Protein AF-A0A6G3ZNT4-F1 (afdb_monomer_lite)

Secondary structure (DSSP, 8-state):
-HHHHHHHHHHHHHHHHHHHHTTT-HHHHHHHHHT----TTS-HHHHHHHHHHHHHHHHHTT-HHHHHHHHHHHHHHTTS---HHHHHHHHHHHHHHHHHHHHHTTTTT---S--HHHHHHHHHHHHHHHSGGGGGS-HHHHHHHHHHHHHHHHHTT-HHHHHHHHHHHHTSSSP-HHHHHHHHHHHHHHHHT---HHHHHHHHHHHHHHHHHHTSSTTS-HHHHHHHHHHHHHHHHHS-HHHHT-------S---SHHHHHHHHHHHHTT-SSSTTTTT--SGGGSS----PPPP-TTS-HHHHHHHHHHHHHHHHHHHHHHHHHHHHT--TT-GGGTT------SS----SHHHHHHHHHHHHHHHHHHHHHHHHHHHHT-TTS-GGG--TTTTTBSSTT--SB-TTTTT---HHHHHHHHHHHHHHHT-

Radius of gyration: 25.17 Å; chains: 1; bounding box: 73×50×81 Å

pLDDT: mean 92.19, std 7.66, range [33.16, 98.38]

Sequence (432 aa):
MASGFNRQRYYENLLLELYQNLESKPSIVYDFLSLIDDLDVFITGNAINYLGILHDASDILDREEGFQKITNLGTNLQNRDLSPEEEARLEYTLGNAQTGLLRIHGGLTSWDWEKPEMEVIIRRFRRALDSKGIQKLTSEEIQKSYTNLGNVLSNIGRWIEAFWNWRKAIEIDPPFLRALGQIGMSLLSYARHVPNPAERVVLFQTAHDYLRQALLDGQLHQDMRERFQQNLKWLQSNVSSKILQLDIDLSDISLGSSKEQKYREWCLENVLFLNPLNDVTTESRAAKDSIHLPKVSQSDSEKLISCTGFLNQIKQEYVSARHQLWRGISASPDHYSDKAVTRRNTFDYSRHSMGVELIKSGFRASYSIFDKIAKFISHYFGLNYIKEHKLYFSNVWYKSGGKNQLAPEFQNKKNWPLRGLFWLSKDLEFNS

Structure (mmCIF, N/CA/C/O backbone):
data_AF-A0A6G3ZNT4-F1
#
_entry.id   AF-A0A6G3ZNT4-F1
#
loop_
_atom_site.group_PDB
_atom_site.id
_atom_site.type_symbol
_atom_site.label_atom_id
_atom_site.label_alt_id
_atom_site.label_comp_id
_atom_site.label_asym_id
_atom_site.label_entity_id
_atom_site.label_seq_id
_atom_site.pdbx_PDB_ins_code
_atom_site.Cartn_x
_atom_site.Cartn_y
_atom_site.Cartn_z
_atom_site.occupancy
_atom_site.B_iso_or_equiv
_atom_site.auth_seq_id
_atom_site.auth_comp_id
_atom_site.auth_asym_id
_atom_site.auth_atom_id
_atom_site.pdbx_PDB_model_num
ATOM 1 N N . MET A 1 1 ? 6.270 -10.389 -47.234 1.00 48.66 1 MET A N 1
ATOM 2 C CA . MET A 1 1 ? 5.867 -11.048 -45.968 1.00 48.66 1 MET A CA 1
ATOM 3 C C . MET A 1 1 ? 6.985 -11.904 -45.364 1.00 48.66 1 MET A C 1
ATOM 5 O O . MET A 1 1 ? 7.310 -11.668 -44.210 1.00 48.66 1 MET A O 1
ATOM 9 N N . ALA A 1 2 ? 7.657 -12.795 -46.112 1.00 47.84 2 ALA A N 1
ATOM 10 C CA . ALA A 1 2 ? 8.773 -13.608 -45.585 1.00 47.84 2 ALA A CA 1
ATOM 11 C C . ALA A 1 2 ? 9.990 -12.802 -45.057 1.00 47.84 2 ALA A C 1
ATOM 13 O O . ALA A 1 2 ? 10.625 -13.208 -44.089 1.00 47.84 2 ALA A O 1
ATOM 14 N N . SER A 1 3 ? 10.286 -11.630 -45.635 1.00 61.28 3 SER A N 1
ATOM 15 C CA . SER A 1 3 ? 11.380 -10.749 -45.186 1.00 61.28 3 SER A CA 1
ATOM 16 C C . SER A 1 3 ? 11.112 -10.051 -43.845 1.00 61.28 3 SER A C 1
ATOM 18 O O . SER A 1 3 ? 12.040 -9.839 -43.073 1.00 61.28 3 SER A O 1
ATOM 20 N N . GLY A 1 4 ? 9.850 -9.723 -43.544 1.00 63.81 4 GLY A N 1
ATOM 21 C CA . GLY A 1 4 ? 9.459 -9.085 -42.280 1.00 63.81 4 GLY A CA 1
ATOM 22 C C . GLY A 1 4 ? 9.494 -10.054 -41.098 1.00 63.81 4 GLY A C 1
ATOM 23 O O . GLY A 1 4 ? 9.963 -9.692 -40.024 1.00 63.81 4 GLY A O 1
ATOM 24 N N . PHE A 1 5 ? 9.085 -11.306 -41.319 1.00 67.31 5 PHE A N 1
ATOM 25 C CA . PHE A 1 5 ? 9.118 -12.359 -40.300 1.00 67.31 5 PHE A CA 1
ATOM 26 C C . PHE A 1 5 ? 10.552 -12.701 -39.862 1.00 67.31 5 PHE A C 1
ATOM 28 O O . PHE A 1 5 ? 10.844 -12.753 -38.669 1.00 67.31 5 PHE A O 1
ATOM 35 N N . ASN A 1 6 ? 11.477 -12.836 -40.819 1.00 77.94 6 ASN A N 1
ATOM 36 C CA . ASN A 1 6 ? 12.893 -13.068 -40.515 1.00 77.94 6 ASN A CA 1
ATOM 37 C C . ASN A 1 6 ? 13.528 -11.899 -39.745 1.00 77.94 6 ASN A C 1
ATOM 39 O O . ASN A 1 6 ? 14.386 -12.123 -38.895 1.00 77.94 6 ASN A O 1
ATOM 43 N N . ARG A 1 7 ? 13.081 -10.663 -40.004 1.00 82.00 7 ARG A N 1
ATOM 44 C CA . ARG A 1 7 ? 13.570 -9.469 -39.306 1.00 82.00 7 ARG A CA 1
ATOM 45 C C . ARG A 1 7 ? 13.078 -9.387 -37.858 1.00 82.00 7 ARG A C 1
ATOM 47 O O . ARG A 1 7 ? 13.865 -9.037 -36.989 1.00 82.00 7 ARG A O 1
ATOM 54 N N . GLN A 1 8 ? 11.820 -9.730 -37.579 1.00 83.81 8 GLN A N 1
ATOM 55 C CA . GLN A 1 8 ? 11.314 -9.718 -36.198 1.00 83.81 8 GLN A CA 1
ATOM 56 C C . GLN A 1 8 ? 11.966 -10.800 -35.342 1.00 83.81 8 GLN A C 1
ATOM 58 O O . GLN A 1 8 ? 12.476 -10.502 -34.266 1.00 83.81 8 GLN A O 1
ATOM 63 N N . ARG A 1 9 ? 12.084 -12.017 -35.880 1.00 87.00 9 ARG A N 1
ATOM 64 C CA . ARG A 1 9 ? 12.787 -13.110 -35.203 1.00 87.00 9 ARG A CA 1
ATOM 65 C C . ARG A 1 9 ? 14.261 -12.786 -34.933 1.00 87.00 9 ARG A C 1
ATOM 67 O O . ARG A 1 9 ? 14.815 -13.213 -33.926 1.00 87.00 9 ARG A O 1
ATOM 74 N N . TYR A 1 10 ? 14.900 -12.026 -35.825 1.00 90.19 10 TYR A N 1
ATOM 75 C CA . TYR A 1 10 ? 16.255 -11.526 -35.601 1.00 90.19 10 TYR A CA 1
ATOM 76 C C . TYR A 1 10 ? 16.326 -10.600 -34.378 1.00 90.19 10 TYR A C 1
ATOM 78 O O . TYR A 1 10 ? 17.172 -10.815 -33.515 1.00 90.19 10 TYR A O 1
ATOM 86 N N . TYR A 1 11 ? 15.426 -9.616 -34.267 1.00 90.69 11 TYR A N 1
ATOM 87 C CA . TYR A 1 11 ? 15.404 -8.706 -33.118 1.00 90.69 11 TYR A CA 1
ATOM 88 C C . TYR A 1 11 ? 15.040 -9.407 -31.807 1.00 90.69 11 TYR A C 1
ATOM 90 O O . TYR A 1 11 ? 15.637 -9.099 -30.783 1.00 90.69 11 TYR A O 1
ATOM 98 N N . GLU A 1 12 ? 14.122 -10.373 -31.830 1.00 91.25 12 GLU A N 1
ATOM 99 C CA . GLU A 1 12 ? 13.802 -11.200 -30.656 1.00 91.25 12 GLU A CA 1
ATOM 100 C C . GLU A 1 12 ? 15.039 -11.938 -30.135 1.00 91.25 12 GLU A C 1
ATOM 102 O O . GLU A 1 12 ? 15.360 -11.851 -28.950 1.00 91.25 12 GLU A O 1
ATOM 107 N N . ASN A 1 13 ? 15.773 -12.610 -31.028 1.00 93.69 13 ASN A N 1
ATOM 108 C CA . ASN A 1 13 ? 16.999 -13.321 -30.665 1.00 93.69 13 ASN A CA 1
ATOM 109 C C . ASN A 1 13 ? 18.087 -12.368 -30.155 1.00 93.69 13 ASN A C 1
ATOM 111 O O . ASN A 1 13 ? 18.764 -12.687 -29.182 1.00 93.69 13 ASN A O 1
ATOM 115 N N . LEU A 1 14 ? 18.235 -11.199 -30.786 1.00 94.06 14 LEU A N 1
ATOM 116 C CA . LEU A 1 14 ? 19.189 -10.177 -30.358 1.00 94.06 14 LEU A CA 1
ATOM 117 C C . LEU A 1 14 ? 18.875 -9.673 -28.944 1.00 94.06 14 LEU A C 1
ATOM 119 O O . LEU A 1 14 ? 19.766 -9.604 -28.105 1.00 94.06 14 LEU A O 1
ATOM 123 N N . LEU A 1 15 ? 17.615 -9.334 -28.657 1.00 95.25 15 LEU A N 1
ATOM 124 C CA . LEU A 1 15 ? 17.212 -8.873 -27.326 1.00 95.25 15 LEU A CA 1
ATOM 125 C C . LEU A 1 15 ? 17.394 -9.974 -26.275 1.00 95.25 15 LEU A C 1
ATOM 127 O O . LEU A 1 15 ? 17.841 -9.689 -25.167 1.00 95.25 15 LEU A O 1
ATOM 131 N N . LEU A 1 16 ? 17.119 -11.233 -26.627 1.00 95.06 16 LEU A N 1
ATOM 132 C CA . LEU A 1 16 ? 17.383 -12.370 -25.747 1.00 95.06 16 LEU A CA 1
ATOM 133 C C . LEU A 1 16 ? 18.880 -12.515 -25.428 1.00 95.06 16 LEU A C 1
ATOM 135 O O . LEU A 1 16 ? 19.241 -12.712 -24.269 1.00 95.06 16 LEU A O 1
ATOM 139 N N . GLU A 1 17 ? 19.751 -12.384 -26.430 1.00 96.06 17 GLU A N 1
ATOM 140 C CA . GLU A 1 17 ? 21.206 -12.417 -26.244 1.00 96.06 17 GLU A CA 1
ATOM 141 C C . GLU A 1 17 ? 21.690 -11.260 -25.356 1.00 96.06 17 GLU A C 1
ATOM 143 O O . GLU A 1 17 ? 22.511 -11.461 -24.457 1.00 96.06 17 GLU A O 1
ATOM 148 N N . LEU A 1 18 ? 21.167 -10.050 -25.566 1.00 96.12 18 LEU A N 1
ATOM 149 C CA . LEU A 1 18 ? 21.492 -8.890 -24.732 1.00 96.12 18 LEU A CA 1
ATOM 150 C C . LEU A 1 18 ? 21.051 -9.102 -23.280 1.00 96.12 18 LEU A C 1
ATOM 152 O O . LEU A 1 18 ? 21.830 -8.840 -22.367 1.00 96.12 18 LEU A O 1
ATOM 156 N N . TYR A 1 19 ? 19.850 -9.643 -23.063 1.00 94.62 19 TYR A N 1
ATOM 157 C CA . TYR A 1 19 ? 19.352 -9.963 -21.725 1.00 94.62 19 TYR A CA 1
ATOM 158 C C . TYR A 1 19 ? 20.225 -11.007 -21.011 1.00 94.62 19 TYR A C 1
ATOM 160 O O . TYR A 1 19 ? 20.587 -10.824 -19.853 1.00 94.62 19 TYR A O 1
ATOM 168 N N . GLN A 1 20 ? 20.647 -12.067 -21.705 1.00 94.56 20 GLN A N 1
ATOM 169 C CA . GLN A 1 20 ? 21.534 -13.094 -21.136 1.00 94.56 20 GLN A CA 1
ATOM 170 C C . GLN A 1 20 ? 22.925 -12.555 -20.765 1.00 94.56 20 GLN A C 1
ATOM 172 O O . GLN A 1 20 ? 23.565 -13.058 -19.842 1.00 94.56 20 GLN A O 1
ATOM 177 N N . ASN A 1 21 ? 23.402 -11.526 -21.468 1.00 94.50 21 ASN A N 1
ATOM 178 C CA . ASN A 1 21 ? 24.688 -10.888 -21.190 1.00 94.50 21 ASN A CA 1
ATOM 179 C C . ASN A 1 21 ? 24.610 -9.790 -20.118 1.00 94.50 21 ASN A C 1
ATOM 181 O O . ASN A 1 21 ? 25.654 -9.272 -19.722 1.00 94.50 21 ASN A O 1
ATOM 185 N N . LEU A 1 22 ? 23.416 -9.441 -19.638 1.00 92.62 22 LEU A N 1
ATOM 186 C CA . LEU A 1 22 ? 23.190 -8.281 -18.780 1.00 92.62 22 LEU A CA 1
ATOM 187 C C . LEU A 1 22 ? 23.999 -8.323 -17.477 1.00 92.62 22 LEU A C 1
ATOM 189 O O . LEU A 1 22 ? 24.641 -7.339 -17.128 1.00 92.62 22 LEU A O 1
ATOM 193 N N . GLU A 1 23 ? 24.019 -9.464 -16.784 1.00 88.00 23 GLU A N 1
ATOM 194 C CA . GLU A 1 23 ? 24.757 -9.595 -15.518 1.00 88.00 23 GLU A CA 1
ATOM 195 C C . GLU A 1 23 ? 26.277 -9.607 -15.723 1.00 88.00 23 GLU A C 1
ATOM 197 O O . GLU A 1 23 ? 27.025 -9.050 -14.924 1.00 88.00 23 GLU A O 1
ATOM 202 N N . SER A 1 24 ? 26.752 -10.241 -16.799 1.00 92.88 24 SER A N 1
ATOM 203 C CA . SER A 1 24 ? 28.190 -10.433 -17.027 1.00 92.88 24 SER A CA 1
ATOM 204 C C . SER A 1 24 ? 28.858 -9.256 -17.741 1.00 92.88 24 SER A C 1
ATOM 206 O O . SER A 1 24 ? 30.058 -9.032 -17.571 1.00 92.88 24 SER A O 1
ATOM 208 N N . LYS A 1 25 ? 28.109 -8.515 -18.567 1.00 96.12 25 LYS A N 1
ATOM 209 C CA . LYS A 1 25 ? 28.604 -7.442 -19.443 1.00 96.12 25 LYS A CA 1
ATOM 210 C C . LYS A 1 25 ? 27.614 -6.264 -19.533 1.00 96.12 25 LYS A C 1
ATOM 212 O O . LYS A 1 25 ? 27.281 -5.842 -20.647 1.00 96.12 25 LYS A O 1
ATOM 217 N N . PRO A 1 26 ? 27.179 -5.677 -18.403 1.00 95.69 26 PRO A N 1
ATOM 218 C CA . PRO A 1 26 ? 26.145 -4.641 -18.400 1.00 95.69 26 PRO A CA 1
ATOM 219 C C . PRO A 1 26 ? 26.524 -3.419 -19.248 1.00 95.69 26 PRO A C 1
ATOM 221 O O . PRO A 1 26 ? 25.685 -2.907 -19.983 1.00 95.69 26 PRO A O 1
ATOM 224 N N . SER A 1 27 ? 27.793 -2.986 -19.229 1.00 97.25 27 SER A N 1
ATOM 225 C CA . SER A 1 27 ? 28.253 -1.828 -20.017 1.00 97.25 27 SER A CA 1
ATOM 226 C C . SER A 1 27 ? 28.116 -2.037 -21.523 1.00 97.25 27 SER A C 1
ATOM 228 O O . SER A 1 27 ? 27.672 -1.138 -22.221 1.00 97.25 27 SER A O 1
ATOM 230 N N . ILE A 1 28 ? 28.433 -3.236 -22.028 1.00 96.94 28 ILE A N 1
ATOM 231 C CA . ILE A 1 28 ? 28.327 -3.540 -23.466 1.00 96.94 28 ILE A CA 1
ATOM 232 C C . ILE A 1 28 ? 26.859 -3.544 -23.897 1.00 96.94 28 ILE A C 1
ATOM 234 O O . ILE A 1 28 ? 26.522 -3.008 -24.952 1.00 96.94 28 ILE A O 1
ATOM 238 N N . VAL A 1 29 ? 25.987 -4.133 -23.073 1.00 97.44 29 VAL A N 1
ATOM 239 C CA . VAL A 1 29 ? 24.540 -4.143 -23.318 1.00 97.44 29 VAL A CA 1
ATOM 240 C C . VAL A 1 29 ? 23.995 -2.715 -23.339 1.00 97.44 29 VAL A C 1
ATOM 242 O O . VAL A 1 29 ? 23.296 -2.342 -24.281 1.00 97.44 29 VAL A O 1
ATOM 245 N N . TYR A 1 30 ? 24.362 -1.903 -22.345 1.00 98.00 30 TYR A N 1
ATOM 246 C CA . TYR A 1 30 ? 23.962 -0.501 -22.267 1.00 98.00 30 TYR A CA 1
ATOM 247 C C . TYR A 1 30 ? 24.432 0.303 -23.481 1.00 98.00 30 TYR A C 1
ATOM 249 O O . TYR A 1 30 ? 23.617 0.987 -24.099 1.00 98.00 30 TYR A O 1
ATOM 257 N N . ASP A 1 31 ? 25.713 0.206 -23.844 1.00 97.31 31 ASP A N 1
ATOM 258 C CA . ASP A 1 31 ? 26.288 0.958 -24.962 1.00 97.31 31 ASP A CA 1
ATOM 259 C C . ASP A 1 31 ? 25.595 0.595 -26.278 1.00 97.31 31 ASP A C 1
ATOM 261 O O . ASP A 1 31 ? 25.244 1.484 -27.050 1.00 97.31 31 ASP A O 1
ATOM 265 N N . PHE A 1 32 ? 25.322 -0.694 -26.513 1.00 96.12 32 PHE A N 1
ATOM 266 C CA . PHE A 1 32 ? 24.604 -1.146 -27.706 1.00 96.12 32 PHE A CA 1
ATOM 267 C C . PHE A 1 32 ? 23.184 -0.575 -27.778 1.00 96.12 32 PHE A C 1
ATOM 269 O O . PHE A 1 32 ? 22.793 -0.003 -28.797 1.00 96.12 32 PHE A O 1
ATOM 276 N N . LEU A 1 33 ? 22.409 -0.718 -26.699 1.00 95.62 33 LEU A N 1
ATOM 277 C CA . LEU A 1 33 ? 21.028 -0.235 -26.655 1.00 95.62 33 LEU A CA 1
ATOM 278 C C . LEU A 1 33 ? 20.987 1.295 -26.763 1.00 95.62 33 LEU A C 1
ATOM 280 O O . LEU A 1 33 ? 20.175 1.847 -27.497 1.00 95.62 33 LEU A O 1
ATOM 284 N N . SER A 1 34 ? 21.931 1.996 -26.136 1.00 93.94 34 SER A N 1
ATOM 285 C CA . SER A 1 34 ? 22.006 3.461 -26.154 1.00 93.94 34 SER A CA 1
ATOM 286 C C . SER A 1 34 ? 22.165 4.065 -27.553 1.00 93.94 34 SER A C 1
ATOM 288 O O . SER A 1 34 ? 21.843 5.239 -27.722 1.00 93.94 34 SER A O 1
ATOM 290 N N . LEU A 1 35 ? 22.579 3.292 -28.562 1.00 93.38 35 LEU A N 1
ATOM 291 C CA . LEU A 1 35 ? 22.684 3.742 -29.958 1.00 93.38 35 LEU A CA 1
ATOM 292 C C . LEU A 1 35 ? 21.342 3.784 -30.710 1.00 93.38 35 LEU A C 1
ATOM 294 O O . LEU A 1 35 ? 21.278 4.326 -31.810 1.00 93.38 35 LEU A O 1
ATOM 298 N N . ILE A 1 36 ? 20.273 3.198 -30.164 1.00 90.69 36 ILE A N 1
ATOM 299 C CA . ILE A 1 36 ? 18.969 3.124 -30.836 1.00 90.69 36 ILE A CA 1
ATOM 300 C C . ILE A 1 36 ? 18.100 4.304 -30.399 1.00 90.69 36 ILE A C 1
ATOM 302 O O . ILE A 1 36 ? 17.664 4.361 -29.253 1.00 90.69 36 ILE A O 1
ATOM 306 N N . ASP A 1 37 ? 17.840 5.254 -31.296 1.00 89.31 37 ASP A N 1
ATOM 307 C CA . ASP A 1 37 ? 17.058 6.472 -30.999 1.00 89.31 37 ASP A CA 1
ATOM 308 C C . ASP A 1 37 ? 15.576 6.387 -31.390 1.00 89.31 37 ASP A C 1
ATOM 310 O O . ASP A 1 37 ? 14.802 7.289 -31.079 1.00 89.31 37 ASP A O 1
ATOM 314 N N . ASP A 1 38 ? 15.169 5.298 -32.043 1.00 89.12 38 ASP A N 1
ATOM 315 C CA . ASP A 1 38 ? 13.796 5.068 -32.485 1.00 89.12 38 ASP A CA 1
ATOM 316 C C . ASP A 1 38 ? 13.440 3.576 -32.405 1.00 89.12 38 ASP A C 1
ATOM 318 O O . ASP A 1 38 ? 14.258 2.697 -32.690 1.00 89.12 38 ASP A O 1
ATOM 322 N N . LEU A 1 39 ? 12.200 3.291 -32.010 1.00 93.38 39 LEU A N 1
ATOM 323 C CA . LEU A 1 39 ? 11.667 1.949 -31.809 1.00 93.38 39 LEU A CA 1
ATOM 324 C C . LEU A 1 39 ? 10.724 1.492 -32.932 1.00 93.38 39 LEU A C 1
ATOM 326 O O . LEU A 1 39 ? 10.138 0.412 -32.831 1.00 93.38 39 LEU A O 1
ATOM 330 N N . ASP A 1 40 ? 10.578 2.251 -34.020 1.00 90.12 40 ASP A N 1
ATOM 331 C CA . ASP A 1 40 ? 9.754 1.881 -35.189 1.00 90.12 40 ASP A CA 1
ATOM 332 C C . ASP A 1 40 ? 10.232 0.629 -35.929 1.00 90.12 40 ASP A C 1
ATOM 334 O O . ASP A 1 40 ? 9.455 -0.048 -36.605 1.00 90.12 40 ASP A O 1
ATOM 338 N N . VAL A 1 41 ? 11.493 0.240 -35.737 1.00 86.69 41 VAL A N 1
ATOM 339 C CA . VAL A 1 41 ? 12.022 -1.028 -36.261 1.00 86.69 41 VAL A CA 1
ATOM 340 C C . VAL A 1 41 ? 11.488 -2.262 -35.519 1.00 86.69 41 VAL A C 1
ATOM 342 O O . VAL A 1 41 ? 11.509 -3.365 -36.077 1.00 86.69 41 VAL A O 1
ATOM 345 N N . PHE A 1 42 ? 10.996 -2.088 -34.290 1.00 92.25 42 PHE A N 1
ATOM 346 C CA . PHE A 1 42 ? 10.479 -3.155 -33.439 1.00 92.25 42 PHE A CA 1
ATOM 347 C C . PHE A 1 42 ? 8.949 -3.182 -33.450 1.00 92.25 42 PHE A C 1
ATOM 349 O O . PHE A 1 42 ? 8.284 -2.147 -33.341 1.00 92.25 42 PHE A O 1
ATOM 356 N N . ILE A 1 43 ? 8.376 -4.389 -33.468 1.00 93.31 43 ILE A N 1
ATOM 357 C CA . ILE A 1 43 ? 6.995 -4.563 -32.998 1.00 93.31 43 ILE A CA 1
ATOM 358 C C . ILE A 1 43 ? 6.888 -4.147 -31.526 1.00 93.31 43 ILE A C 1
ATOM 360 O O . ILE A 1 43 ? 7.875 -4.185 -30.791 1.00 93.31 43 ILE A O 1
ATOM 364 N N . THR A 1 44 ? 5.685 -3.775 -31.094 1.00 94.50 44 THR A N 1
ATOM 365 C CA . THR A 1 44 ? 5.411 -3.240 -29.752 1.00 94.50 44 THR A CA 1
ATOM 366 C C . THR A 1 44 ? 5.994 -4.099 -28.627 1.00 94.50 44 THR A C 1
ATOM 368 O O . THR A 1 44 ? 6.754 -3.576 -27.815 1.00 94.50 44 THR A O 1
ATOM 371 N N . GLY A 1 45 ? 5.748 -5.413 -28.619 1.00 93.44 45 GLY A N 1
ATOM 372 C CA . GLY A 1 45 ? 6.336 -6.316 -27.621 1.00 93.44 45 GLY A CA 1
ATOM 373 C C . GLY A 1 45 ? 7.871 -6.263 -27.544 1.00 93.44 45 GLY A C 1
ATOM 374 O O . GLY A 1 45 ? 8.429 -6.145 -26.454 1.00 93.44 45 GLY A O 1
ATOM 375 N N . ASN A 1 46 ? 8.565 -6.261 -28.688 1.00 95.06 46 ASN A N 1
ATOM 376 C CA . ASN A 1 46 ? 10.031 -6.167 -28.735 1.00 95.06 46 ASN A CA 1
ATOM 377 C C . ASN A 1 46 ? 10.538 -4.787 -28.312 1.00 95.06 46 ASN A C 1
ATOM 379 O O . ASN A 1 46 ? 11.564 -4.690 -27.647 1.00 95.06 46 ASN A O 1
ATOM 383 N N . ALA A 1 47 ? 9.807 -3.728 -28.656 1.00 96.88 47 ALA A N 1
ATOM 384 C CA . ALA A 1 47 ? 10.120 -2.374 -28.225 1.00 96.88 47 ALA A CA 1
ATOM 385 C C . ALA A 1 47 ? 10.020 -2.239 -26.694 1.00 96.88 47 ALA A C 1
ATOM 387 O O . ALA A 1 47 ? 10.892 -1.647 -26.066 1.00 96.88 47 ALA A O 1
ATOM 388 N N . ILE A 1 48 ? 9.003 -2.845 -26.074 1.00 96.75 48 ILE A N 1
ATOM 389 C CA . ILE A 1 48 ? 8.860 -2.870 -24.611 1.00 96.75 48 ILE A CA 1
ATOM 390 C C . ILE A 1 48 ? 9.969 -3.710 -23.964 1.00 96.75 48 ILE A C 1
ATOM 392 O O . ILE A 1 48 ? 10.544 -3.281 -22.965 1.00 96.75 48 ILE A O 1
ATOM 396 N N . ASN A 1 49 ? 10.313 -4.866 -24.543 1.00 96.12 49 ASN A N 1
ATOM 397 C CA . ASN A 1 49 ? 11.417 -5.698 -24.057 1.00 96.12 49 ASN A CA 1
ATOM 398 C C . ASN A 1 49 ? 12.763 -4.953 -24.129 1.00 96.12 49 ASN A C 1
ATOM 400 O O . ASN A 1 49 ? 13.518 -4.936 -23.163 1.00 96.12 49 ASN A O 1
ATOM 404 N N . TYR A 1 50 ? 13.017 -4.242 -25.232 1.00 97.50 50 TYR A N 1
ATOM 405 C CA . TYR A 1 50 ? 14.161 -3.340 -25.371 1.00 97.50 50 TYR A CA 1
ATOM 406 C C . TYR A 1 50 ? 14.230 -2.325 -24.217 1.00 97.50 50 TYR A C 1
ATOM 408 O O . TYR A 1 50 ? 15.285 -2.169 -23.604 1.00 97.50 50 TYR A O 1
ATOM 416 N N . LEU A 1 51 ? 13.109 -1.672 -23.882 1.00 98.00 51 LEU A N 1
ATOM 417 C CA . LEU A 1 51 ? 13.063 -0.701 -22.783 1.00 98.00 51 LEU A CA 1
ATOM 418 C C . LEU A 1 51 ? 13.334 -1.358 -21.423 1.00 98.00 51 LEU A C 1
ATOM 420 O O . LEU A 1 51 ? 13.992 -0.749 -20.583 1.00 98.00 51 LEU A O 1
ATOM 424 N N . GLY A 1 52 ? 12.858 -2.589 -21.215 1.00 97.19 52 GLY A N 1
ATOM 425 C CA . GLY A 1 52 ? 13.122 -3.368 -20.003 1.00 97.19 52 GLY A CA 1
ATOM 426 C C . GLY A 1 52 ? 14.601 -3.732 -19.838 1.00 97.19 52 GLY A C 1
ATOM 427 O O . GLY A 1 52 ? 15.171 -3.515 -18.775 1.00 97.19 52 GLY A O 1
ATOM 428 N N . ILE A 1 53 ? 15.258 -4.201 -20.902 1.00 97.62 53 ILE A N 1
ATOM 429 C CA . ILE A 1 53 ? 16.692 -4.534 -20.852 1.00 97.62 53 ILE A CA 1
ATOM 430 C C . ILE A 1 53 ? 17.530 -3.266 -20.654 1.00 97.62 53 ILE A C 1
ATOM 432 O O . ILE A 1 53 ? 18.470 -3.266 -19.858 1.00 97.62 53 ILE A O 1
ATOM 436 N N . LEU A 1 54 ? 17.177 -2.169 -21.339 1.00 98.19 54 LEU A N 1
ATOM 437 C CA . LEU A 1 54 ? 17.846 -0.883 -21.143 1.00 98.19 54 LEU A CA 1
ATOM 438 C C . LEU A 1 54 ? 17.679 -0.401 -19.698 1.00 98.19 54 LEU A C 1
ATOM 440 O O . LEU A 1 54 ? 18.651 0.070 -19.116 1.00 98.19 54 LEU A O 1
ATOM 444 N N . HIS A 1 55 ? 16.490 -0.571 -19.108 1.00 97.69 55 HIS A N 1
ATOM 445 C CA . HIS A 1 55 ? 16.235 -0.232 -17.709 1.00 97.69 55 HIS A CA 1
ATOM 446 C C . HIS A 1 55 ? 17.184 -0.986 -16.782 1.00 97.69 55 HIS A C 1
ATOM 448 O O . HIS A 1 55 ? 17.876 -0.360 -15.982 1.00 97.69 55 HIS A O 1
ATOM 454 N N . ASP A 1 56 ? 17.238 -2.311 -16.902 1.00 95.69 56 ASP A N 1
ATOM 455 C CA . ASP A 1 56 ? 18.036 -3.123 -15.988 1.00 95.69 56 ASP A CA 1
ATOM 456 C C . ASP A 1 56 ? 19.539 -2.830 -16.154 1.00 95.69 56 ASP A C 1
ATOM 458 O O . ASP A 1 56 ? 20.269 -2.750 -15.166 1.00 95.69 56 ASP A O 1
ATOM 462 N N . ALA A 1 57 ? 20.002 -2.567 -17.384 1.00 97.12 57 ALA A N 1
ATOM 463 C CA . ALA A 1 57 ? 21.382 -2.150 -17.640 1.00 97.12 57 ALA A CA 1
ATOM 464 C C . ALA A 1 57 ? 21.686 -0.773 -17.029 1.00 97.12 57 ALA A C 1
ATOM 466 O O . ALA A 1 57 ? 22.754 -0.572 -16.449 1.00 97.12 57 ALA A O 1
ATOM 467 N N . SER A 1 58 ? 20.751 0.176 -17.142 1.00 97.31 58 SER A N 1
ATOM 468 C CA . SER A 1 58 ? 20.866 1.497 -16.520 1.00 97.31 58 SER A CA 1
ATOM 469 C C . SER A 1 58 ? 20.868 1.433 -14.999 1.00 97.31 58 SER A C 1
ATOM 471 O O . SER A 1 58 ? 21.626 2.178 -14.385 1.00 97.31 58 SER A O 1
ATOM 473 N N . ASP A 1 59 ? 20.077 0.548 -14.392 1.00 93.94 59 ASP A N 1
ATOM 474 C CA . ASP A 1 59 ? 20.025 0.404 -12.936 1.00 93.94 59 ASP A CA 1
ATOM 475 C C . ASP A 1 59 ? 21.308 -0.215 -12.378 1.00 93.94 59 ASP A C 1
ATOM 477 O O . ASP A 1 59 ? 21.859 0.314 -11.418 1.00 93.94 59 ASP A O 1
ATOM 481 N N . ILE A 1 60 ? 21.853 -1.250 -13.034 1.00 92.50 60 ILE A N 1
ATOM 482 C CA . ILE A 1 60 ? 23.138 -1.864 -12.648 1.00 92.50 60 ILE A CA 1
ATOM 483 C C . ILE A 1 60 ? 24.295 -0.855 -12.715 1.00 92.50 60 ILE A C 1
ATOM 485 O O . ILE A 1 60 ? 25.225 -0.916 -11.913 1.00 92.50 60 ILE A O 1
ATOM 489 N N . LEU A 1 61 ? 24.269 0.045 -13.701 1.00 94.75 61 LEU A N 1
ATOM 490 C CA . LEU A 1 61 ? 25.363 0.977 -13.995 1.00 94.75 61 LEU A CA 1
ATOM 491 C C . LEU A 1 61 ? 25.142 2.396 -13.454 1.00 94.75 61 LEU A C 1
ATOM 493 O O . LEU A 1 61 ? 25.971 3.266 -13.730 1.00 94.75 61 LEU A O 1
ATOM 497 N N . ASP A 1 62 ? 24.031 2.650 -12.758 1.00 94.19 62 ASP A N 1
ATOM 498 C CA . ASP A 1 62 ? 23.613 3.984 -12.310 1.00 94.19 62 ASP A CA 1
ATOM 499 C C . ASP A 1 62 ? 23.611 5.046 -13.435 1.00 94.19 62 ASP A C 1
ATOM 501 O O . ASP A 1 62 ? 24.133 6.153 -13.284 1.00 94.19 62 ASP A O 1
ATOM 505 N N . ARG A 1 63 ? 23.029 4.715 -14.598 1.00 97.00 63 ARG A N 1
ATOM 506 C CA . ARG A 1 63 ? 22.984 5.604 -15.778 1.00 97.00 63 ARG A CA 1
ATOM 507 C C . ARG A 1 63 ? 21.698 6.417 -15.849 1.00 97.00 63 ARG A C 1
ATOM 509 O O . ARG A 1 63 ? 20.651 5.916 -16.258 1.00 97.00 63 ARG A O 1
ATOM 516 N N . GLU A 1 64 ? 21.800 7.703 -15.528 1.00 97.56 64 GLU A N 1
ATOM 517 C CA . GLU A 1 64 ? 20.690 8.655 -15.628 1.00 97.56 64 GLU A CA 1
ATOM 518 C C . GLU A 1 64 ? 20.176 8.799 -17.067 1.00 97.56 64 GLU A C 1
ATOM 520 O O . GLU A 1 64 ? 18.964 8.785 -17.305 1.00 97.56 64 GLU A O 1
ATOM 525 N N . GLU A 1 65 ? 21.085 8.879 -18.044 1.00 97.62 65 GLU A N 1
ATOM 526 C CA . GLU A 1 65 ? 20.733 9.100 -19.448 1.00 97.62 65 GLU A CA 1
ATOM 527 C C . GLU A 1 65 ? 19.881 7.958 -20.010 1.00 97.62 65 GLU A C 1
ATOM 529 O O . GLU A 1 65 ? 18.965 8.191 -20.802 1.00 97.62 65 GLU A O 1
ATOM 534 N N . GLY A 1 66 ? 20.136 6.729 -19.560 1.00 97.81 66 GLY A N 1
ATOM 535 C CA . GLY A 1 66 ? 19.352 5.563 -19.939 1.00 97.81 66 GLY A CA 1
ATOM 536 C C . GLY A 1 66 ? 17.913 5.636 -19.438 1.00 97.81 66 GLY A C 1
ATOM 537 O O . GLY A 1 66 ? 16.981 5.443 -20.222 1.00 97.81 66 GLY A O 1
ATOM 538 N N . PHE A 1 67 ? 17.696 6.018 -18.176 1.00 98.06 67 PHE A N 1
ATOM 539 C CA . PHE A 1 67 ? 16.343 6.213 -17.648 1.00 98.06 67 PHE A CA 1
ATOM 540 C C . PHE A 1 67 ? 15.592 7.360 -18.338 1.00 98.06 67 PHE A C 1
ATOM 542 O O . PHE A 1 67 ? 14.391 7.237 -18.622 1.00 98.06 67 PHE A O 1
ATOM 549 N N . GLN A 1 68 ? 16.288 8.450 -18.674 1.00 97.50 68 GLN A N 1
ATOM 550 C CA . GLN A 1 68 ? 15.701 9.540 -19.455 1.00 97.50 68 GLN A CA 1
ATOM 551 C C . GLN A 1 68 ? 15.306 9.062 -20.859 1.00 97.50 68 GLN A C 1
ATOM 553 O O . GLN A 1 68 ? 14.206 9.361 -21.337 1.00 97.50 68 GLN A O 1
ATOM 558 N N . LYS A 1 69 ? 16.164 8.264 -21.503 1.00 97.56 69 LYS A N 1
ATOM 559 C CA . LYS A 1 69 ? 15.896 7.666 -22.815 1.00 97.56 69 LYS A CA 1
ATOM 560 C C . LYS A 1 69 ? 14.696 6.723 -22.779 1.00 97.56 69 LYS A C 1
ATOM 562 O O . LYS A 1 69 ? 13.830 6.827 -23.646 1.00 97.56 69 LYS A O 1
ATOM 567 N N . ILE A 1 70 ? 14.584 5.878 -21.754 1.00 98.06 70 ILE A N 1
ATOM 568 C CA . ILE A 1 70 ? 13.424 4.994 -21.561 1.00 98.06 70 ILE A CA 1
ATOM 569 C C . ILE A 1 70 ? 12.137 5.804 -21.420 1.00 98.06 70 ILE A C 1
ATOM 571 O O . ILE A 1 70 ? 11.135 5.481 -22.055 1.00 98.06 70 ILE A O 1
ATOM 575 N N . THR A 1 71 ? 12.169 6.881 -20.632 1.00 95.88 71 THR A N 1
ATOM 576 C CA . THR A 1 71 ? 11.007 7.757 -20.432 1.00 95.88 71 THR A CA 1
ATOM 577 C C . THR A 1 71 ? 10.567 8.407 -21.745 1.00 95.88 71 THR A C 1
ATOM 579 O O . THR A 1 71 ? 9.377 8.400 -22.071 1.00 95.88 71 THR A O 1
ATOM 582 N N . ASN A 1 72 ? 11.518 8.916 -22.532 1.00 95.19 72 ASN A N 1
ATOM 583 C CA . ASN A 1 72 ? 11.241 9.571 -23.811 1.00 95.19 72 ASN A CA 1
ATOM 584 C C . ASN A 1 72 ? 10.676 8.579 -24.843 1.00 95.19 72 ASN A C 1
ATOM 586 O O . ASN A 1 72 ? 9.594 8.796 -25.391 1.00 95.19 72 ASN A O 1
ATOM 590 N N . LEU A 1 73 ? 11.375 7.463 -25.073 1.00 96.50 73 LEU A N 1
ATOM 591 C CA . LEU A 1 73 ? 10.970 6.448 -26.049 1.00 96.50 73 LEU A CA 1
ATOM 592 C C . LEU A 1 73 ? 9.665 5.753 -25.645 1.00 96.50 73 LEU A C 1
ATOM 594 O O . LEU A 1 73 ? 8.780 5.556 -26.477 1.00 96.50 73 LEU A O 1
ATOM 598 N N . GLY A 1 74 ? 9.513 5.420 -24.363 1.00 95.75 74 GLY A N 1
ATOM 599 C CA . GLY A 1 74 ? 8.312 4.776 -23.845 1.00 95.75 74 GLY A CA 1
ATOM 600 C C . GLY A 1 74 ? 7.075 5.672 -23.924 1.00 95.75 74 GLY A C 1
ATOM 601 O O . GLY A 1 74 ? 5.994 5.169 -24.217 1.00 95.75 74 GLY A O 1
ATOM 602 N N . THR A 1 75 ? 7.225 6.994 -23.760 1.00 90.56 75 THR A N 1
ATOM 603 C CA . THR A 1 75 ? 6.119 7.951 -23.963 1.00 90.56 75 THR A CA 1
ATOM 604 C C . THR A 1 75 ? 5.653 7.959 -25.421 1.00 90.56 75 THR A C 1
ATOM 606 O O . THR A 1 75 ? 4.451 7.947 -25.677 1.00 90.56 75 THR A O 1
ATOM 609 N N . ASN A 1 76 ? 6.578 7.887 -26.385 1.00 91.44 76 ASN A N 1
ATOM 610 C CA . ASN A 1 76 ? 6.225 7.783 -27.805 1.00 91.44 76 ASN A CA 1
ATOM 611 C C . ASN A 1 76 ? 5.504 6.465 -28.127 1.00 91.44 76 ASN A C 1
ATOM 613 O O . ASN A 1 76 ? 4.547 6.465 -28.903 1.00 91.44 76 ASN A O 1
ATOM 617 N N . LEU A 1 77 ? 5.913 5.358 -27.495 1.00 94.31 77 LEU A N 1
ATOM 618 C CA . LEU A 1 77 ? 5.257 4.053 -27.637 1.00 94.31 77 LEU A CA 1
ATOM 619 C C . LEU A 1 77 ? 3.787 4.065 -27.214 1.00 94.31 77 LEU A C 1
ATOM 621 O O . LEU A 1 77 ? 3.010 3.289 -27.765 1.00 94.31 77 LEU A O 1
ATOM 625 N N . GLN A 1 78 ? 3.394 4.937 -26.277 1.00 92.00 78 GLN A N 1
ATOM 626 C CA . GLN A 1 78 ? 2.001 5.038 -25.821 1.00 92.00 78 GLN A CA 1
ATOM 627 C C . GLN A 1 78 ? 1.033 5.451 -26.938 1.00 92.00 78 GLN A C 1
ATOM 629 O O . GLN A 1 78 ? -0.167 5.246 -26.798 1.00 92.00 78 GLN A O 1
ATOM 634 N N . ASN A 1 79 ? 1.540 6.014 -28.040 1.00 92.19 79 ASN A N 1
ATOM 635 C CA . ASN A 1 79 ? 0.732 6.402 -29.197 1.00 92.19 79 ASN A CA 1
ATOM 636 C C . ASN A 1 79 ? 0.405 5.227 -30.134 1.00 92.19 79 ASN A C 1
ATOM 638 O O . ASN A 1 79 ? -0.352 5.402 -31.090 1.00 92.19 79 ASN A O 1
ATOM 642 N N . ARG A 1 80 ? 0.996 4.046 -29.911 1.00 93.69 80 ARG A N 1
ATOM 643 C CA . ARG A 1 80 ? 0.664 2.829 -30.661 1.00 93.69 80 ARG A CA 1
ATOM 644 C C . ARG A 1 80 ? -0.632 2.216 -30.130 1.00 93.69 80 ARG A C 1
ATOM 646 O O . ARG A 1 80 ? -1.041 2.477 -29.005 1.00 93.69 80 ARG A O 1
ATOM 653 N N . ASP A 1 81 ? -1.251 1.362 -30.938 1.00 93.44 81 ASP A N 1
ATOM 654 C CA . ASP A 1 81 ? -2.346 0.509 -30.476 1.00 93.44 81 ASP A CA 1
ATOM 655 C C . ASP A 1 81 ? -1.758 -0.610 -29.602 1.00 93.44 81 ASP A C 1
ATOM 657 O O . ASP A 1 81 ? -1.101 -1.523 -30.110 1.00 93.44 81 ASP A O 1
ATOM 661 N N . LEU A 1 82 ? -1.887 -0.467 -28.280 1.00 93.44 82 LEU A N 1
ATOM 662 C CA . LEU A 1 82 ? -1.332 -1.394 -27.296 1.00 93.44 82 LEU A CA 1
ATOM 663 C C . LEU A 1 82 ? -2.400 -2.400 -26.876 1.00 93.44 82 LEU A C 1
ATOM 665 O O . LEU A 1 82 ? -3.497 -2.026 -26.453 1.00 93.44 82 LEU A O 1
ATOM 669 N N . SER A 1 83 ? -2.055 -3.686 -26.898 1.00 93.69 83 SER A N 1
ATOM 670 C CA . SER A 1 83 ? -2.858 -4.665 -26.169 1.00 93.69 83 SER A CA 1
ATOM 671 C C . SER A 1 83 ? -2.818 -4.371 -24.657 1.00 93.69 83 SER A C 1
ATOM 673 O O . SER A 1 83 ? -1.839 -3.797 -24.167 1.00 93.69 83 SER A O 1
ATOM 675 N N . PRO A 1 84 ? -3.835 -4.783 -23.875 1.00 92.81 84 PRO A N 1
ATOM 676 C CA . PRO A 1 84 ? -3.846 -4.539 -22.433 1.00 92.81 84 PRO A CA 1
ATOM 677 C C . PRO A 1 84 ? -2.590 -5.047 -21.705 1.00 92.81 84 PRO A C 1
ATOM 679 O O . PRO A 1 84 ? -2.140 -4.426 -20.747 1.00 92.81 84 PRO A O 1
ATOM 682 N N . GLU A 1 85 ? -2.014 -6.172 -22.140 1.00 94.06 85 GLU A N 1
ATOM 683 C CA . GLU A 1 85 ? -0.775 -6.722 -21.577 1.00 94.06 85 GLU A CA 1
ATOM 684 C C . GLU A 1 85 ? 0.482 -5.921 -21.952 1.00 94.06 85 GLU A C 1
ATOM 686 O O . GLU A 1 85 ? 1.412 -5.819 -21.151 1.00 94.06 85 GLU A O 1
ATOM 691 N N . GLU A 1 86 ? 0.523 -5.332 -23.148 1.00 95.19 86 GLU A N 1
ATOM 692 C CA . GLU A 1 86 ? 1.607 -4.441 -23.570 1.00 95.19 86 GLU A CA 1
ATOM 693 C C . GLU A 1 86 ? 1.534 -3.108 -22.829 1.00 95.19 86 GLU A C 1
ATOM 695 O O . GLU A 1 86 ? 2.562 -2.618 -22.366 1.00 95.19 86 GLU A O 1
ATOM 700 N N . GLU A 1 87 ? 0.330 -2.558 -22.638 1.00 94.88 87 GLU A N 1
ATOM 701 C CA . GLU A 1 87 ? 0.130 -1.377 -21.796 1.00 94.88 87 GLU A CA 1
ATOM 702 C C . GLU A 1 87 ? 0.632 -1.643 -20.372 1.00 94.88 87 GLU A C 1
ATOM 704 O O . GLU A 1 87 ? 1.410 -0.855 -19.838 1.00 94.88 87 GLU A O 1
ATOM 709 N N . ALA A 1 88 ? 0.276 -2.789 -19.785 1.00 95.12 88 ALA A N 1
ATOM 710 C CA . ALA A 1 88 ? 0.712 -3.154 -18.441 1.00 95.12 88 ALA A CA 1
ATOM 711 C C . ALA A 1 88 ? 2.243 -3.170 -18.295 1.00 95.12 88 ALA A C 1
ATOM 713 O O . ALA A 1 88 ? 2.798 -2.561 -17.375 1.00 95.12 88 ALA A O 1
ATOM 714 N N . ARG A 1 89 ? 2.932 -3.836 -19.233 1.00 96.00 89 ARG A N 1
ATOM 715 C CA . ARG A 1 89 ? 4.399 -3.931 -19.252 1.00 96.00 89 ARG A CA 1
ATOM 716 C C . ARG A 1 89 ? 5.052 -2.575 -19.491 1.00 96.00 89 ARG A C 1
ATOM 718 O O . ARG A 1 89 ? 6.035 -2.255 -18.829 1.00 96.00 89 ARG A O 1
ATOM 725 N N . LEU A 1 90 ? 4.505 -1.767 -20.398 1.00 96.44 90 LEU A N 1
ATOM 726 C CA . LEU A 1 90 ? 5.028 -0.433 -20.678 1.00 96.44 90 LEU A CA 1
ATOM 727 C C . LEU A 1 90 ? 4.895 0.489 -19.461 1.00 96.44 90 LEU A C 1
ATOM 729 O O . LEU A 1 90 ? 5.862 1.155 -19.095 1.00 96.44 90 LEU A O 1
ATOM 733 N N . GLU A 1 91 ? 3.733 0.507 -18.803 1.00 96.31 91 GLU A N 1
ATOM 734 C CA . GLU A 1 91 ? 3.515 1.310 -17.594 1.00 96.31 91 GLU A CA 1
ATOM 735 C C . GLU A 1 91 ? 4.430 0.859 -16.445 1.00 96.31 91 GLU A C 1
ATOM 737 O O . GLU A 1 91 ? 5.004 1.707 -15.759 1.00 96.31 91 GLU A O 1
ATOM 742 N N . TYR A 1 92 ? 4.640 -0.451 -16.274 1.00 96.75 92 TYR A N 1
ATOM 743 C CA . TYR A 1 92 ? 5.602 -0.987 -15.305 1.00 96.75 92 TYR A CA 1
ATOM 744 C C . TYR A 1 92 ? 7.037 -0.522 -15.605 1.00 96.75 92 TYR A C 1
ATOM 746 O O . TYR A 1 92 ? 7.712 0.004 -14.716 1.00 96.75 92 TYR A O 1
ATOM 754 N N . THR A 1 93 ? 7.491 -0.643 -16.856 1.00 97.56 93 THR A N 1
ATOM 755 C CA . THR A 1 93 ? 8.835 -0.215 -17.279 1.00 97.56 93 THR A CA 1
ATOM 756 C C . THR A 1 93 ? 9.040 1.290 -17.097 1.00 97.56 93 THR A C 1
ATOM 758 O O . THR A 1 93 ? 10.069 1.713 -16.568 1.00 97.56 93 THR A O 1
ATOM 761 N N . LEU A 1 94 ? 8.045 2.108 -17.455 1.00 97.69 94 LEU A N 1
ATOM 762 C CA . LEU A 1 94 ? 8.081 3.559 -17.241 1.00 97.69 94 LEU A CA 1
ATOM 763 C C . LEU A 1 94 ? 8.115 3.923 -15.751 1.00 97.69 94 LEU A C 1
ATOM 765 O O . LEU A 1 94 ? 8.872 4.811 -15.360 1.00 97.69 94 LEU A O 1
ATOM 769 N N . GLY A 1 95 ? 7.340 3.228 -14.912 1.00 97.44 95 GLY A N 1
ATOM 770 C CA . GLY A 1 95 ? 7.366 3.423 -13.461 1.00 97.44 95 GLY A CA 1
ATOM 771 C C . GLY A 1 95 ? 8.737 3.110 -12.854 1.00 97.44 95 GLY A C 1
ATOM 772 O O . GLY A 1 95 ? 9.230 3.864 -12.009 1.00 97.44 95 GLY A O 1
ATOM 773 N N . ASN A 1 96 ? 9.397 2.045 -13.323 1.00 97.75 96 ASN A N 1
ATOM 774 C CA . ASN A 1 96 ? 10.744 1.705 -12.864 1.00 97.75 96 ASN A CA 1
ATOM 775 C C . ASN A 1 96 ? 11.786 2.736 -13.314 1.00 97.75 96 ASN A C 1
ATOM 777 O O . ASN A 1 96 ? 12.560 3.200 -12.483 1.00 97.75 96 ASN A O 1
ATOM 781 N N . ALA A 1 97 ? 11.753 3.180 -14.576 1.00 97.94 97 ALA A N 1
ATOM 782 C CA . ALA A 1 97 ? 12.677 4.206 -15.069 1.00 97.94 97 ALA A CA 1
ATOM 783 C C . ALA A 1 97 ? 12.550 5.526 -14.291 1.00 97.94 97 ALA A C 1
ATOM 785 O O . ALA A 1 97 ? 13.551 6.117 -13.889 1.00 97.94 97 ALA A O 1
ATOM 786 N N . GLN A 1 98 ? 11.321 5.957 -13.995 1.00 97.50 98 GLN A N 1
ATOM 787 C CA . GLN A 1 98 ? 11.076 7.133 -13.155 1.00 97.50 98 GLN A CA 1
ATOM 788 C C . GLN A 1 98 ? 11.557 6.935 -11.713 1.00 97.50 98 GLN A C 1
ATOM 790 O O . GLN A 1 98 ? 12.086 7.865 -11.105 1.00 97.50 98 GLN A O 1
ATOM 795 N N . THR A 1 99 ? 11.421 5.722 -11.172 1.00 97.19 99 THR A N 1
ATOM 796 C CA . THR A 1 99 ? 11.989 5.366 -9.864 1.00 97.19 99 THR A CA 1
ATOM 797 C C . THR A 1 99 ? 13.520 5.442 -9.887 1.00 97.19 99 THR A C 1
ATOM 799 O O . THR A 1 99 ? 14.105 5.965 -8.939 1.00 97.19 99 THR A O 1
ATOM 802 N N . GLY A 1 100 ? 14.160 4.983 -10.968 1.00 96.62 100 GLY A N 1
ATOM 803 C CA . GLY A 1 100 ? 15.605 5.079 -11.194 1.00 96.62 100 GLY A CA 1
ATOM 804 C C . GLY A 1 100 ? 16.107 6.525 -11.248 1.00 96.62 100 GLY A C 1
ATOM 805 O O . GLY A 1 100 ? 17.024 6.878 -10.509 1.00 96.62 100 GLY A O 1
ATOM 806 N N . LEU A 1 101 ? 15.443 7.399 -12.017 1.00 96.62 101 LEU A N 1
ATOM 807 C CA . LEU A 1 101 ? 15.741 8.844 -12.034 1.00 96.62 101 LEU A CA 1
ATOM 808 C C . LEU A 1 101 ? 15.633 9.455 -10.633 1.00 96.62 101 LEU A C 1
ATOM 810 O O . LEU A 1 101 ? 16.570 10.081 -10.137 1.00 96.62 101 LEU A O 1
ATOM 814 N N . LEU A 1 102 ? 14.515 9.197 -9.948 1.00 95.75 102 LEU A N 1
ATOM 815 C CA . LEU A 1 102 ? 14.282 9.722 -8.607 1.00 95.75 102 LEU A CA 1
ATOM 816 C C . LEU A 1 102 ? 15.309 9.204 -7.588 1.00 95.75 102 LEU A C 1
ATOM 818 O O . LEU A 1 102 ? 15.628 9.899 -6.620 1.00 95.75 102 LEU A O 1
ATOM 822 N N . ARG A 1 103 ? 15.830 7.987 -7.779 1.00 94.75 103 ARG A N 1
ATOM 823 C CA . ARG A 1 103 ? 16.912 7.417 -6.969 1.00 94.75 103 ARG A CA 1
ATOM 824 C C . ARG A 1 103 ? 18.218 8.178 -7.179 1.00 94.75 103 ARG A C 1
ATOM 826 O O . ARG A 1 103 ? 18.810 8.594 -6.184 1.00 94.75 103 ARG A O 1
ATOM 833 N N . ILE A 1 104 ? 18.635 8.374 -8.432 1.00 94.12 104 ILE A N 1
ATOM 834 C CA . ILE A 1 104 ? 19.881 9.076 -8.791 1.00 94.12 104 ILE A CA 1
ATOM 835 C C . ILE A 1 104 ? 19.868 10.511 -8.258 1.00 94.12 104 ILE A C 1
ATOM 837 O O . ILE A 1 104 ? 20.844 10.961 -7.661 1.00 94.12 104 ILE A O 1
ATOM 841 N N . HIS A 1 105 ? 18.732 11.202 -8.359 1.00 93.38 105 HIS A N 1
ATOM 842 C CA . HIS A 1 105 ? 18.578 12.567 -7.839 1.00 93.38 105 HIS A CA 1
ATOM 843 C C . HIS A 1 105 ? 18.456 12.644 -6.305 1.00 93.38 105 HIS A C 1
ATOM 845 O O . HIS A 1 105 ? 18.236 13.720 -5.752 1.00 93.38 105 HIS A O 1
ATOM 851 N N . GLY A 1 106 ? 18.557 11.518 -5.586 1.00 89.50 106 GLY A N 1
ATOM 852 C CA . GLY A 1 106 ? 18.418 11.458 -4.124 1.00 89.50 106 GLY A CA 1
ATOM 853 C C . GLY A 1 106 ? 16.981 11.652 -3.618 1.00 89.50 106 GLY A C 1
ATOM 854 O O . GLY A 1 106 ? 16.724 11.694 -2.411 1.00 89.50 106 GLY A O 1
ATOM 855 N N . GLY A 1 107 ? 16.005 11.726 -4.520 1.00 87.88 107 GLY A N 1
ATOM 856 C CA . GLY A 1 107 ? 14.603 11.945 -4.191 1.00 87.88 107 GLY A CA 1
ATOM 857 C C . GLY A 1 107 ? 13.971 10.795 -3.406 1.00 87.88 107 GLY A C 1
ATOM 858 O O . GLY A 1 107 ? 13.074 11.040 -2.600 1.00 87.88 107 GLY A O 1
ATOM 859 N N . LEU A 1 108 ? 14.459 9.555 -3.539 1.00 85.69 108 LEU A N 1
ATOM 860 C CA . LEU A 1 108 ? 13.964 8.424 -2.735 1.00 85.69 108 LEU A CA 1
ATOM 861 C C . LEU A 1 108 ? 14.334 8.519 -1.244 1.00 85.69 108 LEU A C 1
ATOM 863 O O . LEU A 1 108 ? 13.596 8.000 -0.404 1.00 85.69 108 LEU A O 1
ATOM 867 N N . THR A 1 109 ? 15.445 9.174 -0.893 1.00 85.38 109 THR A N 1
ATOM 868 C CA . THR A 1 109 ? 15.903 9.328 0.504 1.00 85.38 109 THR A CA 1
ATOM 869 C C . THR A 1 109 ? 15.472 10.654 1.130 1.00 85.38 109 THR A C 1
ATOM 871 O O . THR A 1 109 ? 15.445 10.783 2.358 1.00 85.38 109 THR A O 1
ATOM 874 N N . SER A 1 110 ? 15.090 11.629 0.300 1.00 87.12 110 SER A N 1
ATOM 875 C CA . SER A 1 110 ? 14.522 12.900 0.744 1.00 87.12 110 SER A CA 1
ATOM 876 C C . SER A 1 110 ? 13.255 12.700 1.601 1.00 87.12 110 SER A C 1
ATOM 878 O O . SER A 1 110 ? 12.455 11.787 1.379 1.00 87.12 110 SER A O 1
ATOM 880 N N . TRP A 1 111 ? 13.022 13.615 2.543 1.00 88.12 111 TRP A N 1
ATOM 881 C CA . TRP A 1 111 ? 11.815 13.664 3.377 1.00 88.12 111 TRP A CA 1
ATOM 882 C C . TRP A 1 111 ? 10.767 14.673 2.895 1.00 88.12 111 TRP A C 1
ATOM 884 O O . TRP A 1 111 ? 9.837 14.982 3.644 1.00 88.12 111 TRP A O 1
ATOM 894 N N . ASP A 1 112 ? 10.884 15.164 1.659 1.00 88.69 112 ASP A N 1
ATOM 895 C CA . ASP A 1 112 ? 9.938 16.148 1.136 1.00 88.69 112 ASP A CA 1
ATOM 896 C C . ASP A 1 112 ? 8.518 15.578 1.112 1.00 88.69 112 ASP A C 1
ATOM 898 O O . ASP A 1 112 ? 8.267 14.411 0.777 1.00 88.69 112 ASP A O 1
ATOM 902 N N . TRP A 1 113 ? 7.575 16.404 1.546 1.00 90.44 113 TRP A N 1
ATOM 903 C CA . TRP A 1 113 ? 6.176 16.014 1.637 1.00 90.44 113 TRP A CA 1
ATOM 904 C C . TRP A 1 113 ? 5.542 15.986 0.255 1.00 90.44 113 TRP A C 1
ATOM 906 O O . TRP A 1 113 ? 4.923 14.986 -0.095 1.00 90.44 113 TRP A O 1
ATOM 916 N N . GLU A 1 114 ? 5.774 17.031 -0.538 1.00 88.81 114 GLU A N 1
ATOM 917 C CA . GLU A 1 114 ? 5.341 17.129 -1.929 1.00 88.81 114 GLU A CA 1
ATOM 918 C C . GLU A 1 114 ? 6.453 16.658 -2.860 1.00 88.81 114 GLU A C 1
ATOM 920 O O . GLU A 1 114 ? 7.569 17.170 -2.801 1.00 88.81 114 GLU A O 1
ATOM 925 N N . LYS A 1 115 ? 6.139 15.658 -3.689 1.00 89.94 115 LYS A N 1
ATOM 926 C CA . LYS A 1 115 ? 7.053 15.072 -4.678 1.00 89.94 115 LYS A CA 1
ATOM 927 C C . LYS A 1 115 ? 6.267 14.663 -5.924 1.00 89.94 115 LYS A C 1
ATOM 929 O O . LYS A 1 115 ? 5.795 13.527 -5.973 1.00 89.94 115 LYS A O 1
ATOM 934 N N . PRO A 1 116 ? 6.064 15.559 -6.900 1.00 90.75 116 PRO A N 1
ATOM 935 C CA . PRO A 1 116 ? 5.277 15.258 -8.097 1.00 90.75 116 PRO A CA 1
ATOM 936 C C . PRO A 1 116 ? 5.724 13.973 -8.812 1.00 90.75 116 PRO A C 1
ATOM 938 O O . PRO A 1 116 ? 4.898 13.216 -9.312 1.00 90.75 116 PRO A O 1
ATOM 941 N N . GLU A 1 117 ? 7.018 13.663 -8.786 1.00 93.50 117 GLU A N 1
ATOM 942 C CA . GLU A 1 117 ? 7.601 12.449 -9.360 1.00 93.50 117 GLU A CA 1
ATOM 943 C C . GLU A 1 117 ? 6.996 11.178 -8.745 1.00 93.50 117 GLU A C 1
ATOM 945 O O . GLU A 1 117 ? 6.678 10.231 -9.462 1.00 93.50 117 GLU A O 1
ATOM 950 N N . MET A 1 118 ? 6.762 11.171 -7.427 1.00 94.00 118 MET A N 1
ATOM 951 C CA . MET A 1 118 ? 6.131 10.042 -6.735 1.00 94.00 118 MET A CA 1
ATOM 952 C C . MET A 1 118 ? 4.674 9.847 -7.164 1.00 94.00 118 MET A C 1
ATOM 954 O O . MET A 1 118 ? 4.234 8.706 -7.287 1.00 94.00 118 MET A O 1
ATOM 958 N N . GLU A 1 119 ? 3.928 10.924 -7.433 1.00 92.94 119 GLU A N 1
ATOM 959 C CA . GLU A 1 119 ? 2.552 10.824 -7.947 1.00 92.94 119 GLU A CA 1
ATOM 960 C C . GLU A 1 119 ? 2.529 10.121 -9.309 1.00 92.94 119 GLU A C 1
ATOM 962 O O . GLU A 1 119 ? 1.684 9.253 -9.553 1.00 92.94 119 GLU A O 1
ATOM 967 N N . VAL A 1 120 ? 3.485 10.458 -10.183 1.00 94.12 120 VAL A N 1
ATOM 968 C CA . VAL A 1 120 ? 3.609 9.829 -11.502 1.00 94.12 120 VAL A CA 1
ATOM 969 C C . VAL A 1 120 ? 3.989 8.355 -11.361 1.00 94.12 120 VAL A C 1
ATOM 971 O O . VAL A 1 120 ? 3.305 7.507 -11.933 1.00 94.12 120 VAL A O 1
ATOM 974 N N . ILE A 1 121 ? 4.994 8.033 -10.542 1.00 96.94 121 ILE A N 1
ATOM 975 C CA . ILE A 1 121 ? 5.443 6.650 -10.308 1.00 96.94 121 ILE A CA 1
ATOM 976 C C . ILE A 1 121 ? 4.299 5.777 -9.766 1.00 96.94 121 ILE A C 1
ATOM 978 O O . ILE A 1 121 ? 4.038 4.691 -10.289 1.00 96.94 121 ILE A O 1
ATOM 982 N N . ILE A 1 122 ? 3.572 6.253 -8.747 1.00 96.12 122 ILE A N 1
ATOM 983 C CA . ILE A 1 122 ? 2.434 5.521 -8.163 1.00 96.12 122 ILE A CA 1
ATOM 984 C C . ILE A 1 122 ? 1.362 5.272 -9.223 1.00 96.12 122 ILE A C 1
ATOM 986 O O . ILE A 1 122 ? 0.826 4.165 -9.312 1.00 96.12 122 ILE A O 1
ATOM 990 N N . ARG A 1 123 ? 1.055 6.279 -10.050 1.00 94.44 123 ARG A N 1
ATOM 991 C CA . ARG A 1 123 ? 0.074 6.147 -11.131 1.00 94.44 123 ARG A CA 1
ATOM 992 C C . ARG A 1 123 ? 0.504 5.112 -12.167 1.00 94.44 123 ARG A C 1
ATOM 994 O O . ARG A 1 123 ? -0.327 4.294 -12.549 1.00 94.44 123 ARG A O 1
ATOM 1001 N N . ARG A 1 124 ? 1.773 5.121 -12.591 1.00 95.62 124 ARG A N 1
ATOM 1002 C CA . ARG A 1 124 ? 2.325 4.137 -13.538 1.00 95.62 124 ARG A CA 1
ATOM 1003 C C . ARG A 1 124 ? 2.164 2.712 -13.005 1.00 95.62 124 ARG A C 1
ATOM 1005 O O . ARG A 1 124 ? 1.565 1.876 -13.674 1.00 95.62 124 ARG A O 1
ATOM 1012 N N . PHE A 1 125 ? 2.581 2.449 -11.766 1.00 96.88 125 PHE A N 1
ATOM 1013 C CA . PHE A 1 125 ? 2.428 1.111 -11.182 1.00 96.88 125 PHE A CA 1
ATOM 1014 C C . PHE A 1 125 ? 0.967 0.704 -10.960 1.00 96.88 125 PHE A C 1
ATOM 1016 O O . PHE A 1 125 ? 0.621 -0.456 -11.176 1.00 96.88 125 PHE A O 1
ATOM 1023 N N . ARG A 1 126 ? 0.085 1.641 -10.584 1.00 95.25 126 ARG A N 1
ATOM 1024 C CA . ARG A 1 126 ? -1.360 1.367 -10.517 1.00 95.25 126 ARG A CA 1
ATOM 1025 C C . ARG A 1 126 ? -1.919 0.993 -11.888 1.00 95.25 126 ARG A C 1
ATOM 1027 O O . ARG A 1 126 ? -2.612 -0.008 -11.975 1.00 95.25 126 ARG A O 1
ATOM 1034 N N . ARG A 1 127 ? -1.574 1.720 -12.956 1.00 92.62 127 ARG A N 1
ATOM 1035 C CA . ARG A 1 127 ? -2.008 1.392 -14.328 1.00 92.62 127 ARG A CA 1
ATOM 1036 C C . ARG A 1 127 ? -1.475 0.045 -14.808 1.00 92.62 127 ARG A C 1
ATOM 1038 O O . ARG A 1 127 ? -2.218 -0.703 -15.436 1.00 92.62 127 ARG A O 1
ATOM 1045 N N . ALA A 1 128 ? -0.233 -0.293 -14.457 1.00 94.00 128 ALA A N 1
ATOM 1046 C CA . ALA A 1 128 ? 0.330 -1.609 -14.747 1.00 94.00 128 ALA A CA 1
ATOM 1047 C C . ALA A 1 128 ? -0.527 -2.747 -14.152 1.00 94.00 128 ALA A C 1
ATOM 1049 O O . ALA A 1 128 ? -0.722 -3.778 -14.794 1.00 94.00 128 ALA A O 1
ATOM 1050 N N . LEU A 1 129 ? -1.089 -2.532 -12.958 1.00 92.94 129 LEU A N 1
ATOM 1051 C CA . LEU A 1 129 ? -1.916 -3.506 -12.235 1.00 92.94 129 LEU A CA 1
ATOM 1052 C C . LEU A 1 129 ? -3.426 -3.416 -12.532 1.00 92.94 129 LEU A C 1
ATOM 1054 O O . LEU A 1 129 ? -4.136 -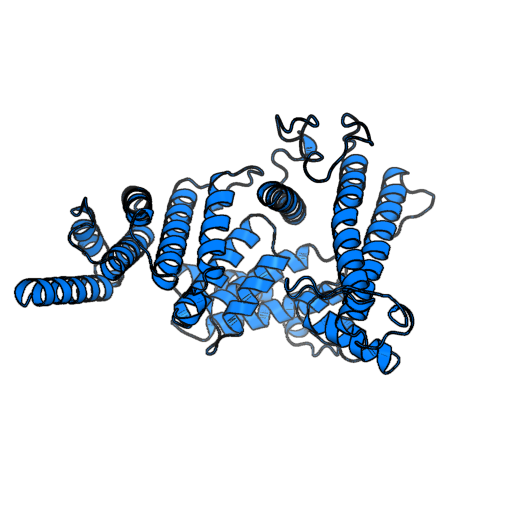4.394 -12.321 1.00 92.94 129 LEU A O 1
ATOM 1058 N N . ASP A 1 130 ? -3.926 -2.270 -12.997 1.00 83.56 130 ASP A N 1
ATOM 1059 C CA . ASP A 1 130 ? -5.353 -2.031 -13.280 1.00 83.56 130 ASP A CA 1
ATOM 1060 C C . ASP A 1 130 ? -5.777 -2.530 -14.673 1.00 83.56 130 ASP A C 1
ATOM 1062 O O . ASP A 1 130 ? -6.959 -2.706 -14.971 1.00 83.56 130 ASP A O 1
ATOM 1066 N N . SER A 1 131 ? -4.811 -2.793 -15.556 1.00 70.50 131 SER A N 1
ATOM 1067 C CA . SER A 1 131 ? -5.116 -3.257 -16.905 1.00 70.50 131 SER A CA 1
ATOM 1068 C C . SER A 1 131 ? -5.852 -4.607 -16.887 1.00 70.50 131 SER A C 1
ATOM 1070 O O . SER A 1 131 ? -5.499 -5.546 -16.167 1.00 70.50 131 SER A O 1
ATOM 1072 N N . LYS A 1 132 ? -6.811 -4.782 -17.811 1.00 77.31 132 LYS A N 1
ATOM 1073 C CA . LYS A 1 132 ? -7.342 -6.119 -18.158 1.00 77.31 132 LYS A CA 1
ATOM 1074 C C . LYS A 1 132 ? -6.225 -7.094 -18.577 1.00 77.31 132 LYS A C 1
ATOM 1076 O O . LYS A 1 132 ? -6.446 -8.302 -18.608 1.00 77.31 132 LYS A O 1
ATOM 1081 N N . GLY A 1 133 ? -5.043 -6.564 -18.903 1.00 76.94 133 GLY A N 1
ATOM 1082 C CA . GLY A 1 133 ? -3.844 -7.289 -19.292 1.00 76.94 133 GLY A CA 1
ATOM 1083 C C . GLY A 1 133 ? -3.162 -8.047 -18.164 1.00 76.94 133 GLY A C 1
ATOM 1084 O O . GLY A 1 133 ? -2.407 -8.965 -18.472 1.00 76.94 133 GLY A O 1
ATOM 1085 N N . ILE A 1 134 ? -3.460 -7.755 -16.888 1.00 83.62 134 ILE A N 1
ATOM 1086 C CA . ILE A 1 134 ? -2.833 -8.453 -15.752 1.00 83.62 134 ILE A CA 1
ATOM 1087 C C . ILE A 1 134 ? -3.001 -9.980 -15.841 1.00 83.62 134 ILE A C 1
ATOM 1089 O O . ILE A 1 134 ? -2.092 -10.720 -15.491 1.00 83.62 134 ILE A O 1
ATOM 1093 N N . GLN A 1 135 ? -4.118 -10.459 -16.403 1.00 85.12 135 GLN A N 1
ATOM 1094 C CA . GLN A 1 135 ? -4.408 -11.890 -16.583 1.00 85.12 135 GLN A CA 1
ATOM 1095 C C . GLN A 1 135 ? -3.475 -12.598 -17.579 1.00 85.12 135 GLN A C 1
ATOM 1097 O O . GLN A 1 135 ? -3.428 -13.825 -17.609 1.00 85.12 135 GLN A O 1
ATOM 1102 N N . LYS A 1 136 ? -2.769 -11.838 -18.420 1.00 89.94 136 LYS A N 1
ATOM 1103 C CA . LYS A 1 136 ? -1.826 -12.340 -19.428 1.00 89.94 136 LYS A CA 1
ATOM 1104 C C . LYS A 1 136 ? -0.364 -12.068 -19.060 1.00 89.94 136 LYS A C 1
ATOM 1106 O O . LYS A 1 136 ? 0.533 -12.392 -19.843 1.00 89.94 136 LYS A O 1
ATOM 1111 N N . LEU A 1 137 ? -0.119 -11.438 -17.914 1.00 92.38 137 LEU A N 1
ATOM 1112 C CA . LEU A 1 137 ? 1.221 -11.297 -17.365 1.00 92.38 137 LEU A CA 1
ATOM 1113 C C . LEU A 1 137 ? 1.649 -12.608 -16.708 1.00 92.38 137 LEU A C 1
ATOM 1115 O O . LEU A 1 137 ? 0.830 -13.391 -16.227 1.00 92.38 137 LEU A O 1
ATOM 1119 N N . THR A 1 138 ? 2.952 -12.847 -16.690 1.00 94.75 138 THR A N 1
ATOM 1120 C CA . THR A 1 138 ? 3.538 -13.951 -15.932 1.00 94.75 138 THR A CA 1
ATOM 1121 C C . THR A 1 138 ? 3.408 -13.698 -14.428 1.00 94.75 138 THR A C 1
ATOM 1123 O O . THR A 1 138 ? 3.326 -12.551 -13.979 1.00 94.75 138 THR A O 1
ATOM 1126 N N . SER A 1 139 ? 3.449 -14.767 -13.627 1.00 95.06 139 SER A N 1
ATOM 1127 C CA . SER A 1 139 ? 3.451 -14.672 -12.161 1.00 95.06 139 SER A CA 1
ATOM 1128 C C . SER A 1 139 ? 4.521 -13.705 -11.646 1.00 95.06 139 SER A C 1
ATOM 1130 O O . SER A 1 139 ? 4.230 -12.850 -10.814 1.00 95.06 139 SER A O 1
ATOM 1132 N N . GLU A 1 140 ? 5.735 -13.778 -12.194 1.00 94.06 140 GLU A N 1
ATOM 1133 C CA . GLU A 1 140 ? 6.852 -12.926 -11.782 1.00 94.06 140 GLU A CA 1
ATOM 1134 C C . GLU A 1 140 ? 6.614 -11.441 -12.113 1.00 94.06 140 GLU A C 1
ATOM 1136 O O . GLU A 1 140 ? 6.908 -10.569 -11.293 1.00 94.06 140 GLU A O 1
ATOM 1141 N N . GLU A 1 141 ? 6.044 -11.125 -13.282 1.00 94.94 141 GLU A N 1
ATOM 1142 C CA . GLU A 1 141 ? 5.691 -9.747 -13.661 1.00 94.94 141 GLU A CA 1
ATOM 1143 C C . GLU A 1 141 ? 4.663 -9.138 -12.694 1.00 94.94 141 GLU A C 1
ATOM 1145 O O . GLU A 1 141 ? 4.805 -7.987 -12.264 1.00 94.94 141 GLU A O 1
ATOM 1150 N N . ILE A 1 142 ? 3.656 -9.925 -12.304 1.00 95.75 142 ILE A N 1
ATOM 1151 C CA . ILE A 1 142 ? 2.627 -9.509 -11.343 1.00 95.75 142 ILE A CA 1
ATOM 1152 C C . ILE A 1 142 ? 3.254 -9.293 -9.958 1.00 95.75 142 ILE A C 1
ATOM 1154 O O . ILE A 1 142 ? 3.052 -8.244 -9.337 1.00 95.75 142 ILE A O 1
ATOM 1158 N N . GLN A 1 143 ? 4.071 -10.243 -9.492 1.00 96.69 143 GLN A N 1
ATOM 1159 C CA . GLN A 1 143 ? 4.779 -10.159 -8.212 1.00 96.69 143 GLN A CA 1
ATOM 1160 C C . GLN A 1 143 ? 5.687 -8.923 -8.131 1.00 96.69 143 GLN A C 1
ATOM 1162 O O . GLN A 1 143 ? 5.657 -8.196 -7.130 1.00 96.69 143 GLN A O 1
ATOM 1167 N N . LYS A 1 144 ? 6.461 -8.644 -9.188 1.00 95.81 144 LYS A N 1
ATOM 1168 C CA . LYS A 1 144 ? 7.313 -7.449 -9.293 1.00 95.81 144 LYS A CA 1
ATOM 1169 C C . LYS A 1 144 ? 6.494 -6.159 -9.250 1.00 95.81 144 LYS A C 1
ATOM 1171 O O . LYS A 1 144 ? 6.840 -5.250 -8.494 1.00 95.81 144 LYS A O 1
ATOM 1176 N N . SER A 1 145 ? 5.391 -6.096 -9.995 1.00 96.69 145 SER A N 1
ATOM 1177 C CA . SER A 1 145 ? 4.523 -4.912 -10.068 1.00 96.69 145 SER A CA 1
ATOM 1178 C C . SER A 1 145 ? 3.902 -4.569 -8.714 1.00 96.69 145 SER A C 1
ATOM 1180 O O . SER A 1 145 ? 4.031 -3.437 -8.240 1.00 96.69 145 SER A O 1
ATOM 1182 N N . TYR A 1 146 ? 3.314 -5.559 -8.035 1.00 97.88 146 TYR A N 1
ATOM 1183 C CA . TYR A 1 146 ? 2.815 -5.387 -6.670 1.00 97.88 146 TYR A CA 1
ATOM 1184 C C . TYR A 1 146 ? 3.932 -4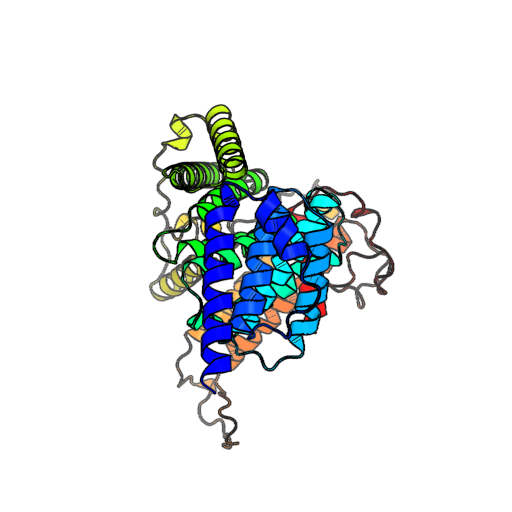.984 -5.703 1.00 97.88 146 TYR A C 1
ATOM 1186 O O . TYR A 1 146 ? 3.763 -4.070 -4.894 1.00 97.88 146 TYR A O 1
ATOM 1194 N N . THR A 1 147 ? 5.104 -5.615 -5.808 1.00 98.00 147 THR A N 1
ATOM 1195 C CA . THR A 1 147 ? 6.230 -5.306 -4.921 1.00 98.00 147 THR A CA 1
ATOM 1196 C C . THR A 1 147 ? 6.704 -3.867 -5.073 1.00 98.00 147 THR A C 1
ATOM 1198 O O . THR A 1 147 ? 6.904 -3.183 -4.067 1.00 98.00 147 THR A O 1
ATOM 1201 N N . ASN A 1 148 ? 6.840 -3.381 -6.305 1.00 98.06 148 ASN A N 1
ATOM 1202 C CA . ASN A 1 148 ? 7.316 -2.028 -6.575 1.00 98.06 148 ASN A CA 1
ATOM 1203 C C . ASN A 1 148 ? 6.283 -0.967 -6.185 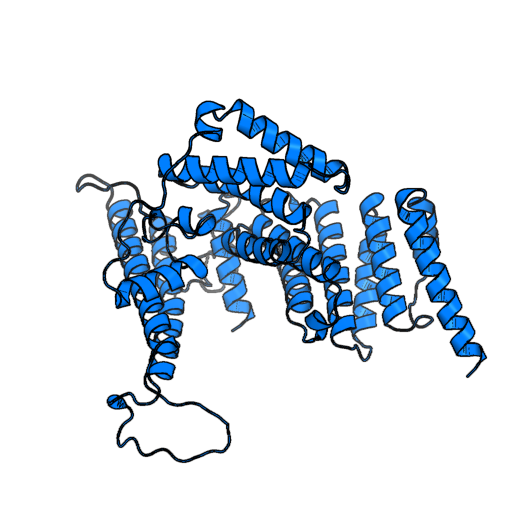1.00 98.06 148 ASN A C 1
ATOM 1205 O O . ASN A 1 148 ? 6.660 0.020 -5.547 1.00 98.06 148 ASN A O 1
ATOM 1209 N N . LEU A 1 149 ? 4.989 -1.205 -6.431 1.00 98.19 149 LEU A N 1
ATOM 1210 C CA . LEU A 1 149 ? 3.934 -0.331 -5.912 1.00 98.19 149 LEU A CA 1
ATOM 1211 C C . LEU A 1 149 ? 3.988 -0.255 -4.380 1.00 98.19 149 LEU A C 1
ATOM 1213 O O . LEU A 1 149 ? 3.986 0.838 -3.811 1.00 98.19 149 LEU A O 1
ATOM 1217 N N . GLY A 1 150 ? 4.117 -1.403 -3.707 1.00 98.12 150 GLY A N 1
ATOM 1218 C CA . GLY A 1 150 ? 4.263 -1.453 -2.254 1.00 98.12 150 GLY A CA 1
ATOM 1219 C C . GLY A 1 150 ? 5.494 -0.690 -1.752 1.00 98.12 150 GLY A C 1
ATOM 1220 O O . GLY A 1 150 ? 5.404 0.062 -0.784 1.00 98.12 150 GLY A O 1
ATOM 1221 N N . ASN A 1 151 ? 6.631 -0.793 -2.445 1.00 97.06 151 ASN A N 1
ATOM 1222 C CA . ASN A 1 151 ? 7.861 -0.078 -2.084 1.00 97.06 151 ASN A CA 1
ATOM 1223 C C . ASN A 1 151 ? 7.677 1.442 -2.122 1.00 97.06 151 ASN A C 1
ATOM 1225 O O . ASN A 1 151 ? 8.078 2.138 -1.184 1.00 97.06 151 ASN A O 1
ATOM 1229 N N . VAL A 1 152 ? 7.050 1.951 -3.183 1.00 96.50 152 VAL A N 1
ATOM 1230 C CA . VAL A 1 152 ? 6.805 3.387 -3.348 1.00 96.50 152 VAL A CA 1
ATOM 1231 C C . VAL A 1 152 ? 5.797 3.883 -2.313 1.00 96.50 152 VAL A C 1
ATOM 1233 O O . VAL A 1 152 ? 6.063 4.877 -1.638 1.00 96.50 152 VAL A O 1
ATOM 1236 N N . LEU A 1 153 ? 4.701 3.148 -2.093 1.00 97.12 153 LEU A N 1
ATOM 1237 C CA . LEU A 1 153 ? 3.715 3.456 -1.051 1.00 97.12 153 LEU A CA 1
ATOM 1238 C C . LEU A 1 153 ? 4.348 3.465 0.349 1.00 97.12 153 LEU A C 1
ATOM 1240 O O . LEU A 1 153 ? 4.122 4.383 1.139 1.00 97.12 153 LEU A O 1
ATOM 1244 N N . SER A 1 154 ? 5.212 2.496 0.650 1.00 95.81 154 SER A N 1
ATOM 1245 C CA . SER A 1 154 ? 5.955 2.466 1.910 1.00 95.81 154 SER A CA 1
ATOM 1246 C C . SER A 1 154 ? 6.875 3.680 2.058 1.00 95.81 154 SER A C 1
ATOM 1248 O O . SER A 1 154 ? 6.959 4.244 3.151 1.00 95.81 154 SER A O 1
ATOM 1250 N N . ASN A 1 155 ? 7.545 4.124 0.988 1.00 93.81 155 ASN A N 1
ATOM 1251 C CA . ASN A 1 155 ? 8.432 5.294 1.030 1.00 93.81 155 ASN A CA 1
ATOM 1252 C C . ASN A 1 155 ? 7.691 6.573 1.457 1.00 93.81 155 ASN A C 1
ATOM 1254 O O . ASN A 1 155 ? 8.209 7.358 2.256 1.00 93.81 155 ASN A O 1
ATOM 1258 N N . ILE A 1 156 ? 6.459 6.756 0.979 1.00 94.06 156 ILE A N 1
ATOM 1259 C CA . ILE A 1 156 ? 5.628 7.926 1.294 1.00 94.06 156 ILE A CA 1
ATOM 1260 C C . ILE A 1 156 ? 4.811 7.783 2.592 1.00 94.06 156 ILE A C 1
ATOM 1262 O O . ILE A 1 156 ? 4.088 8.705 2.955 1.00 94.06 156 ILE A O 1
ATOM 1266 N N . GLY A 1 157 ? 4.935 6.668 3.322 1.00 93.50 157 GLY A N 1
ATOM 1267 C CA . GLY A 1 157 ? 4.230 6.448 4.595 1.00 93.50 157 GLY A CA 1
ATOM 1268 C C . GLY A 1 157 ? 2.892 5.720 4.491 1.00 93.50 157 GLY A C 1
ATOM 1269 O O . GLY A 1 157 ? 2.202 5.569 5.494 1.00 93.50 157 GLY A O 1
ATOM 1270 N N . ARG A 1 158 ? 2.515 5.229 3.309 1.00 95.25 158 ARG A N 1
ATOM 1271 C CA . ARG A 1 158 ? 1.286 4.454 3.063 1.00 95.25 158 ARG A CA 1
ATOM 1272 C C . ARG A 1 158 ? 1.525 2.958 3.295 1.00 95.25 158 ARG A C 1
ATOM 1274 O O . ARG A 1 158 ? 1.275 2.127 2.427 1.00 95.25 158 ARG A O 1
ATOM 1281 N N . TRP A 1 159 ? 2.065 2.599 4.460 1.00 93.19 159 TRP A N 1
ATOM 1282 C CA . TRP A 1 159 ? 2.545 1.231 4.701 1.00 93.19 159 TRP A CA 1
ATOM 1283 C C . TRP A 1 159 ? 1.443 0.181 4.815 1.00 93.19 159 TRP A C 1
ATOM 1285 O O . TRP A 1 159 ? 1.696 -0.976 4.508 1.00 93.19 159 TRP A O 1
ATOM 1295 N N . ILE A 1 160 ? 0.228 0.559 5.220 1.00 92.75 160 ILE A N 1
ATOM 1296 C CA . ILE A 1 160 ? -0.902 -0.380 5.270 1.00 92.75 160 ILE A CA 1
ATOM 1297 C C . ILE A 1 160 ? -1.231 -0.870 3.853 1.00 92.75 160 ILE A C 1
ATOM 1299 O O . ILE A 1 160 ? -1.348 -2.069 3.614 1.00 92.75 160 ILE A O 1
ATOM 1303 N N . GLU A 1 161 ? -1.266 0.031 2.868 1.00 95.38 161 GLU A N 1
ATOM 1304 C CA . GLU A 1 161 ? -1.427 -0.370 1.466 1.00 95.38 161 GLU A CA 1
ATOM 1305 C C . GLU A 1 161 ? -0.168 -1.013 0.895 1.00 95.38 161 GLU A C 1
ATOM 1307 O O . GLU A 1 161 ? -0.272 -1.883 0.033 1.00 95.38 161 GLU A O 1
ATOM 1312 N N . ALA A 1 162 ? 1.022 -0.645 1.377 1.00 97.31 162 ALA A N 1
ATOM 1313 C CA . ALA A 1 162 ? 2.237 -1.368 1.020 1.00 97.31 162 ALA A CA 1
ATOM 1314 C C . ALA A 1 162 ? 2.153 -2.845 1.435 1.00 97.31 162 ALA A C 1
ATOM 1316 O O . ALA A 1 162 ? 2.417 -3.715 0.608 1.00 97.31 162 ALA A O 1
ATOM 1317 N N . PHE A 1 163 ? 1.701 -3.136 2.662 1.00 96.38 163 PHE A N 1
ATOM 1318 C CA . PHE A 1 163 ? 1.457 -4.505 3.119 1.00 96.38 163 PHE A CA 1
ATOM 1319 C C . PHE A 1 163 ? 0.414 -5.215 2.266 1.00 96.38 163 PHE A C 1
ATOM 1321 O O . PHE A 1 163 ? 0.640 -6.364 1.899 1.00 96.38 163 PHE A O 1
ATOM 1328 N N . TRP A 1 164 ? -0.683 -4.547 1.902 1.00 95.88 164 TRP A N 1
ATOM 1329 C CA . TRP A 1 164 ? -1.675 -5.129 0.995 1.00 95.88 164 TRP A CA 1
ATOM 1330 C C . TRP A 1 164 ? -1.047 -5.548 -0.344 1.00 95.88 164 TRP A C 1
ATOM 1332 O O . TRP A 1 164 ? -1.235 -6.680 -0.786 1.00 95.88 164 TRP A O 1
ATOM 1342 N N . ASN A 1 165 ? -0.232 -4.680 -0.949 1.00 97.62 165 ASN A N 1
ATOM 1343 C CA . ASN A 1 165 ? 0.441 -4.977 -2.214 1.00 97.62 165 ASN A CA 1
ATOM 1344 C C . ASN A 1 165 ? 1.476 -6.105 -2.070 1.00 97.62 165 ASN A C 1
ATOM 1346 O O . ASN A 1 165 ? 1.471 -7.051 -2.852 1.00 97.62 165 ASN A O 1
ATOM 1350 N N . TRP A 1 166 ? 2.337 -6.070 -1.052 1.00 98.06 166 TRP A N 1
ATOM 1351 C CA . TRP A 1 166 ? 3.309 -7.148 -0.841 1.00 98.06 166 TRP A CA 1
ATOM 1352 C C . TRP A 1 166 ? 2.641 -8.489 -0.529 1.00 98.06 166 TRP A C 1
ATOM 1354 O O . TRP A 1 166 ? 3.126 -9.517 -0.993 1.00 98.06 166 TRP A O 1
ATOM 1364 N N . ARG A 1 167 ? 1.507 -8.491 0.185 1.00 96.12 167 ARG A N 1
ATOM 1365 C CA . ARG A 1 167 ? 0.687 -9.692 0.405 1.00 96.12 167 ARG A CA 1
ATOM 1366 C C . ARG A 1 167 ? 0.177 -10.273 -0.909 1.00 96.12 167 ARG A C 1
ATOM 1368 O O . ARG A 1 167 ? 0.357 -11.462 -1.141 1.00 96.12 167 ARG A O 1
ATOM 1375 N N . LYS A 1 168 ? -0.339 -9.432 -1.811 1.00 95.81 168 LYS A N 1
ATOM 1376 C CA . LYS A 1 168 ? -0.735 -9.863 -3.162 1.00 95.81 168 LYS A CA 1
ATOM 1377 C C . LYS A 1 168 ? 0.417 -10.502 -3.941 1.00 95.81 168 LYS A C 1
ATOM 1379 O O . LYS A 1 168 ? 0.191 -11.464 -4.663 1.00 95.81 168 LYS A O 1
ATOM 1384 N N . ALA A 1 169 ? 1.648 -10.018 -3.766 1.00 96.75 169 ALA A N 1
ATOM 1385 C CA . ALA A 1 169 ? 2.818 -10.638 -4.386 1.00 96.75 169 ALA A CA 1
ATOM 1386 C C . ALA A 1 169 ? 3.158 -12.019 -3.784 1.00 96.75 169 ALA A C 1
ATOM 1388 O O . ALA A 1 169 ? 3.498 -12.936 -4.525 1.00 96.75 169 ALA A O 1
ATOM 1389 N N . ILE A 1 170 ? 3.075 -12.198 -2.462 1.00 95.94 170 ILE A N 1
ATOM 1390 C CA . ILE A 1 170 ? 3.431 -13.480 -1.817 1.00 95.94 170 ILE A CA 1
ATOM 1391 C C . ILE A 1 170 ? 2.307 -14.525 -1.858 1.00 95.94 170 ILE A C 1
ATOM 1393 O O . ILE A 1 170 ? 2.581 -15.698 -1.635 1.00 95.94 170 ILE A O 1
ATOM 1397 N N . GLU A 1 171 ? 1.068 -14.120 -2.159 1.00 95.12 171 GLU A N 1
ATOM 1398 C CA . GLU A 1 171 ? -0.059 -15.025 -2.445 1.00 95.12 171 GLU A CA 1
ATOM 1399 C C . GLU A 1 171 ? 0.131 -15.808 -3.761 1.00 95.12 171 GLU A C 1
ATOM 1401 O O . GLU A 1 171 ? -0.539 -16.816 -3.979 1.00 95.12 171 GLU A O 1
ATOM 1406 N N . ILE A 1 172 ? 1.035 -15.359 -4.639 1.00 94.88 172 ILE A N 1
ATOM 1407 C CA . ILE A 1 172 ? 1.382 -16.037 -5.893 1.00 94.88 172 ILE A CA 1
ATOM 1408 C C . ILE A 1 172 ? 2.507 -17.043 -5.614 1.00 94.88 172 ILE A C 1
ATOM 1410 O O . ILE A 1 172 ? 3.544 -16.659 -5.077 1.00 94.88 172 ILE A O 1
ATOM 1414 N N . ASP A 1 173 ? 2.307 -18.307 -5.994 1.00 89.69 173 ASP A N 1
ATOM 1415 C CA . ASP A 1 173 ? 3.245 -19.417 -5.769 1.00 89.69 173 ASP A CA 1
ATOM 1416 C C . ASP A 1 173 ? 4.305 -19.521 -6.895 1.00 89.69 173 ASP A C 1
ATOM 1418 O O . ASP A 1 173 ? 3.932 -19.462 -8.074 1.00 89.69 173 ASP A O 1
ATOM 1422 N N . PRO A 1 174 ? 5.609 -19.688 -6.582 1.00 90.38 174 PRO A N 1
ATOM 1423 C CA . PRO A 1 174 ? 6.216 -19.635 -5.248 1.00 90.38 174 PRO A CA 1
ATOM 1424 C C . PRO A 1 174 ? 6.250 -18.210 -4.662 1.00 90.38 174 PRO A C 1
ATOM 1426 O O . PRO A 1 174 ? 6.388 -17.245 -5.424 1.00 90.38 174 PRO A O 1
ATOM 1429 N N . PRO A 1 175 ? 6.198 -18.058 -3.319 1.00 88.81 175 PRO A N 1
ATOM 1430 C CA . PRO A 1 175 ? 6.206 -16.751 -2.670 1.00 88.81 175 PRO A CA 1
ATOM 1431 C C . PRO A 1 175 ? 7.390 -15.880 -3.092 1.00 88.81 175 PRO A C 1
ATOM 1433 O O . PRO A 1 175 ? 8.551 -16.296 -3.054 1.00 88.81 175 PRO A O 1
ATOM 1436 N N . PHE A 1 176 ? 7.110 -14.623 -3.437 1.00 93.56 176 PHE A N 1
ATOM 1437 C CA . PHE A 1 176 ? 8.143 -13.710 -3.910 1.00 93.56 176 PHE A CA 1
ATOM 1438 C C . PHE A 1 176 ? 9.049 -13.227 -2.768 1.00 93.56 176 PHE A C 1
ATOM 1440 O O . PHE A 1 176 ? 8.677 -12.354 -1.977 1.00 93.56 176 PHE A O 1
ATOM 1447 N N . LEU A 1 177 ? 10.278 -13.750 -2.702 1.00 93.69 177 LEU A N 1
ATOM 1448 C CA . LEU A 1 177 ? 11.230 -13.483 -1.609 1.00 93.69 177 LEU A CA 1
ATOM 1449 C C . LEU A 1 177 ? 11.513 -11.993 -1.387 1.00 93.69 177 LEU A C 1
ATOM 1451 O O . LEU A 1 177 ? 11.682 -11.548 -0.248 1.00 93.69 177 LEU A O 1
ATOM 1455 N N . ARG A 1 178 ? 11.518 -11.199 -2.467 1.00 94.75 178 ARG A N 1
ATOM 1456 C CA . ARG A 1 178 ? 11.697 -9.742 -2.381 1.00 94.75 178 ARG A CA 1
ATOM 1457 C C . ARG A 1 178 ? 10.571 -9.110 -1.560 1.00 94.75 178 ARG A C 1
ATOM 1459 O O . ARG A 1 178 ? 10.855 -8.309 -0.677 1.00 94.75 178 ARG A O 1
ATOM 1466 N N . ALA A 1 179 ? 9.317 -9.501 -1.795 1.00 96.69 179 ALA A N 1
ATOM 1467 C CA . ALA A 1 179 ? 8.166 -8.989 -1.053 1.00 96.69 179 ALA A CA 1
ATOM 1468 C C . ALA A 1 179 ? 8.190 -9.416 0.424 1.00 96.69 179 ALA A C 1
ATOM 1470 O O . ALA A 1 179 ? 7.943 -8.576 1.289 1.00 96.69 179 ALA A O 1
ATOM 1471 N N . LEU A 1 180 ? 8.574 -10.665 0.729 1.00 96.50 180 LEU A N 1
ATOM 1472 C CA . LEU A 1 180 ? 8.744 -11.134 2.115 1.00 96.50 180 LEU A CA 1
ATOM 1473 C C . LEU A 1 180 ? 9.713 -10.231 2.893 1.00 96.50 180 LEU A C 1
ATOM 1475 O O . LEU A 1 180 ? 9.388 -9.748 3.978 1.00 96.50 180 LEU A O 1
ATOM 1479 N N . GLY A 1 181 ? 10.882 -9.932 2.323 1.00 96.31 181 GLY A N 1
ATOM 1480 C CA . GLY A 1 181 ? 11.867 -9.084 2.995 1.00 96.31 181 GLY A CA 1
ATOM 1481 C C . GLY A 1 181 ? 11.400 -7.637 3.177 1.00 96.31 181 GLY A C 1
ATOM 1482 O O . GLY A 1 181 ? 11.672 -7.033 4.219 1.00 96.31 181 GLY A O 1
ATOM 1483 N N . GLN A 1 182 ? 10.636 -7.092 2.219 1.00 97.12 182 GLN A N 1
ATOM 1484 C CA . GLN A 1 182 ? 10.024 -5.764 2.362 1.00 97.12 182 GLN A CA 1
ATOM 1485 C C . GLN A 1 182 ? 8.991 -5.724 3.491 1.00 97.12 182 GLN A C 1
ATOM 1487 O O . GLN A 1 182 ? 9.027 -4.794 4.304 1.00 97.12 182 GLN A O 1
ATOM 1492 N N . ILE A 1 183 ? 8.138 -6.751 3.602 1.00 97.81 183 ILE A N 1
ATOM 1493 C CA . ILE A 1 183 ? 7.203 -6.897 4.726 1.00 97.81 183 ILE A CA 1
ATOM 1494 C C . ILE A 1 183 ? 7.987 -6.916 6.038 1.00 97.81 183 ILE A C 1
ATOM 1496 O O . ILE A 1 183 ? 7.713 -6.105 6.923 1.00 97.81 183 ILE A O 1
ATOM 1500 N N . GLY A 1 184 ? 9.005 -7.773 6.142 1.00 97.12 184 GLY A N 1
ATOM 1501 C CA . GLY A 1 184 ? 9.814 -7.910 7.350 1.00 97.12 184 GLY A CA 1
ATOM 1502 C C . GLY A 1 184 ? 10.438 -6.589 7.813 1.00 97.12 184 GLY A C 1
ATOM 1503 O O . GLY A 1 184 ? 10.266 -6.189 8.963 1.00 97.12 184 GLY A O 1
ATOM 1504 N N . MET A 1 185 ? 11.095 -5.845 6.920 1.00 96.00 185 MET A N 1
ATOM 1505 C CA . MET A 1 185 ? 11.675 -4.539 7.274 1.00 96.00 185 MET A CA 1
ATOM 1506 C C . MET A 1 185 ? 10.628 -3.472 7.607 1.00 96.00 185 MET A C 1
ATOM 1508 O O . MET A 1 185 ? 10.837 -2.659 8.513 1.00 96.00 185 MET A O 1
ATOM 1512 N N . SER A 1 186 ? 9.511 -3.447 6.879 1.00 95.88 186 SER A N 1
ATOM 1513 C CA . SER A 1 186 ? 8.438 -2.488 7.143 1.00 95.88 186 SER A CA 1
ATOM 1514 C C . SER A 1 186 ? 7.787 -2.756 8.500 1.00 95.88 186 SER A C 1
ATOM 1516 O O . SER A 1 186 ? 7.560 -1.815 9.259 1.00 95.88 186 SER A O 1
ATOM 1518 N N . LEU A 1 187 ? 7.604 -4.026 8.881 1.00 97.00 187 LEU A N 1
ATOM 1519 C CA . LEU A 1 187 ? 7.115 -4.416 10.206 1.00 97.00 187 LEU A CA 1
ATOM 1520 C C . LEU A 1 187 ? 8.039 -3.945 11.336 1.00 97.00 187 LEU A C 1
ATOM 1522 O O . LEU A 1 187 ? 7.540 -3.479 12.359 1.00 97.00 187 LEU A O 1
ATOM 1526 N N . LEU A 1 188 ? 9.366 -3.962 11.151 1.00 94.31 188 LEU A N 1
ATOM 1527 C CA . LEU A 1 188 ? 10.299 -3.389 12.138 1.00 94.31 188 LEU A CA 1
ATOM 1528 C C . LEU A 1 188 ? 10.061 -1.896 12.367 1.00 94.31 188 LEU A C 1
ATOM 1530 O O . LEU A 1 188 ? 10.141 -1.417 13.501 1.00 94.31 188 LEU A O 1
ATOM 1534 N N . SER A 1 189 ? 9.784 -1.159 11.292 1.00 91.50 189 SER A N 1
ATOM 1535 C CA . SER A 1 189 ? 9.487 0.273 11.362 1.00 91.50 189 SER A CA 1
ATOM 1536 C C . SER A 1 189 ? 8.102 0.513 11.957 1.00 91.50 189 SER A C 1
ATOM 1538 O O . SER A 1 189 ? 7.952 1.347 12.849 1.00 91.50 189 SER A O 1
ATOM 1540 N N . TYR A 1 190 ? 7.107 -0.271 11.539 1.00 93.38 190 TYR A N 1
ATOM 1541 C CA . TYR A 1 190 ? 5.736 -0.191 12.026 1.00 93.38 190 TYR A CA 1
ATOM 1542 C C . TYR A 1 190 ? 5.639 -0.486 13.528 1.00 93.38 190 TYR A C 1
ATOM 1544 O O . TYR A 1 190 ? 5.042 0.296 14.269 1.00 93.38 190 TYR A O 1
ATOM 1552 N N . ALA A 1 191 ? 6.321 -1.528 14.012 1.00 93.25 191 ALA A N 1
ATOM 1553 C CA . ALA A 1 191 ? 6.347 -1.898 15.425 1.00 93.25 191 ALA A CA 1
ATOM 1554 C C . ALA A 1 191 ? 6.842 -0.757 16.331 1.00 93.25 191 ALA A C 1
ATOM 1556 O O . ALA A 1 191 ? 6.366 -0.605 17.455 1.00 93.25 191 ALA A O 1
ATOM 1557 N N . ARG A 1 192 ? 7.745 0.111 15.854 1.00 87.44 192 ARG A N 1
ATOM 1558 C CA . ARG A 1 192 ? 8.213 1.284 16.623 1.00 87.44 192 ARG A CA 1
ATOM 1559 C C . ARG A 1 192 ? 7.111 2.318 16.866 1.00 87.44 192 ARG A C 1
ATOM 1561 O O . ARG A 1 192 ? 7.213 3.090 17.817 1.00 87.44 192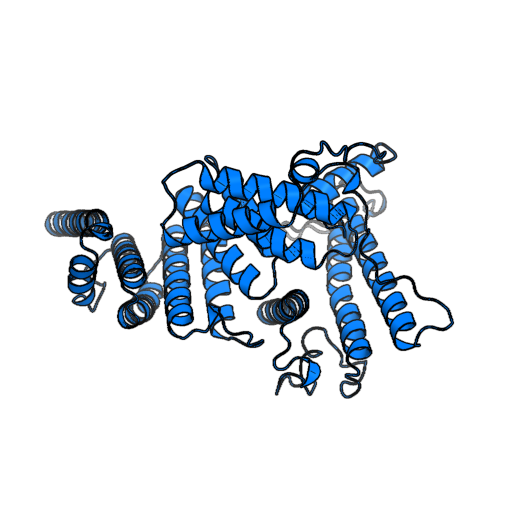 ARG A O 1
ATOM 1568 N N . HIS A 1 193 ? 6.069 2.325 16.037 1.00 88.69 193 HIS A N 1
ATOM 1569 C CA . HIS A 1 193 ? 4.919 3.221 16.147 1.00 88.69 193 HIS A CA 1
ATOM 1570 C C . HIS A 1 193 ? 3.736 2.611 16.911 1.00 88.69 193 HIS A C 1
ATOM 1572 O O . HIS A 1 193 ? 2.764 3.318 17.170 1.00 88.69 193 HIS A O 1
ATOM 1578 N N . VAL A 1 194 ? 3.814 1.336 17.303 1.00 91.50 194 VAL A N 1
ATOM 1579 C CA . VAL A 1 194 ? 2.763 0.664 18.075 1.00 91.50 194 VAL A CA 1
ATOM 1580 C C . VAL A 1 194 ? 2.983 0.896 19.577 1.00 91.50 194 VAL A C 1
ATOM 1582 O O . VAL A 1 194 ? 4.020 0.496 20.113 1.00 91.50 194 VAL A O 1
ATOM 1585 N N . PRO A 1 195 ? 2.036 1.531 20.296 1.00 88.38 195 PRO A N 1
ATOM 1586 C CA . PRO A 1 195 ? 2.212 1.822 21.719 1.00 88.38 195 PRO A CA 1
ATOM 1587 C C . PRO A 1 195 ? 2.199 0.570 22.602 1.00 88.38 195 PRO A C 1
ATOM 1589 O O . PRO A 1 195 ? 2.902 0.526 23.610 1.00 88.38 195 PRO A O 1
ATOM 1592 N N . ASN A 1 196 ? 1.397 -0.438 22.242 1.00 91.12 196 ASN A N 1
ATOM 1593 C CA . ASN A 1 196 ? 1.194 -1.637 23.049 1.00 91.12 196 ASN A CA 1
ATOM 1594 C C . ASN A 1 196 ? 2.408 -2.585 22.951 1.00 91.12 196 ASN A C 1
ATOM 1596 O O . ASN A 1 196 ? 2.662 -3.143 21.881 1.00 91.12 196 ASN A O 1
ATOM 1600 N N . PRO A 1 197 ? 3.147 -2.834 24.050 1.00 90.56 197 PRO A N 1
ATOM 1601 C CA . PRO A 1 197 ? 4.329 -3.689 24.014 1.00 90.56 197 PRO A CA 1
ATOM 1602 C C . PRO A 1 197 ? 4.048 -5.132 23.588 1.00 90.56 197 PRO A C 1
ATOM 1604 O O . PRO A 1 197 ? 4.891 -5.717 22.916 1.00 90.56 197 PRO A O 1
ATOM 1607 N N . ALA A 1 198 ? 2.889 -5.693 23.943 1.00 90.75 198 ALA A N 1
ATOM 1608 C CA . ALA A 1 198 ? 2.539 -7.065 23.574 1.00 90.75 198 ALA A CA 1
ATOM 1609 C C . ALA A 1 198 ? 2.304 -7.195 22.062 1.00 90.75 198 ALA A C 1
ATOM 1611 O O . ALA A 1 198 ? 2.781 -8.138 21.441 1.00 90.75 198 ALA A O 1
ATOM 1612 N N . GLU A 1 199 ? 1.640 -6.209 21.453 1.00 94.25 199 GLU A N 1
ATOM 1613 C CA . GLU A 1 199 ? 1.432 -6.167 20.000 1.00 94.25 199 GLU A CA 1
ATOM 1614 C C . GLU A 1 199 ? 2.767 -5.983 19.263 1.00 94.25 199 GLU A C 1
ATOM 1616 O O . GLU A 1 199 ? 3.023 -6.666 18.274 1.00 94.25 199 GLU A O 1
ATOM 1621 N N . ARG A 1 200 ? 3.674 -5.143 19.789 1.00 94.00 200 ARG A N 1
ATOM 1622 C CA . ARG A 1 200 ? 5.031 -4.990 19.229 1.00 94.00 200 ARG A CA 1
ATOM 1623 C C . ARG A 1 200 ? 5.815 -6.293 19.188 1.00 94.00 200 ARG A C 1
ATOM 1625 O O . ARG A 1 200 ? 6.548 -6.509 18.231 1.00 94.00 200 ARG A O 1
ATOM 1632 N N . VAL A 1 201 ? 5.696 -7.129 20.220 1.00 94.31 201 VAL A N 1
ATOM 1633 C CA . VAL A 1 201 ? 6.389 -8.423 20.262 1.00 94.31 201 VAL A CA 1
ATOM 1634 C C . VAL A 1 201 ? 5.952 -9.301 19.094 1.00 94.31 201 VAL A C 1
ATOM 1636 O O . VAL A 1 201 ? 6.820 -9.804 18.385 1.00 94.31 201 VAL A O 1
ATOM 1639 N N . VAL A 1 202 ? 4.644 -9.409 18.847 1.00 96.12 202 VAL A N 1
ATOM 1640 C CA . VAL A 1 202 ? 4.113 -10.183 17.714 1.00 96.12 202 VAL A CA 1
ATOM 1641 C C . VAL A 1 202 ? 4.646 -9.626 16.393 1.00 96.12 202 VAL A C 1
ATOM 1643 O O . VAL A 1 202 ? 5.188 -10.374 15.590 1.00 96.12 202 VAL A O 1
ATOM 1646 N N . LEU A 1 203 ? 4.607 -8.302 16.196 1.00 96.38 203 LEU A N 1
ATOM 1647 C CA . LEU A 1 203 ? 5.145 -7.680 14.978 1.00 96.38 203 LEU A CA 1
ATOM 1648 C C . LEU A 1 203 ? 6.646 -7.945 14.785 1.00 96.38 203 LEU A C 1
ATOM 1650 O O . LEU A 1 203 ? 7.088 -8.153 13.657 1.00 96.38 203 LEU A O 1
ATOM 1654 N N . PHE A 1 204 ? 7.438 -7.952 15.862 1.00 96.25 204 PHE A N 1
ATOM 1655 C CA . PHE A 1 204 ? 8.863 -8.283 15.799 1.00 96.25 204 PHE A CA 1
ATOM 1656 C C . PHE A 1 204 ? 9.115 -9.759 15.477 1.00 96.25 204 PHE A C 1
ATOM 1658 O O . PHE A 1 204 ? 10.017 -10.039 14.690 1.00 96.25 204 PHE A O 1
ATOM 1665 N N . GLN A 1 205 ? 8.334 -10.687 16.033 1.00 96.19 205 GLN A N 1
ATOM 1666 C CA . GLN A 1 205 ? 8.401 -12.107 15.669 1.00 96.19 205 GLN A CA 1
ATOM 1667 C C . GLN A 1 205 ? 8.045 -12.307 14.195 1.00 96.19 205 GLN A C 1
ATOM 1669 O O . GLN A 1 205 ? 8.832 -12.863 13.436 1.00 96.19 205 GLN A O 1
ATOM 1674 N N . THR A 1 206 ? 6.932 -11.728 13.744 1.00 96.75 206 THR A N 1
ATOM 1675 C CA . THR A 1 206 ? 6.524 -11.805 12.340 1.00 96.75 206 THR A CA 1
ATOM 1676 C C . THR A 1 206 ? 7.577 -11.190 11.409 1.00 96.75 206 THR A C 1
ATOM 1678 O O . THR A 1 206 ? 7.898 -11.760 10.367 1.00 96.75 206 THR A O 1
ATOM 1681 N N . ALA A 1 207 ? 8.177 -10.055 11.786 1.00 97.44 207 ALA A N 1
ATOM 1682 C CA . ALA A 1 207 ? 9.279 -9.458 11.034 1.00 97.44 207 ALA A CA 1
ATOM 1683 C C . ALA A 1 207 ? 10.506 -10.381 10.952 1.00 97.44 207 ALA A C 1
ATOM 1685 O O . ALA A 1 207 ? 11.135 -10.470 9.896 1.00 97.44 207 ALA A O 1
ATOM 1686 N N . HIS A 1 208 ? 10.845 -11.063 12.053 1.00 96.88 208 HIS A N 1
ATOM 1687 C CA . HIS A 1 208 ? 11.931 -12.047 12.110 1.00 96.88 208 HIS A CA 1
ATOM 1688 C C . HIS A 1 208 ? 11.702 -13.178 11.114 1.00 96.88 208 HIS A C 1
ATOM 1690 O O . HIS A 1 208 ? 12.597 -13.473 10.320 1.00 96.88 208 HIS A O 1
ATOM 1696 N N . ASP A 1 209 ? 10.501 -13.751 11.114 1.00 95.75 209 ASP A N 1
ATOM 1697 C CA . ASP A 1 209 ? 10.145 -14.878 10.256 1.00 95.75 209 ASP A CA 1
ATOM 1698 C C . ASP A 1 209 ? 10.177 -14.495 8.778 1.00 95.75 209 ASP A C 1
ATOM 1700 O O . ASP A 1 209 ? 10.806 -15.192 7.980 1.00 95.75 209 ASP A O 1
ATOM 1704 N N . TYR A 1 210 ? 9.588 -13.352 8.411 1.00 97.12 210 TYR A N 1
ATOM 1705 C CA . TYR A 1 210 ? 9.628 -12.854 7.034 1.00 97.12 210 TYR A CA 1
ATOM 1706 C C . TYR A 1 210 ? 11.057 -12.587 6.548 1.00 97.12 210 TYR A C 1
ATOM 1708 O O . TYR A 1 210 ? 11.410 -12.976 5.435 1.00 97.12 210 TYR A O 1
ATOM 1716 N N . LEU A 1 211 ? 11.903 -11.964 7.377 1.00 96.62 211 LEU A N 1
ATOM 1717 C CA . LEU A 1 211 ? 13.304 -11.711 7.024 1.00 96.62 211 LEU A CA 1
ATOM 1718 C C . LEU A 1 211 ? 14.103 -13.009 6.885 1.00 96.62 211 LEU A C 1
ATOM 1720 O O . LEU A 1 211 ? 14.922 -13.122 5.974 1.00 96.62 211 LEU A O 1
ATOM 1724 N N . ARG A 1 212 ? 13.870 -13.994 7.760 1.00 95.69 212 ARG A N 1
ATOM 1725 C CA . ARG A 1 212 ? 14.512 -15.310 7.650 1.00 95.69 212 ARG A CA 1
ATOM 1726 C C . ARG A 1 212 ? 14.093 -16.029 6.380 1.00 95.69 212 ARG A C 1
ATOM 1728 O O . ARG A 1 212 ? 14.970 -16.520 5.681 1.00 95.69 212 ARG A O 1
ATOM 1735 N N . GLN A 1 213 ? 12.796 -16.055 6.076 1.00 94.75 213 GLN A N 1
ATOM 1736 C CA . GLN A 1 213 ? 12.266 -16.683 4.865 1.00 94.75 213 GLN A CA 1
ATOM 1737 C C . GLN A 1 213 ? 12.804 -16.017 3.596 1.00 94.75 213 GLN A C 1
ATOM 1739 O O . GLN A 1 213 ? 13.265 -16.708 2.693 1.00 94.75 213 GLN A O 1
ATOM 1744 N N . ALA A 1 214 ? 12.841 -14.682 3.558 1.00 95.19 214 ALA A N 1
ATOM 1745 C CA . ALA A 1 214 ? 13.400 -13.934 2.433 1.00 95.19 214 ALA A CA 1
ATOM 1746 C C . ALA A 1 214 ? 14.877 -14.274 2.157 1.00 95.19 214 ALA A C 1
ATOM 1748 O O . ALA A 1 214 ? 15.328 -14.169 1.022 1.00 95.19 214 ALA A O 1
ATOM 1749 N N . LEU A 1 215 ? 15.628 -14.685 3.184 1.00 94.38 215 LEU A N 1
ATOM 1750 C CA . LEU A 1 215 ? 17.056 -15.004 3.114 1.00 94.38 215 LEU A CA 1
ATOM 1751 C C . LEU A 1 215 ? 17.359 -16.500 2.913 1.00 94.38 215 LEU A C 1
ATOM 1753 O O . LEU A 1 215 ? 18.530 -16.877 2.971 1.00 94.38 215 LEU A O 1
ATOM 1757 N N . LEU A 1 216 ? 16.347 -17.351 2.696 1.00 87.31 216 LEU A N 1
ATOM 1758 C CA . LEU A 1 216 ? 16.552 -18.793 2.499 1.00 87.31 216 LEU A CA 1
ATOM 1759 C C . LEU A 1 216 ? 17.205 -19.144 1.152 1.00 87.31 216 LEU A C 1
ATOM 1761 O O . LEU A 1 216 ? 17.830 -20.198 1.063 1.00 87.31 216 LEU A O 1
ATOM 1765 N N . ASP A 1 217 ? 17.093 -18.286 0.132 1.00 72.19 217 ASP A N 1
ATOM 1766 C CA . ASP A 1 217 ? 17.577 -18.570 -1.226 1.00 72.19 217 ASP A CA 1
ATOM 1767 C C . ASP A 1 217 ? 18.578 -17.521 -1.754 1.00 72.19 217 ASP A C 1
ATOM 1769 O O . ASP A 1 217 ? 18.604 -16.355 -1.348 1.00 72.19 217 ASP A O 1
ATOM 1773 N N . GLY A 1 218 ? 19.415 -17.952 -2.698 1.00 66.06 218 GLY A N 1
ATOM 1774 C CA . GLY A 1 218 ? 20.450 -17.178 -3.367 1.00 66.06 218 GLY A CA 1
ATOM 1775 C C . GLY A 1 218 ? 19.965 -16.232 -4.472 1.00 66.06 218 GLY A C 1
ATOM 1776 O O . GLY A 1 218 ? 20.808 -15.546 -5.041 1.00 66.06 218 GLY A O 1
ATOM 1777 N N . GLN A 1 219 ? 18.663 -16.151 -4.767 1.00 75.56 219 GLN A N 1
ATOM 1778 C CA . GLN A 1 219 ? 18.117 -15.374 -5.897 1.00 75.56 219 GLN A CA 1
ATOM 1779 C C . GLN A 1 219 ? 17.921 -13.866 -5.632 1.00 75.56 219 GLN A C 1
ATOM 1781 O O . GLN A 1 219 ? 17.441 -13.124 -6.491 1.00 75.56 219 GLN A O 1
ATOM 1786 N N . LEU A 1 220 ? 18.271 -13.372 -4.441 1.00 84.38 220 LEU A N 1
ATOM 1787 C CA . LEU A 1 220 ? 18.252 -11.936 -4.152 1.00 84.38 220 LEU A CA 1
ATOM 1788 C C . LEU A 1 220 ? 19.523 -11.247 -4.658 1.00 84.38 220 LEU A C 1
ATOM 1790 O O . LEU A 1 220 ? 20.627 -11.712 -4.349 1.00 84.38 220 LEU A O 1
ATOM 1794 N N . HIS A 1 221 ? 19.354 -10.089 -5.312 1.00 82.38 221 HIS A N 1
ATOM 1795 C CA . HIS A 1 221 ? 20.443 -9.144 -5.588 1.00 82.38 221 HIS A CA 1
ATOM 1796 C C . HIS A 1 221 ? 21.219 -8.827 -4.302 1.00 82.38 221 HIS A C 1
ATOM 1798 O O . HIS A 1 221 ? 20.627 -8.738 -3.218 1.00 82.38 221 HIS A O 1
ATOM 1804 N N . GLN A 1 222 ? 22.536 -8.651 -4.429 1.00 84.94 222 GLN A N 1
ATOM 1805 C CA . GLN A 1 222 ? 23.453 -8.517 -3.296 1.00 84.94 222 GLN A CA 1
ATOM 1806 C C . GLN A 1 222 ? 23.030 -7.400 -2.330 1.00 84.94 222 GLN A C 1
ATOM 1808 O O . GLN A 1 222 ? 22.808 -7.678 -1.153 1.00 84.94 222 GLN A O 1
ATOM 1813 N N . ASP A 1 223 ? 22.792 -6.188 -2.829 1.00 85.38 223 ASP A N 1
ATOM 1814 C CA . ASP A 1 223 ? 22.413 -5.031 -2.003 1.00 85.38 223 ASP A CA 1
ATOM 1815 C C . ASP A 1 223 ? 21.126 -5.269 -1.202 1.00 85.38 223 ASP A C 1
ATOM 1817 O O . ASP A 1 223 ? 21.004 -4.901 -0.029 1.00 85.38 223 ASP A O 1
ATOM 1821 N N . MET A 1 224 ? 20.144 -5.931 -1.822 1.00 90.44 224 MET A N 1
ATOM 1822 C CA . MET A 1 224 ? 18.884 -6.275 -1.166 1.00 90.44 224 MET A CA 1
ATOM 1823 C C . MET A 1 224 ? 19.107 -7.302 -0.055 1.00 90.44 224 MET A C 1
ATOM 1825 O O . MET A 1 224 ? 18.583 -7.141 1.052 1.00 90.44 224 MET A O 1
ATOM 1829 N N . ARG A 1 225 ? 19.913 -8.333 -0.330 1.00 92.50 225 ARG A N 1
ATOM 1830 C CA . ARG A 1 225 ? 20.280 -9.354 0.654 1.00 92.50 225 ARG A CA 1
ATOM 1831 C C . ARG A 1 225 ? 20.995 -8.735 1.848 1.00 92.50 225 ARG A C 1
ATOM 1833 O O . ARG A 1 225 ? 20.616 -9.013 2.985 1.00 92.50 225 ARG A O 1
ATOM 1840 N N . GLU A 1 226 ? 21.977 -7.875 1.601 1.00 94.00 226 GLU A N 1
ATOM 1841 C CA . GLU A 1 226 ? 22.719 -7.173 2.649 1.00 94.00 226 GLU A CA 1
ATOM 1842 C C . GLU A 1 226 ? 21.779 -6.328 3.514 1.00 94.00 226 GLU A C 1
ATOM 1844 O O . GLU A 1 226 ? 21.830 -6.403 4.745 1.00 94.00 226 GLU A O 1
ATOM 1849 N N . ARG A 1 227 ? 20.839 -5.599 2.898 1.00 94.31 227 ARG A N 1
ATOM 1850 C CA . ARG A 1 227 ? 19.834 -4.812 3.628 1.00 94.31 227 ARG A CA 1
ATOM 1851 C C . ARG A 1 227 ? 18.947 -5.679 4.522 1.00 94.31 227 ARG A C 1
ATOM 1853 O O . ARG A 1 227 ? 18.699 -5.316 5.677 1.00 94.31 227 ARG A O 1
ATOM 1860 N N . PHE A 1 228 ? 18.467 -6.818 4.024 1.00 95.81 228 PHE A N 1
ATOM 1861 C CA . PHE A 1 228 ? 17.652 -7.746 4.816 1.00 95.81 228 PHE A CA 1
ATOM 1862 C C . PHE A 1 228 ? 18.467 -8.357 5.967 1.00 95.81 228 PHE A C 1
ATOM 1864 O O . PHE A 1 228 ? 17.992 -8.388 7.104 1.00 95.81 228 PHE A O 1
ATOM 1871 N N . GLN A 1 229 ? 19.716 -8.760 5.713 1.00 96.50 229 GLN A N 1
ATOM 1872 C CA . GLN A 1 229 ? 20.629 -9.288 6.734 1.00 96.50 229 GLN A CA 1
ATOM 1873 C C . GLN A 1 229 ? 20.931 -8.262 7.829 1.00 96.50 229 GLN A C 1
ATOM 1875 O O . GLN A 1 229 ? 20.922 -8.605 9.011 1.00 96.50 229 GLN A O 1
ATOM 1880 N N . GLN A 1 230 ? 21.153 -6.996 7.466 1.00 97.12 230 GLN A N 1
ATOM 1881 C CA . GLN A 1 230 ? 21.374 -5.914 8.429 1.00 97.12 230 GLN A CA 1
ATOM 1882 C C . GLN A 1 230 ? 20.161 -5.717 9.346 1.00 97.12 230 GLN A C 1
ATOM 1884 O O . GLN A 1 230 ? 20.321 -5.612 10.563 1.00 97.12 230 GLN A O 1
ATOM 1889 N N . ASN A 1 231 ? 18.946 -5.723 8.789 1.00 97.00 231 ASN A N 1
ATOM 1890 C CA . ASN A 1 231 ? 17.712 -5.602 9.570 1.00 97.00 231 ASN A CA 1
ATOM 1891 C C . ASN A 1 231 ? 17.476 -6.818 10.475 1.00 97.00 231 ASN A C 1
ATOM 1893 O O . ASN A 1 231 ? 17.132 -6.651 11.646 1.00 97.00 231 ASN A O 1
ATOM 1897 N N . LEU A 1 232 ? 17.725 -8.029 9.969 1.00 96.69 232 LEU A N 1
ATOM 1898 C CA . LEU A 1 232 ? 17.624 -9.259 10.755 1.00 96.69 232 LEU A CA 1
ATOM 1899 C C . LEU A 1 232 ? 18.627 -9.262 11.917 1.00 96.69 232 LEU A C 1
ATOM 1901 O O . LEU A 1 232 ? 18.256 -9.542 13.057 1.00 96.69 232 LEU A O 1
ATOM 1905 N N . LYS A 1 233 ? 19.879 -8.871 11.651 1.00 97.00 233 LYS A N 1
ATOM 1906 C CA . LYS A 1 233 ? 20.927 -8.737 12.669 1.00 97.00 233 LYS A CA 1
ATOM 1907 C C . LYS A 1 233 ? 20.561 -7.685 13.712 1.00 97.00 233 LYS A C 1
ATOM 1909 O O . LYS A 1 233 ? 20.730 -7.932 14.907 1.00 97.00 233 LYS A O 1
ATOM 1914 N N . TRP A 1 234 ? 20.051 -6.528 13.282 1.00 96.12 234 TRP A N 1
ATOM 1915 C CA . TRP A 1 234 ? 19.572 -5.491 14.196 1.00 96.12 234 TRP A CA 1
ATOM 1916 C C . TRP A 1 234 ? 18.478 -6.045 15.110 1.00 96.12 234 TRP A C 1
ATOM 1918 O O . TRP A 1 234 ? 18.582 -5.906 16.328 1.00 96.12 234 TRP A O 1
ATOM 1928 N N . LEU A 1 235 ? 17.484 -6.736 14.549 1.00 95.44 235 LEU A N 1
ATOM 1929 C CA . LEU A 1 235 ? 16.393 -7.328 15.316 1.00 95.44 235 LEU A CA 1
ATOM 1930 C C . LEU A 1 235 ? 16.909 -8.338 16.351 1.00 95.44 235 LEU A C 1
ATOM 1932 O O . LEU A 1 235 ? 16.595 -8.211 17.531 1.00 95.44 235 LEU A O 1
ATOM 1936 N N . GLN A 1 236 ? 17.761 -9.278 15.937 1.00 95.50 236 GLN A N 1
ATOM 1937 C CA . GLN A 1 236 ? 18.346 -10.300 16.819 1.00 95.50 236 GLN A CA 1
ATOM 1938 C C . GLN A 1 236 ? 19.262 -9.721 17.908 1.00 95.50 236 GLN A C 1
ATOM 1940 O O . GLN A 1 236 ? 19.466 -10.357 18.938 1.00 95.50 236 GLN A O 1
ATOM 1945 N N . SER A 1 237 ? 19.809 -8.521 17.693 1.00 95.81 237 SER A N 1
ATOM 1946 C CA . SER A 1 237 ? 20.642 -7.828 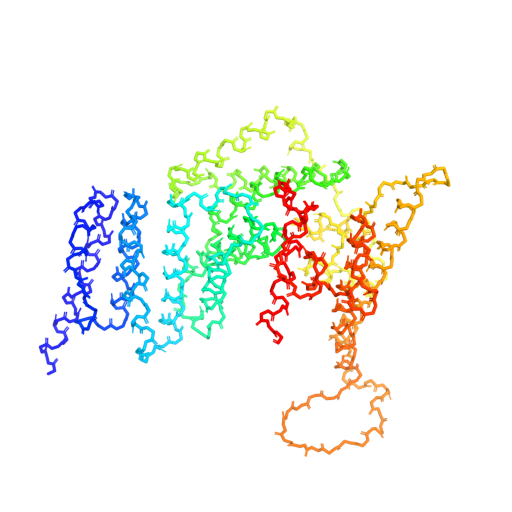18.683 1.00 95.81 237 SER A CA 1
ATOM 1947 C C . SER A 1 237 ? 19.824 -7.007 19.685 1.00 95.81 237 SER A C 1
ATOM 1949 O O . SER A 1 237 ? 20.311 -6.720 20.773 1.00 95.81 237 SER A O 1
ATOM 1951 N N . ASN A 1 238 ? 18.600 -6.604 19.324 1.00 93.50 238 ASN A N 1
ATOM 1952 C CA . ASN A 1 238 ? 17.759 -5.714 20.136 1.00 93.50 238 ASN A CA 1
ATOM 1953 C C . ASN A 1 238 ? 16.554 -6.421 20.773 1.00 93.50 238 ASN A C 1
ATOM 1955 O O . ASN A 1 238 ? 15.961 -5.893 21.713 1.00 93.50 238 ASN A O 1
ATOM 1959 N N . VAL A 1 239 ? 16.184 -7.603 20.282 1.00 92.00 239 VAL A N 1
ATOM 1960 C CA . VAL A 1 239 ? 15.088 -8.421 20.807 1.00 92.00 239 VAL A CA 1
ATOM 1961 C C . VAL A 1 239 ? 15.659 -9.769 21.220 1.00 92.00 239 VAL A C 1
ATOM 1963 O O . VAL A 1 239 ? 16.341 -10.428 20.438 1.00 92.00 239 VAL A O 1
ATOM 1966 N N . SER A 1 240 ? 15.410 -10.176 22.467 1.00 93.12 240 SER A N 1
ATOM 1967 C CA . SER A 1 240 ? 15.984 -11.413 22.996 1.00 93.12 240 SER A CA 1
ATOM 1968 C C . SER A 1 240 ? 15.489 -12.633 22.217 1.00 93.12 240 SER A C 1
ATOM 1970 O O . SER A 1 240 ? 14.323 -12.711 21.824 1.00 93.12 240 SER A O 1
ATOM 1972 N N . SER A 1 241 ? 16.360 -13.627 22.040 1.00 91.56 241 SER A N 1
ATOM 1973 C CA . SER A 1 241 ? 16.014 -14.883 21.361 1.00 91.56 241 SER A CA 1
ATOM 1974 C C . SER A 1 241 ? 14.815 -15.585 22.003 1.00 91.56 241 SER A C 1
ATOM 1976 O O . SER A 1 241 ? 13.972 -16.114 21.289 1.00 91.56 241 SER A O 1
ATOM 1978 N N . LYS A 1 242 ? 14.690 -15.519 23.338 1.00 92.06 242 LYS A N 1
ATOM 1979 C CA . LYS A 1 242 ? 13.535 -16.051 24.075 1.00 92.06 242 LYS A CA 1
ATOM 1980 C C . LYS A 1 242 ? 12.222 -15.391 23.650 1.00 92.06 242 LYS A C 1
ATOM 1982 O O . LYS A 1 242 ? 11.220 -16.084 23.567 1.00 92.06 242 LYS A O 1
ATOM 1987 N N . ILE A 1 243 ? 12.220 -14.079 23.397 1.00 90.69 243 ILE A N 1
ATOM 1988 C CA . ILE A 1 243 ? 11.034 -13.377 22.889 1.00 90.69 243 ILE A CA 1
ATOM 1989 C C . ILE A 1 243 ? 10.774 -13.783 21.440 1.00 90.69 243 ILE A C 1
ATOM 1991 O O . ILE A 1 243 ? 9.642 -14.099 21.111 1.00 90.69 243 ILE A O 1
ATOM 1995 N N . LEU A 1 244 ? 11.798 -13.833 20.584 1.00 91.06 244 LEU A N 1
ATOM 1996 C CA . LEU A 1 244 ? 11.625 -14.207 19.173 1.00 91.06 244 LEU A CA 1
ATOM 1997 C C . LEU A 1 244 ? 11.109 -15.643 18.975 1.00 91.06 244 LEU A C 1
ATOM 1999 O O . LEU A 1 244 ? 10.490 -15.923 17.962 1.00 91.06 244 LEU A O 1
ATOM 2003 N N . GLN A 1 245 ? 11.349 -16.536 19.937 1.00 90.38 245 GLN A N 1
ATOM 2004 C CA . GLN A 1 245 ? 10.923 -17.942 19.908 1.00 90.38 245 GLN A CA 1
ATOM 2005 C C . GLN A 1 245 ? 9.713 -18.231 20.808 1.00 90.38 245 GLN A C 1
ATOM 2007 O O . GLN A 1 245 ? 9.336 -19.390 20.970 1.00 90.38 245 GLN A O 1
ATOM 2012 N N . LEU A 1 246 ? 9.150 -17.209 21.458 1.00 91.31 246 LEU A N 1
ATOM 2013 C CA . LEU A 1 246 ? 8.014 -17.388 22.352 1.00 91.31 246 LEU A CA 1
ATOM 2014 C C . LEU A 1 246 ? 6.779 -17.790 21.544 1.00 91.31 246 LEU A C 1
ATOM 2016 O O . LEU A 1 246 ? 6.356 -17.045 20.667 1.00 91.31 246 LEU A O 1
ATOM 2020 N N . ASP A 1 247 ? 6.177 -18.920 21.890 1.00 91.50 247 ASP A N 1
ATOM 2021 C CA . ASP A 1 247 ? 4.860 -19.279 21.379 1.00 91.50 247 ASP A CA 1
ATOM 2022 C C . ASP A 1 247 ? 3.799 -18.394 22.053 1.00 91.50 247 ASP A C 1
ATOM 2024 O O . ASP A 1 247 ? 3.677 -18.380 23.284 1.00 91.50 247 ASP A O 1
ATOM 2028 N N . ILE A 1 248 ? 3.102 -17.582 21.258 1.00 92.50 248 ILE A N 1
ATOM 2029 C CA . ILE A 1 248 ? 2.093 -16.633 21.736 1.00 92.50 248 ILE A CA 1
ATOM 2030 C C . ILE A 1 248 ? 0.738 -17.090 21.220 1.00 92.50 248 ILE A C 1
ATOM 2032 O O . ILE A 1 248 ? 0.438 -16.943 20.038 1.00 92.50 248 ILE A O 1
ATOM 2036 N N . ASP A 1 249 ? -0.111 -17.560 22.131 1.00 93.88 249 ASP A N 1
ATOM 2037 C CA . ASP A 1 249 ? -1.498 -17.863 21.804 1.00 93.88 249 ASP A CA 1
ATOM 2038 C C . ASP A 1 249 ? -2.279 -16.567 21.522 1.00 93.88 249 ASP A C 1
ATOM 2040 O O . ASP A 1 249 ? -2.463 -15.706 22.391 1.00 93.88 249 ASP A O 1
ATOM 2044 N N . LEU A 1 250 ? -2.711 -16.419 20.269 1.00 95.69 250 LEU A N 1
ATOM 2045 C CA . LEU A 1 250 ? -3.554 -15.322 19.792 1.00 95.69 250 LEU A CA 1
ATOM 2046 C C . LEU A 1 250 ? -5.012 -15.765 19.559 1.00 95.69 250 LEU A C 1
ATOM 2048 O O . LEU A 1 250 ? -5.842 -14.954 19.135 1.00 95.69 250 LEU A O 1
ATOM 2052 N N . SER A 1 251 ? -5.341 -17.020 19.863 1.00 94.44 251 SER A N 1
ATOM 2053 C CA . SER A 1 251 ? -6.636 -17.665 19.611 1.00 94.44 251 SER A CA 1
ATOM 2054 C C . SER A 1 251 ? -7.551 -17.731 20.851 1.00 94.44 251 SER A C 1
ATOM 2056 O O . SER A 1 251 ? -8.633 -18.312 20.811 1.00 94.44 251 SER A O 1
ATOM 2058 N N . ASP A 1 252 ? -7.162 -17.075 21.947 1.00 90.50 252 ASP A N 1
ATOM 2059 C CA . ASP A 1 252 ? -7.766 -17.208 23.281 1.00 90.50 252 ASP A CA 1
ATOM 2060 C C . ASP A 1 252 ? -9.049 -16.383 23.533 1.00 90.50 252 ASP A C 1
ATOM 2062 O O . ASP A 1 252 ? -9.545 -16.348 24.664 1.00 90.50 252 ASP A O 1
ATOM 2066 N N . ILE A 1 253 ? -9.611 -15.703 22.525 1.00 92.50 253 ILE A N 1
ATOM 2067 C CA . ILE A 1 253 ? -10.791 -14.836 22.690 1.00 92.50 253 ILE A CA 1
ATOM 2068 C C . ILE A 1 253 ? -11.978 -15.347 21.866 1.00 92.50 253 ILE A C 1
ATOM 2070 O O . ILE A 1 253 ? -11.872 -15.666 20.687 1.00 92.50 253 ILE A O 1
ATOM 2074 N N . SER A 1 254 ? -13.167 -15.350 22.474 1.00 94.94 254 SER A N 1
ATOM 2075 C CA . SER A 1 254 ? -14.414 -15.652 21.764 1.00 94.94 254 SER A CA 1
ATOM 2076 C C . SER A 1 254 ? -14.744 -14.585 20.711 1.00 94.94 254 SER A C 1
ATOM 2078 O O . SER A 1 254 ? -14.773 -13.390 21.009 1.00 94.94 254 SER A O 1
ATOM 2080 N N . LEU A 1 255 ? -15.095 -15.025 19.498 1.00 96.44 255 LEU A N 1
ATOM 2081 C CA . LEU A 1 255 ? -15.630 -14.165 18.433 1.00 96.44 255 LEU A CA 1
ATOM 2082 C C . LEU A 1 255 ? -17.136 -13.862 18.589 1.00 96.44 255 LEU A C 1
ATOM 2084 O O . LEU A 1 255 ? -17.734 -13.212 17.730 1.00 96.44 255 LEU A O 1
ATOM 2088 N N . GLY A 1 256 ? -17.744 -14.296 19.695 1.00 95.38 256 GLY A N 1
ATOM 2089 C CA . GLY A 1 256 ? -19.136 -14.023 20.032 1.00 95.38 256 GLY A CA 1
ATOM 2090 C C . GLY A 1 256 ? -20.122 -15.024 19.431 1.00 95.38 256 GLY A C 1
ATOM 2091 O O . GLY A 1 256 ? -19.821 -16.199 19.239 1.00 95.38 256 GLY A O 1
ATOM 2092 N N . SER A 1 257 ? -21.351 -14.563 19.188 1.00 96.69 257 SER A N 1
ATOM 2093 C CA . SER A 1 257 ? -22.422 -15.402 18.620 1.00 96.69 257 SER A CA 1
ATOM 2094 C C . SER A 1 257 ? -22.124 -15.834 17.177 1.00 96.69 257 SER A C 1
ATOM 2096 O O . SER A 1 257 ? -21.360 -15.174 16.486 1.00 96.69 257 SER A O 1
ATOM 2098 N N . SER A 1 258 ? -22.815 -16.855 16.652 1.00 95.69 258 SER A N 1
ATOM 2099 C CA . SER A 1 258 ? -22.617 -17.327 15.262 1.00 95.69 258 SER A CA 1
ATOM 2100 C C . SER A 1 258 ? -22.694 -16.211 14.203 1.00 95.69 258 SER A C 1
ATOM 2102 O O . SER A 1 258 ? -21.952 -16.221 13.223 1.00 95.69 258 SER A O 1
ATOM 2104 N N . LYS A 1 259 ? -23.569 -15.214 14.394 1.00 93.94 259 LYS A N 1
ATOM 2105 C CA . LYS A 1 259 ? -23.671 -14.067 13.479 1.00 93.94 259 LYS A CA 1
ATOM 2106 C C . LYS A 1 259 ? -22.502 -13.093 13.636 1.00 93.94 259 LYS A C 1
ATOM 2108 O O . LYS A 1 259 ? -22.021 -12.559 12.642 1.00 93.94 259 LYS A O 1
ATOM 2113 N N . GLU A 1 260 ? -22.085 -12.840 14.872 1.00 96.50 260 GLU A N 1
ATOM 2114 C CA . GLU A 1 260 ? -20.959 -11.959 15.182 1.00 96.50 260 GLU A CA 1
ATOM 2115 C C . GLU A 1 260 ? -19.634 -12.563 14.718 1.00 96.50 260 GLU A C 1
ATOM 2117 O O . GLU A 1 260 ? -18.825 -11.858 14.122 1.00 96.50 260 GLU A O 1
ATOM 2122 N N . GLN A 1 261 ? -19.465 -13.873 14.889 1.00 97.31 261 GLN A N 1
ATOM 2123 C CA . GLN A 1 261 ? -18.306 -14.622 14.430 1.00 97.31 261 GLN A CA 1
ATOM 2124 C C . GLN A 1 261 ? -18.083 -14.433 12.927 1.00 97.31 261 GLN A C 1
ATOM 2126 O O . GLN A 1 261 ? -17.023 -13.953 12.545 1.00 97.31 261 GLN A O 1
ATOM 2131 N N . LYS A 1 262 ? -19.111 -14.648 12.093 1.0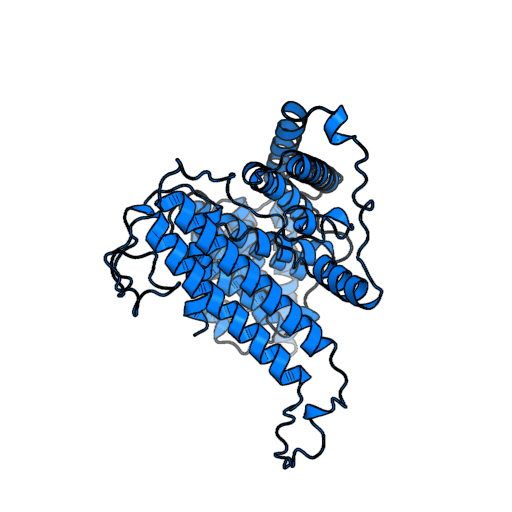0 97.75 262 LYS A N 1
ATOM 2132 C CA . LYS A 1 262 ? -19.024 -14.416 10.636 1.00 97.75 262 LYS A CA 1
ATOM 2133 C C . LYS A 1 262 ? -18.608 -12.987 10.277 1.00 97.75 262 LYS A C 1
ATOM 2135 O O . LYS A 1 262 ? -17.909 -12.766 9.295 1.00 97.75 262 LYS A O 1
ATOM 2140 N N . TYR A 1 263 ? -19.067 -11.999 11.047 1.00 98.06 263 TYR A N 1
ATOM 2141 C CA . TYR A 1 263 ? -18.668 -10.605 10.853 1.00 98.06 263 TYR A CA 1
ATOM 2142 C C . TYR A 1 263 ? -17.203 -10.375 11.232 1.00 98.06 263 TYR A C 1
ATOM 2144 O O . TYR A 1 263 ? -16.482 -9.700 10.497 1.00 98.06 263 TYR A O 1
ATOM 2152 N N . ARG A 1 264 ? -16.758 -10.924 12.366 1.00 98.19 264 ARG A N 1
ATOM 2153 C CA . ARG A 1 264 ? -15.384 -10.760 12.849 1.00 98.19 264 ARG A CA 1
ATOM 2154 C C . ARG A 1 264 ? -14.383 -11.513 11.979 1.00 98.19 264 ARG A C 1
ATOM 2156 O O . ARG A 1 264 ? -13.357 -10.928 11.667 1.00 98.19 264 ARG A O 1
ATOM 2163 N N . GLU A 1 265 ? -14.697 -12.728 11.539 1.00 97.88 265 GLU A N 1
ATOM 2164 C CA . GLU A 1 265 ? -13.898 -13.502 10.574 1.00 97.88 265 GLU A CA 1
ATOM 2165 C C . GLU A 1 265 ? -13.736 -12.727 9.265 1.00 97.88 265 GLU A C 1
ATOM 2167 O O . GLU A 1 265 ? -12.614 -12.464 8.847 1.00 97.88 265 GLU A O 1
ATOM 2172 N N . TRP A 1 266 ? -14.838 -12.216 8.700 1.00 97.94 266 TRP A N 1
ATOM 2173 C CA . TRP A 1 266 ? -14.773 -11.360 7.514 1.00 97.94 266 TRP A CA 1
ATOM 2174 C C . TRP A 1 266 ? -13.893 -10.119 7.734 1.00 97.94 266 TRP A C 1
ATOM 2176 O O . TRP A 1 266 ? -13.104 -9.753 6.864 1.00 97.94 266 TRP A O 1
ATOM 2186 N N . CYS A 1 267 ? -13.990 -9.470 8.900 1.00 98.38 267 CYS A N 1
ATOM 2187 C CA . CYS A 1 267 ? -13.121 -8.339 9.227 1.00 98.38 267 CYS A CA 1
ATOM 2188 C C . CYS A 1 267 ? -11.646 -8.749 9.347 1.00 98.38 267 CYS A C 1
ATOM 2190 O O . CYS A 1 267 ? -10.790 -7.998 8.889 1.00 98.38 267 CYS A O 1
ATOM 2192 N N . LEU A 1 268 ? -11.351 -9.907 9.947 1.00 98.00 268 LEU A N 1
ATOM 2193 C CA . LEU A 1 268 ? -9.993 -10.430 10.110 1.00 98.00 268 LEU A CA 1
ATOM 2194 C C . LEU A 1 268 ? -9.351 -10.720 8.751 1.00 98.00 268 LEU A C 1
ATOM 2196 O O . LEU A 1 268 ? -8.259 -10.224 8.481 1.00 98.00 268 LEU A O 1
ATOM 2200 N N . GLU A 1 269 ? -10.056 -11.452 7.889 1.00 96.38 269 GLU A N 1
ATOM 2201 C CA . GLU A 1 269 ? -9.614 -11.818 6.536 1.00 96.38 269 GLU A CA 1
ATOM 2202 C C . GLU A 1 269 ? -9.346 -10.592 5.655 1.00 96.38 269 GLU A C 1
ATOM 2204 O O . GLU A 1 269 ? -8.418 -10.586 4.850 1.00 96.38 269 GLU A O 1
ATOM 2209 N N . ASN A 1 270 ? -10.141 -9.530 5.826 1.00 95.81 270 ASN A N 1
ATOM 2210 C CA . ASN A 1 270 ? -10.034 -8.302 5.036 1.00 95.81 270 ASN A CA 1
ATOM 2211 C C . ASN A 1 270 ? -9.201 -7.200 5.715 1.00 95.81 270 ASN A C 1
ATOM 2213 O O . ASN A 1 270 ? -9.134 -6.091 5.188 1.00 95.81 270 ASN A O 1
ATOM 2217 N N . VAL A 1 271 ? -8.567 -7.482 6.862 1.00 96.62 271 VAL A N 1
ATOM 2218 C CA . VAL A 1 271 ? -7.729 -6.528 7.617 1.00 96.62 271 VAL A CA 1
ATOM 2219 C C . VAL A 1 271 ? -8.484 -5.234 7.956 1.00 96.62 271 VAL A C 1
ATOM 2221 O O . VAL A 1 271 ? -8.055 -4.120 7.662 1.00 96.62 271 VAL A O 1
ATOM 2224 N N . LEU A 1 272 ? -9.676 -5.378 8.535 1.00 96.94 272 LEU A N 1
ATOM 2225 C CA . LEU A 1 272 ? -10.582 -4.258 8.801 1.00 96.94 272 LEU A CA 1
ATOM 2226 C C . LEU A 1 272 ? -10.653 -3.864 10.277 1.00 96.94 272 LEU A C 1
ATOM 2228 O O . LEU A 1 272 ? -11.447 -2.991 10.625 1.00 96.94 272 LEU A O 1
ATOM 2232 N N . PHE A 1 273 ? -9.892 -4.486 11.177 1.00 97.81 273 PHE A N 1
ATOM 2233 C CA . PHE A 1 273 ? -9.805 -4.019 12.562 1.00 97.81 273 PHE A CA 1
ATOM 2234 C C . PHE A 1 273 ? -8.760 -2.916 12.722 1.00 97.81 273 PHE A C 1
ATOM 2236 O O . PHE A 1 273 ? -7.649 -3.017 12.214 1.00 97.81 273 PHE A O 1
ATOM 2243 N N . LEU A 1 274 ? -9.089 -1.877 13.499 1.00 96.12 274 LEU A N 1
ATOM 2244 C CA . LEU A 1 274 ? -8.138 -0.844 13.927 1.00 96.12 274 LEU A CA 1
ATOM 2245 C C . LEU A 1 274 ? -7.217 -1.396 15.027 1.00 96.12 274 LEU A C 1
ATOM 2247 O O . LEU A 1 274 ? -7.278 -0.960 16.183 1.00 96.12 274 LEU A O 1
ATOM 2251 N N . ASN A 1 275 ? -6.412 -2.396 14.673 1.00 95.81 275 ASN A N 1
ATOM 2252 C CA . ASN A 1 275 ? -5.519 -3.129 15.559 1.00 95.81 275 ASN A CA 1
ATOM 2253 C C . ASN A 1 275 ? -4.310 -3.653 14.774 1.00 95.81 275 ASN A C 1
ATOM 2255 O O . ASN A 1 275 ? -4.506 -4.473 13.877 1.00 95.81 275 ASN A O 1
ATOM 2259 N N . PRO A 1 276 ? -3.080 -3.263 15.161 1.00 95.25 276 PRO A N 1
ATOM 2260 C CA . PRO A 1 276 ? -1.851 -3.698 14.496 1.00 95.25 276 PRO A CA 1
ATOM 2261 C C . PRO A 1 276 ? -1.687 -5.214 14.344 1.00 95.25 276 PRO A C 1
ATOM 2263 O O . PRO A 1 276 ? -0.984 -5.672 13.450 1.00 95.25 276 PRO A O 1
ATOM 2266 N N . LEU A 1 277 ? -2.321 -6.021 15.203 1.00 96.06 277 LEU A N 1
ATOM 2267 C CA . LEU A 1 277 ? -2.286 -7.478 15.061 1.00 96.06 277 LEU A CA 1
ATOM 2268 C C . LEU A 1 277 ? -3.006 -7.955 13.797 1.00 96.06 277 LEU A C 1
ATOM 2270 O O . LEU A 1 277 ? -2.571 -8.928 13.190 1.00 96.06 277 LEU A O 1
ATOM 2274 N N . ASN A 1 278 ? -4.076 -7.281 13.366 1.00 96.81 278 ASN A N 1
ATOM 2275 C CA . ASN A 1 278 ? -4.796 -7.704 12.167 1.00 96.81 278 ASN A CA 1
ATOM 2276 C C . ASN A 1 278 ? -3.950 -7.498 10.892 1.00 96.81 278 ASN A C 1
ATOM 2278 O O . ASN A 1 278 ? -4.114 -8.222 9.911 1.00 96.81 278 ASN A O 1
ATOM 2282 N N . ASP A 1 279 ? -2.960 -6.600 10.943 1.00 94.81 279 ASP A N 1
ATOM 2283 C CA . ASP A 1 279 ? -1.960 -6.404 9.888 1.00 94.81 279 ASP A CA 1
ATOM 2284 C C . ASP A 1 279 ? -0.926 -7.538 9.795 1.00 94.81 279 ASP A C 1
ATOM 2286 O O . ASP A 1 279 ? -0.072 -7.515 8.904 1.00 94.81 279 ASP A O 1
ATOM 2290 N N . VAL A 1 280 ? -0.986 -8.559 10.657 1.00 95.31 280 VAL A N 1
ATOM 2291 C CA . VAL A 1 280 ? -0.083 -9.727 10.605 1.00 95.31 280 VAL A CA 1
ATOM 2292 C C . VAL A 1 280 ? -0.761 -11.073 10.850 1.00 95.31 280 VAL A C 1
ATOM 2294 O O . VAL A 1 280 ? -0.173 -12.098 10.521 1.00 95.31 280 VAL A O 1
ATOM 2297 N N . THR A 1 281 ? -1.979 -11.099 11.392 1.00 95.19 281 THR A N 1
ATOM 2298 C CA . THR A 1 281 ? -2.684 -12.344 11.709 1.00 95.19 281 THR A CA 1
ATOM 2299 C C . THR A 1 281 ? -4.205 -12.220 11.569 1.00 95.19 281 THR A C 1
ATOM 2301 O O . THR A 1 281 ? -4.772 -11.127 11.656 1.00 95.19 281 THR A O 1
ATOM 2304 N N . THR A 1 282 ? -4.862 -13.363 11.371 1.00 96.88 282 THR A N 1
ATOM 2305 C CA . THR A 1 282 ? -6.321 -13.541 11.396 1.00 96.88 282 THR A CA 1
ATOM 2306 C C . THR A 1 282 ? -6.814 -14.181 12.699 1.00 96.88 282 THR A C 1
ATOM 2308 O O . THR A 1 282 ? -7.982 -14.538 12.802 1.00 96.88 282 THR A O 1
ATOM 2311 N N . GLU A 1 283 ? -5.950 -14.326 13.704 1.00 97.31 283 GLU A N 1
ATOM 2312 C CA . GLU A 1 283 ? -6.302 -14.928 14.992 1.00 97.31 283 GLU A CA 1
ATOM 2313 C C . GLU A 1 283 ? -7.236 -14.047 15.841 1.00 97.31 283 GLU A C 1
ATOM 2315 O O . GLU A 1 283 ? -7.268 -12.817 15.722 1.00 97.31 283 GLU A O 1
ATOM 2320 N N . SER A 1 284 ? -7.987 -14.669 16.755 1.00 97.19 284 SER A N 1
ATOM 2321 C CA . SER A 1 284 ? -9.082 -14.017 17.495 1.00 97.19 284 SER A CA 1
ATOM 2322 C C . SER A 1 284 ? -8.685 -12.743 18.265 1.00 97.19 284 SER A C 1
ATOM 2324 O O . SER A 1 284 ? -9.467 -11.791 18.344 1.00 97.19 284 SER A O 1
ATOM 2326 N N . ARG A 1 285 ? -7.449 -12.652 18.778 1.00 96.25 285 ARG A N 1
ATOM 2327 C CA . ARG A 1 285 ? -6.927 -11.458 19.466 1.00 96.25 285 ARG A CA 1
ATOM 2328 C C . ARG A 1 285 ? -6.823 -10.229 18.576 1.00 96.25 285 ARG A C 1
ATOM 2330 O O . ARG A 1 285 ? -6.827 -9.107 19.101 1.00 96.25 285 ARG A O 1
ATOM 2337 N N . ALA A 1 286 ? -6.722 -10.415 17.263 1.00 97.00 286 ALA A N 1
ATOM 2338 C CA . ALA A 1 286 ? -6.732 -9.323 16.304 1.00 97.00 286 ALA A CA 1
ATOM 2339 C C . ALA A 1 286 ? -8.135 -8.716 16.124 1.00 97.00 286 ALA A C 1
ATOM 2341 O O . ALA A 1 286 ? -8.241 -7.557 15.720 1.00 97.00 286 ALA A O 1
ATOM 2342 N N . ALA A 1 287 ? -9.202 -9.426 16.515 1.00 97.44 287 ALA A N 1
ATOM 2343 C CA . ALA A 1 287 ? -10.592 -9.051 16.261 1.00 97.44 287 ALA A CA 1
ATOM 2344 C C . ALA A 1 287 ? -11.136 -7.953 17.195 1.00 97.44 287 ALA A C 1
ATOM 2346 O O . ALA A 1 287 ? -12.181 -8.113 17.825 1.00 97.44 287 ALA A O 1
ATOM 2347 N N . LYS A 1 288 ? -10.434 -6.827 17.330 1.00 95.31 288 LYS A N 1
ATOM 2348 C CA . LYS A 1 288 ? -10.827 -5.683 18.170 1.00 95.31 288 LYS A CA 1
ATOM 2349 C C . LYS A 1 288 ? -10.258 -4.385 17.615 1.00 95.31 288 LYS A C 1
ATOM 2351 O O . LYS A 1 288 ? -9.210 -4.403 16.999 1.00 95.31 288 LYS A O 1
ATOM 2356 N N . ASP A 1 289 ? -10.899 -3.254 17.889 1.00 96.25 289 ASP A N 1
ATOM 2357 C CA . ASP A 1 289 ? -10.418 -1.926 17.482 1.00 96.25 289 ASP A CA 1
ATOM 2358 C C . ASP A 1 289 ? -9.614 -1.270 18.624 1.00 96.25 289 ASP A C 1
ATOM 2360 O O . ASP A 1 289 ? -10.118 -0.398 19.347 1.00 96.25 289 ASP A O 1
ATOM 2364 N N . SER A 1 290 ? -8.377 -1.735 18.841 1.00 92.00 290 SER A N 1
ATOM 2365 C CA . SER A 1 290 ? -7.552 -1.406 20.016 1.00 92.00 290 SER A CA 1
ATOM 2366 C C . SER A 1 290 ? -6.786 -0.084 19.933 1.00 92.00 290 SER A C 1
ATOM 2368 O O . SER A 1 290 ? -6.327 0.384 20.971 1.00 92.00 290 SER A O 1
ATOM 2370 N N . ILE A 1 291 ? -6.676 0.566 18.769 1.00 89.94 291 ILE A N 1
ATOM 2371 C CA . ILE A 1 291 ? -5.945 1.843 18.650 1.00 89.94 291 ILE A CA 1
ATOM 2372 C C . ILE A 1 291 ? -6.537 2.905 19.592 1.00 89.94 291 ILE A C 1
ATOM 2374 O O . ILE A 1 291 ? -7.740 3.176 19.568 1.00 89.94 291 ILE A O 1
ATOM 2378 N N . HIS A 1 292 ? -5.696 3.531 20.416 1.00 87.94 292 HIS A N 1
ATOM 2379 C CA . HIS A 1 292 ? -6.094 4.586 21.347 1.00 87.94 292 HIS A CA 1
ATOM 2380 C C . HIS A 1 292 ? -4.954 5.592 21.578 1.00 87.94 292 HIS A C 1
ATOM 2382 O O . HIS A 1 292 ? -3.778 5.269 21.409 1.00 87.94 292 HIS A O 1
ATOM 2388 N N . LEU A 1 293 ? -5.302 6.810 22.003 1.00 87.56 293 LEU A N 1
ATOM 2389 C CA . LEU A 1 293 ? -4.336 7.758 22.571 1.00 87.56 293 LEU A CA 1
ATOM 2390 C C . LEU A 1 293 ? -3.972 7.349 24.012 1.00 87.56 293 LEU A C 1
ATOM 2392 O O . LEU A 1 293 ? -4.680 6.530 24.609 1.00 87.56 293 LEU A O 1
ATOM 2396 N N . PRO A 1 294 ? -2.880 7.878 24.596 1.00 83.25 294 PRO A N 1
ATOM 2397 C CA . PRO A 1 294 ? -2.609 7.719 26.022 1.00 83.25 294 PRO A CA 1
ATOM 2398 C C . PRO A 1 294 ? -3.825 8.101 26.877 1.00 83.25 294 PRO A C 1
ATOM 2400 O O . PRO A 1 294 ? -4.612 8.965 26.491 1.00 83.25 294 PRO A O 1
ATOM 2403 N N . LYS A 1 295 ? -3.986 7.447 28.035 1.00 82.69 295 LYS A N 1
ATOM 2404 C CA . LYS A 1 295 ? -5.088 7.755 28.958 1.00 82.69 295 LYS A CA 1
ATOM 2405 C C . LYS A 1 295 ? -5.020 9.230 29.354 1.00 82.69 295 LYS A C 1
ATOM 2407 O O . LYS A 1 295 ? -3.974 9.678 29.811 1.00 82.69 295 LYS A O 1
ATOM 2412 N N . VAL A 1 296 ? -6.140 9.928 29.198 1.00 84.38 296 VAL A N 1
ATOM 2413 C CA . VAL A 1 296 ? -6.308 11.320 29.621 1.00 84.38 296 VAL A CA 1
ATOM 2414 C C . VAL A 1 296 ? -7.052 11.394 30.955 1.00 84.38 296 VAL A C 1
ATOM 2416 O O . VAL A 1 296 ? -7.884 10.544 31.280 1.00 84.38 296 VAL A O 1
ATOM 2419 N N . SER A 1 297 ? -6.743 12.426 31.719 1.00 77.56 297 SER A N 1
ATOM 2420 C CA . SER A 1 297 ? -7.279 12.809 33.018 1.00 77.56 297 SER A CA 1
ATOM 2421 C C . SER A 1 297 ? -7.865 14.221 32.936 1.00 77.56 297 SER A C 1
ATOM 2423 O O . SER A 1 297 ? -7.588 14.966 31.999 1.00 77.56 297 SER A O 1
ATOM 2425 N N . GLN A 1 298 ? -8.662 14.625 33.929 1.00 75.38 298 GLN A N 1
ATOM 2426 C CA . GLN A 1 298 ? -9.234 15.982 33.957 1.00 75.38 298 GLN A CA 1
ATOM 2427 C C . GLN A 1 298 ? -8.177 17.086 34.119 1.00 75.38 298 GLN A C 1
ATOM 2429 O O . GLN A 1 298 ? -8.449 18.238 33.803 1.00 75.38 298 GLN A O 1
ATOM 2434 N N . SER A 1 299 ? -6.982 16.741 34.602 1.00 75.38 299 SER A N 1
ATOM 2435 C CA . SER A 1 299 ? -5.839 17.651 34.711 1.00 75.38 299 SER A CA 1
ATOM 2436 C C . SER A 1 299 ? -5.041 17.802 33.413 1.00 75.38 299 SER A C 1
ATOM 2438 O O . SER A 1 299 ? -4.145 18.643 33.358 1.00 75.38 299 SER A O 1
ATOM 2440 N N . ASP A 1 300 ? -5.318 16.992 32.385 1.00 83.00 300 ASP A N 1
ATOM 2441 C CA . ASP A 1 300 ? -4.628 17.106 31.102 1.00 83.00 300 ASP A CA 1
ATOM 2442 C C . ASP A 1 300 ? -5.099 18.326 30.311 1.00 83.00 300 ASP A C 1
ATOM 2444 O O . ASP A 1 300 ? -6.202 18.840 30.489 1.00 83.00 300 ASP A O 1
ATOM 2448 N N . SER A 1 301 ? -4.254 18.784 29.385 1.00 85.00 301 SER A N 1
ATOM 2449 C CA . SER A 1 301 ? -4.597 19.918 28.526 1.00 85.00 301 SER A CA 1
ATOM 2450 C C . SER A 1 301 ? -5.897 19.670 27.748 1.00 85.00 301 SER A C 1
ATOM 2452 O O . SER A 1 301 ? -6.101 18.585 27.191 1.00 85.00 301 SER A O 1
ATOM 2454 N N . GLU A 1 302 ? -6.719 20.713 27.614 1.00 88.31 302 GLU A N 1
ATOM 2455 C CA . GLU A 1 302 ? -7.950 20.725 26.803 1.00 88.31 302 GLU A CA 1
ATOM 2456 C C . GLU A 1 302 ? -7.730 20.152 25.393 1.00 88.31 302 GLU A C 1
ATOM 2458 O O . GLU A 1 302 ? -8.566 19.424 24.853 1.00 88.31 302 GLU A O 1
ATOM 2463 N N . LYS A 1 303 ? -6.548 20.412 24.827 1.00 88.50 303 LYS A N 1
ATOM 2464 C CA . LYS A 1 303 ? -6.113 19.890 23.534 1.00 88.50 303 LYS A CA 1
ATOM 2465 C C . LYS A 1 303 ? -6.087 18.359 23.480 1.00 88.50 303 LYS A C 1
ATOM 2467 O O . LYS A 1 303 ? -6.600 17.769 22.530 1.00 88.50 303 LYS A O 1
ATOM 2472 N N . LEU A 1 304 ? -5.494 17.699 24.479 1.00 87.25 304 LEU A N 1
ATOM 2473 C CA . LEU A 1 304 ? -5.410 16.231 24.536 1.00 87.25 304 LEU A CA 1
ATOM 2474 C C . LEU A 1 304 ? -6.787 15.595 24.746 1.00 87.25 304 LEU A C 1
ATOM 2476 O O . LEU A 1 304 ? -7.105 14.583 24.114 1.00 87.25 304 LEU A O 1
ATOM 2480 N N . ILE A 1 305 ? -7.616 16.216 25.588 1.00 91.00 305 ILE A N 1
ATOM 2481 C CA . ILE A 1 305 ? -8.997 15.786 25.833 1.00 91.00 305 ILE A CA 1
ATOM 2482 C C . ILE A 1 305 ? -9.805 15.858 24.529 1.00 91.00 305 ILE A C 1
ATOM 2484 O O . ILE A 1 305 ? -10.428 14.872 24.130 1.00 91.00 305 ILE A O 1
ATOM 2488 N N . SER A 1 306 ? -9.716 16.978 23.807 1.00 92.62 306 SER A N 1
ATOM 2489 C CA . SER A 1 306 ? -10.406 17.182 22.526 1.00 92.62 306 SER A CA 1
ATOM 2490 C C . SER A 1 306 ? -9.941 16.199 21.450 1.00 92.62 306 SER A C 1
ATOM 2492 O O . SER A 1 306 ? -10.766 15.579 20.781 1.00 92.62 306 SER A O 1
ATOM 2494 N N . CYS A 1 307 ? -8.628 15.969 21.329 1.00 93.56 307 CYS A N 1
ATOM 2495 C CA . CYS A 1 307 ? -8.084 14.967 20.404 1.00 93.56 307 CYS A CA 1
ATOM 2496 C C . CYS A 1 307 ? -8.587 13.552 20.727 1.00 93.56 307 CYS A C 1
ATOM 2498 O O . CYS A 1 307 ? -8.913 12.788 19.819 1.00 93.56 307 CYS A O 1
ATOM 2500 N N . THR A 1 308 ? -8.706 13.206 22.011 1.00 93.69 308 THR A N 1
ATOM 2501 C CA . THR A 1 308 ? -9.286 11.922 22.434 1.00 93.69 308 THR A CA 1
ATOM 2502 C C . THR A 1 308 ? -10.753 11.815 22.015 1.00 93.69 308 THR A C 1
ATOM 2504 O O . THR A 1 308 ? -11.160 10.787 21.471 1.00 93.69 308 THR A O 1
ATOM 2507 N N . GLY A 1 309 ? -11.530 12.888 22.187 1.00 94.56 309 GLY A N 1
ATOM 2508 C CA . GLY A 1 309 ? -12.913 12.970 21.711 1.00 94.56 309 GLY A CA 1
ATOM 2509 C C . GLY A 1 309 ? -13.033 12.767 20.197 1.00 94.56 309 GLY A C 1
ATOM 2510 O O . GLY A 1 309 ? -13.816 11.927 19.748 1.00 94.56 309 GLY A O 1
ATOM 2511 N N . PHE A 1 310 ? -12.205 13.459 19.409 1.00 95.56 310 PHE A N 1
ATOM 2512 C CA . PHE A 1 310 ? -12.172 13.297 17.953 1.00 95.56 310 PHE A CA 1
ATOM 2513 C C . PHE A 1 310 ? -11.810 11.871 17.529 1.00 95.56 310 PHE A C 1
ATOM 2515 O O . PHE A 1 310 ? -12.474 11.315 16.654 1.00 95.56 310 PHE A O 1
ATOM 2522 N N . LEU A 1 311 ? -10.806 11.246 18.159 1.00 95.88 311 LEU A N 1
ATOM 2523 C CA . LEU A 1 311 ? -10.441 9.864 17.839 1.00 95.88 311 LEU A CA 1
ATOM 2524 C C . LEU A 1 311 ? -11.580 8.890 18.168 1.00 95.88 311 LEU A C 1
ATOM 2526 O O . LEU A 1 311 ? -11.864 8.001 17.367 1.00 95.88 311 LEU A O 1
ATOM 2530 N N . ASN A 1 312 ? -12.259 9.059 19.305 1.00 95.56 312 ASN A N 1
ATOM 2531 C CA . ASN A 1 312 ? -13.406 8.221 19.668 1.00 95.56 312 ASN A CA 1
ATOM 2532 C C . ASN A 1 312 ? -14.521 8.307 18.619 1.00 95.56 312 ASN A C 1
ATOM 2534 O O . ASN A 1 312 ? -15.062 7.278 18.214 1.00 95.56 312 ASN A O 1
ATOM 2538 N N . GLN A 1 313 ? -14.820 9.516 18.138 1.00 96.75 313 GLN A N 1
ATOM 2539 C CA . GLN A 1 313 ? -15.807 9.719 17.082 1.00 96.75 313 GLN A CA 1
ATOM 2540 C C . GLN A 1 313 ? -15.377 9.055 15.765 1.00 96.75 313 GLN A C 1
ATOM 2542 O O . GLN A 1 313 ? -16.153 8.296 15.186 1.00 96.75 313 GLN A O 1
ATOM 2547 N N . ILE A 1 314 ? -14.132 9.280 15.326 1.00 97.75 314 ILE A N 1
ATOM 2548 C CA . ILE A 1 314 ? -13.557 8.650 14.124 1.00 97.75 314 ILE A CA 1
ATOM 2549 C C . ILE A 1 314 ? -13.685 7.124 14.203 1.00 97.75 314 ILE A C 1
ATOM 2551 O O . ILE A 1 314 ? -14.172 6.492 13.266 1.00 97.75 314 ILE A O 1
ATOM 2555 N N . LYS A 1 315 ? -13.301 6.529 15.340 1.00 97.44 315 LYS A N 1
ATOM 2556 C CA . LYS A 1 315 ? -13.384 5.080 15.560 1.00 97.44 315 LYS A CA 1
ATOM 2557 C C . LYS A 1 315 ? -14.821 4.573 15.508 1.00 97.44 315 LYS A C 1
ATOM 2559 O O . LYS A 1 315 ? -15.086 3.574 14.845 1.00 97.44 315 LYS A O 1
ATOM 2564 N N . GLN A 1 316 ? -15.746 5.239 16.198 1.00 97.50 316 GLN A N 1
ATOM 2565 C CA . GLN A 1 316 ? -17.135 4.788 16.253 1.00 97.50 316 GLN A CA 1
ATOM 2566 C C . GLN A 1 316 ? -17.796 4.838 14.872 1.00 97.50 316 GLN A C 1
ATOM 2568 O O . GLN A 1 316 ? -18.529 3.917 14.498 1.00 97.50 316 GLN A O 1
ATOM 2573 N N . GLU A 1 317 ? -17.520 5.881 14.094 1.00 97.81 317 GLU A N 1
ATOM 2574 C CA . GLU A 1 317 ? -18.039 6.007 12.735 1.00 97.81 317 GLU A CA 1
ATOM 2575 C C . GLU A 1 317 ? -17.410 4.995 11.780 1.00 97.81 317 GLU A C 1
ATOM 2577 O O . GLU A 1 317 ? -18.143 4.368 11.016 1.00 97.81 317 GLU A O 1
ATOM 2582 N N . TYR A 1 318 ? -16.100 4.748 11.887 1.00 98.12 318 TYR A N 1
ATOM 2583 C CA . TYR A 1 318 ? -15.424 3.688 11.137 1.00 98.12 318 TYR A CA 1
ATOM 2584 C C . TYR A 1 318 ? -16.057 2.316 11.387 1.00 98.12 318 TYR A C 1
ATOM 2586 O O . TYR A 1 318 ? -16.471 1.638 10.446 1.00 98.12 318 TYR A O 1
ATOM 2594 N N . VAL A 1 319 ? -16.197 1.918 12.655 1.00 98.12 319 VAL A N 1
ATOM 2595 C CA . VAL A 1 319 ? -16.772 0.613 13.018 1.00 98.12 319 VAL A CA 1
ATOM 2596 C C . VAL A 1 319 ? -18.230 0.504 12.561 1.00 98.12 319 VAL A C 1
ATOM 2598 O O . VAL A 1 319 ? -18.669 -0.560 12.118 1.00 98.12 319 VAL A O 1
ATOM 2601 N N . SER A 1 320 ? -18.977 1.611 12.603 1.00 98.12 320 SER A N 1
ATOM 2602 C CA . SER A 1 320 ? -20.356 1.663 12.107 1.00 98.12 320 SER A CA 1
ATOM 2603 C C . SER A 1 320 ? -20.422 1.515 10.582 1.00 98.12 320 SER A C 1
ATOM 2605 O O . SER A 1 320 ? -21.237 0.736 10.086 1.00 98.12 320 SER A O 1
ATOM 2607 N N . ALA A 1 321 ? -19.550 2.205 9.841 1.00 98.38 321 ALA A N 1
ATOM 2608 C CA . ALA A 1 321 ? -19.444 2.114 8.385 1.00 98.38 321 ALA A CA 1
ATOM 2609 C C . ALA A 1 321 ? -19.026 0.705 7.930 1.00 98.38 321 ALA A C 1
ATOM 2611 O O . ALA A 1 321 ? -19.683 0.111 7.071 1.00 98.38 321 ALA A O 1
ATOM 2612 N N . ARG A 1 322 ? -18.008 0.122 8.580 1.00 98.25 322 ARG A N 1
ATOM 2613 C CA . ARG A 1 322 ? -17.554 -1.265 8.373 1.00 98.25 322 ARG A CA 1
ATOM 2614 C C . ARG A 1 322 ? -18.695 -2.265 8.557 1.00 98.25 322 ARG A C 1
ATOM 2616 O O . ARG A 1 322 ? -18.901 -3.142 7.721 1.00 98.25 322 ARG A O 1
ATOM 2623 N N . HIS A 1 323 ? -19.478 -2.117 9.624 1.00 97.88 323 HIS A N 1
ATOM 2624 C CA . HIS A 1 323 ? -20.614 -3.000 9.877 1.00 97.88 323 HIS A CA 1
ATOM 2625 C C . HIS A 1 323 ? -21.768 -2.790 8.879 1.00 97.88 323 HIS A C 1
ATOM 2627 O O . HIS A 1 323 ? -22.409 -3.763 8.482 1.00 97.88 323 HIS A O 1
ATOM 2633 N N . GLN A 1 324 ? -22.037 -1.555 8.433 1.00 97.75 324 GLN A N 1
ATOM 2634 C CA . GLN A 1 324 ? -23.012 -1.294 7.361 1.00 97.75 324 GLN A CA 1
ATOM 2635 C C . GLN A 1 324 ? -22.611 -1.990 6.057 1.00 97.75 324 GLN A C 1
ATOM 2637 O O . GLN A 1 324 ? -23.458 -2.634 5.436 1.00 97.75 324 GLN A O 1
ATOM 2642 N N . LEU A 1 325 ? -21.328 -1.922 5.693 1.00 97.88 325 LEU A N 1
ATOM 2643 C CA . LEU A 1 325 ? -20.783 -2.618 4.530 1.00 97.88 325 LEU A CA 1
ATOM 2644 C C . LEU A 1 325 ? -21.004 -4.132 4.637 1.00 97.88 325 LEU A C 1
ATOM 2646 O O . LEU A 1 325 ? -21.606 -4.723 3.741 1.00 97.88 325 LEU A O 1
ATOM 2650 N N . TRP A 1 326 ? -20.615 -4.744 5.761 1.00 97.62 326 TRP A N 1
ATOM 2651 C CA . TRP A 1 326 ? -20.823 -6.178 5.985 1.00 97.62 326 TRP A CA 1
ATOM 2652 C C . TRP A 1 326 ? -22.300 -6.577 5.913 1.00 97.62 326 TRP A C 1
ATOM 2654 O O . TRP A 1 326 ? -22.652 -7.556 5.252 1.00 97.62 326 TRP A O 1
ATOM 2664 N N . ARG A 1 327 ? -23.185 -5.801 6.553 1.00 96.38 327 ARG A N 1
ATOM 2665 C CA . ARG A 1 327 ? -24.635 -6.037 6.502 1.00 96.38 327 ARG A CA 1
ATOM 2666 C C . ARG A 1 327 ? -25.188 -5.935 5.090 1.00 96.38 327 ARG A C 1
ATOM 2668 O O . ARG A 1 327 ? -26.120 -6.666 4.778 1.00 96.38 327 ARG A O 1
ATOM 2675 N N . GLY A 1 328 ? -24.664 -5.017 4.284 1.00 96.19 328 GLY A N 1
ATOM 2676 C CA . GLY A 1 328 ? -25.081 -4.829 2.904 1.00 96.19 328 GLY A CA 1
ATOM 2677 C C . GLY A 1 328 ? -24.640 -5.977 1.998 1.00 96.19 328 GLY A C 1
ATOM 2678 O O . GLY A 1 328 ? -25.462 -6.510 1.258 1.00 96.19 328 GLY A O 1
ATOM 2679 N N . ILE A 1 329 ? -23.380 -6.414 2.118 1.00 95.12 329 ILE A N 1
ATOM 2680 C CA . ILE A 1 329 ? -22.827 -7.561 1.372 1.00 95.12 329 ILE A CA 1
ATOM 2681 C C . ILE A 1 329 ? -23.508 -8.873 1.787 1.00 95.12 329 ILE A C 1
ATOM 2683 O O . ILE A 1 329 ? -23.776 -9.727 0.949 1.00 95.12 329 ILE A O 1
ATOM 2687 N N . SER A 1 330 ? -23.834 -9.014 3.073 1.00 94.25 330 SER A N 1
ATOM 2688 C CA . SER A 1 330 ? -24.484 -10.205 3.636 1.00 94.25 330 SER A CA 1
ATOM 2689 C C . SER A 1 330 ? -26.018 -10.127 3.621 1.00 94.25 330 SER A C 1
ATOM 2691 O O . SER A 1 330 ? -26.684 -10.947 4.260 1.00 94.25 330 SER A O 1
ATOM 2693 N N . ALA A 1 331 ? -26.603 -9.113 2.973 1.00 92.25 331 ALA A N 1
ATOM 2694 C CA . ALA A 1 331 ? -28.047 -8.916 2.963 1.00 92.25 331 ALA A CA 1
ATOM 2695 C C . ALA A 1 331 ? -28.748 -9.993 2.127 1.00 92.25 331 ALA A C 1
ATOM 2697 O O . ALA A 1 331 ? -28.308 -10.342 1.033 1.00 92.25 331 ALA A O 1
ATOM 2698 N N . SER A 1 332 ? -29.896 -10.467 2.615 1.00 87.62 332 SER A N 1
ATOM 2699 C CA . SER A 1 332 ? -30.790 -11.292 1.802 1.00 87.62 332 SER A CA 1
ATOM 2700 C C . SER A 1 332 ? -31.335 -10.472 0.623 1.00 87.62 332 SER A C 1
ATOM 2702 O O . SER A 1 332 ? -31.692 -9.305 0.825 1.00 87.62 332 SER A O 1
ATOM 2704 N N . PRO A 1 333 ? -31.453 -11.066 -0.581 1.00 82.19 333 PRO A N 1
ATOM 2705 C CA . PRO A 1 333 ? -32.105 -10.412 -1.714 1.00 82.19 333 PRO A CA 1
ATOM 2706 C C . PRO A 1 333 ? -33.589 -10.091 -1.451 1.00 82.19 333 PRO A C 1
ATOM 2708 O O . PRO A 1 333 ? -34.111 -9.162 -2.060 1.00 82.19 333 PRO A O 1
ATOM 2711 N N . ASP A 1 334 ? -34.239 -10.780 -0.503 1.00 84.19 334 ASP A N 1
ATOM 2712 C CA . ASP A 1 334 ? -35.676 -10.664 -0.198 1.00 84.19 334 ASP A CA 1
ATOM 2713 C C . ASP A 1 334 ? -35.962 -9.847 1.077 1.00 84.19 334 ASP A C 1
ATOM 2715 O O . ASP A 1 334 ? -36.836 -10.178 1.890 1.00 84.19 334 ASP A O 1
ATOM 2719 N N . HIS A 1 335 ? -35.204 -8.773 1.305 1.00 91.88 335 HIS A N 1
ATOM 2720 C CA . HIS A 1 335 ? -35.371 -7.952 2.502 1.00 91.88 335 HIS A CA 1
ATOM 2721 C C . HIS A 1 335 ? -36.781 -7.328 2.569 1.00 91.88 335 HIS A C 1
ATOM 2723 O O . HIS A 1 335 ? -37.296 -6.793 1.591 1.00 91.88 335 HIS A O 1
ATOM 2729 N N . TYR A 1 336 ? -37.424 -7.336 3.743 1.00 93.12 336 TYR A N 1
ATOM 2730 C CA . TYR A 1 336 ? -38.818 -6.884 3.881 1.00 93.12 336 TYR A CA 1
ATOM 2731 C C . TYR A 1 336 ? -39.037 -5.412 3.487 1.00 93.12 336 TYR A C 1
ATOM 2733 O O . TYR A 1 336 ? -40.119 -5.070 3.030 1.00 93.12 336 TYR A O 1
ATOM 2741 N N . SER A 1 337 ? -38.016 -4.557 3.622 1.00 92.06 337 SER A N 1
ATOM 2742 C CA . SER A 1 337 ? -38.055 -3.156 3.162 1.00 92.06 337 SER A CA 1
ATOM 2743 C C . SER A 1 337 ? -38.135 -3.010 1.639 1.00 92.06 337 SER A C 1
ATOM 2745 O O . SER A 1 337 ? -38.495 -1.940 1.161 1.00 92.06 337 SER A O 1
ATOM 2747 N N . ASP A 1 338 ? -37.770 -4.047 0.885 1.00 92.12 338 ASP A N 1
ATOM 2748 C CA . ASP A 1 338 ? -37.871 -4.067 -0.575 1.00 92.12 338 ASP A CA 1
ATOM 2749 C C . ASP A 1 338 ? -39.245 -4.577 -1.051 1.00 92.12 338 ASP A C 1
ATOM 2751 O O . ASP A 1 338 ? -39.581 -4.453 -2.231 1.00 92.12 338 ASP A O 1
ATOM 2755 N N . LYS A 1 339 ? -40.077 -5.120 -0.148 1.00 91.75 339 LYS A N 1
ATOM 2756 C CA . LYS A 1 339 ? -41.414 -5.620 -0.494 1.00 91.75 339 LYS A CA 1
ATOM 2757 C C . LYS A 1 339 ? -42.330 -4.473 -0.909 1.00 91.75 339 LYS A C 1
ATOM 2759 O O . LYS A 1 339 ? -42.369 -3.431 -0.265 1.00 91.75 339 LYS A O 1
ATOM 2764 N N . ALA A 1 340 ? -43.097 -4.703 -1.974 1.00 91.12 340 ALA A N 1
ATOM 2765 C CA . ALA A 1 340 ? -44.033 -3.736 -2.552 1.00 91.12 340 ALA A CA 1
ATOM 2766 C C . ALA A 1 340 ? -43.395 -2.401 -3.003 1.00 91.12 340 ALA A C 1
ATOM 2768 O O . ALA A 1 340 ? -44.103 -1.421 -3.233 1.00 91.12 340 ALA A O 1
ATOM 2769 N N . VAL A 1 341 ? -42.072 -2.361 -3.207 1.00 91.00 341 VAL A N 1
ATOM 2770 C CA . VAL A 1 341 ? -41.402 -1.224 -3.850 1.00 91.00 341 VAL A CA 1
ATOM 2771 C C . VAL A 1 341 ? -41.528 -1.383 -5.364 1.00 91.00 341 VAL A C 1
ATOM 2773 O O . VAL A 1 341 ? -40.833 -2.188 -5.982 1.00 91.00 341 VAL A O 1
ATOM 2776 N N . THR A 1 342 ? -42.434 -0.618 -5.975 1.00 89.75 342 THR A N 1
ATOM 2777 C CA . THR A 1 342 ? -42.651 -0.663 -7.430 1.00 89.75 342 THR A CA 1
ATOM 2778 C C . THR A 1 342 ? -41.448 -0.060 -8.156 1.00 89.75 342 THR A C 1
ATOM 2780 O O . THR A 1 342 ? -41.159 1.126 -8.008 1.00 89.75 342 THR A O 1
ATOM 2783 N N . ARG A 1 343 ? -40.748 -0.871 -8.956 1.00 86.75 343 ARG A N 1
ATOM 2784 C CA . ARG A 1 343 ? -39.578 -0.470 -9.757 1.00 86.75 343 ARG A CA 1
ATOM 2785 C C . ARG A 1 343 ? -39.833 -0.797 -11.224 1.00 86.75 343 ARG A C 1
ATOM 2787 O O . ARG A 1 343 ? -40.465 -1.805 -11.530 1.00 86.75 343 ARG A O 1
ATOM 2794 N N . ARG A 1 344 ? -39.347 0.049 -12.131 1.00 87.75 344 ARG A N 1
ATOM 2795 C CA . ARG A 1 344 ? -39.393 -0.208 -13.578 1.00 87.75 344 ARG A CA 1
ATOM 2796 C C . ARG A 1 344 ? -38.027 -0.696 -14.044 1.00 87.75 344 ARG A C 1
ATOM 2798 O O . ARG A 1 344 ? -37.017 -0.178 -13.585 1.00 87.75 344 ARG A O 1
ATOM 2805 N N . ASN A 1 345 ? -38.007 -1.676 -14.944 1.00 85.00 345 ASN A N 1
ATOM 2806 C CA . ASN A 1 345 ? -36.771 -2.146 -15.560 1.00 85.00 345 ASN A CA 1
ATOM 2807 C C . ASN A 1 345 ? -36.305 -1.129 -16.612 1.00 85.00 345 ASN A C 1
ATOM 2809 O O . ASN A 1 345 ? -37.020 -0.873 -17.580 1.00 85.00 345 ASN A O 1
ATOM 2813 N N . THR A 1 346 ? -35.125 -0.555 -16.398 1.00 90.12 346 THR A N 1
ATOM 2814 C CA . THR A 1 346 ? -34.464 0.415 -17.282 1.00 90.12 346 THR A CA 1
ATOM 2815 C C . THR A 1 346 ? -33.427 -0.229 -18.210 1.00 90.12 346 THR A C 1
ATOM 2817 O O . THR A 1 346 ? -32.810 0.481 -18.995 1.00 90.12 346 THR A O 1
ATOM 2820 N N . PHE A 1 347 ? -33.245 -1.558 -18.157 1.00 86.75 347 PHE A N 1
ATOM 2821 C CA . PHE A 1 347 ? -32.248 -2.330 -18.921 1.00 86.75 347 PHE A CA 1
ATOM 2822 C C . PHE A 1 347 ? -30.783 -1.905 -18.692 1.00 86.75 347 PHE A C 1
ATOM 2824 O O . PHE A 1 347 ? -29.905 -2.248 -19.478 1.00 86.75 347 PHE A O 1
ATOM 2831 N N . ASP A 1 348 ? -30.505 -1.206 -17.591 1.00 88.62 348 ASP A N 1
ATOM 2832 C CA . ASP A 1 348 ? -29.166 -0.744 -17.195 1.00 88.62 348 ASP A CA 1
ATOM 2833 C C . ASP A 1 348 ? -28.437 -1.719 -16.251 1.00 88.62 348 ASP A C 1
ATOM 2835 O O . ASP A 1 348 ? -27.345 -1.426 -15.770 1.00 88.62 348 ASP A O 1
ATOM 2839 N N . TYR A 1 349 ? -29.047 -2.878 -15.970 1.00 85.06 349 TYR A N 1
ATOM 2840 C CA . TYR A 1 349 ? -28.554 -3.894 -15.032 1.00 85.06 349 TYR A CA 1
ATOM 2841 C C . TYR A 1 349 ? -28.296 -3.368 -13.608 1.00 85.06 349 TYR A C 1
ATOM 2843 O O . TYR A 1 349 ? -27.624 -4.030 -12.807 1.00 85.06 349 TYR A O 1
ATOM 2851 N N . SER A 1 350 ? -28.853 -2.205 -13.259 1.00 86.62 350 SER A N 1
ATOM 2852 C CA . SER A 1 350 ? -28.733 -1.635 -11.925 1.00 86.62 350 SER A CA 1
ATOM 2853 C C . SER A 1 350 ? -29.440 -2.521 -10.899 1.00 86.62 350 SER A C 1
ATOM 2855 O O . SER A 1 350 ? -30.546 -3.034 -11.094 1.00 86.62 350 SER A O 1
ATOM 2857 N N . ARG A 1 351 ? -28.767 -2.736 -9.767 1.00 85.00 351 ARG A N 1
ATOM 2858 C CA . ARG A 1 351 ? -29.339 -3.454 -8.630 1.00 85.00 351 ARG A CA 1
ATOM 2859 C C . ARG A 1 351 ? -29.822 -2.446 -7.603 1.00 85.00 351 ARG A C 1
ATOM 2861 O O . ARG A 1 351 ? -29.047 -1.632 -7.110 1.00 85.00 351 ARG A O 1
ATOM 2868 N N . HIS A 1 352 ? -31.092 -2.554 -7.242 1.00 88.56 352 HIS A N 1
ATOM 2869 C CA . HIS A 1 352 ? -31.695 -1.793 -6.157 1.00 88.56 352 HIS A CA 1
ATOM 2870 C C . HIS A 1 352 ? -32.141 -2.769 -5.074 1.00 88.56 352 HIS A C 1
ATOM 2872 O O . HIS A 1 352 ? -32.942 -3.663 -5.336 1.00 88.56 352 HIS A O 1
ATOM 2878 N N . SER A 1 353 ? -31.613 -2.627 -3.866 1.00 92.31 353 SER A N 1
ATOM 2879 C CA . SER A 1 353 ? -32.040 -3.397 -2.698 1.00 92.31 353 SER A CA 1
ATOM 2880 C C . SER A 1 353 ? -31.598 -2.695 -1.422 1.00 92.31 353 SER A C 1
ATOM 2882 O O . SER A 1 353 ? -30.684 -1.863 -1.451 1.00 92.31 353 SER A O 1
ATOM 2884 N N . MET A 1 354 ? -32.180 -3.082 -0.288 1.00 94.38 354 MET A N 1
ATOM 2885 C CA . MET A 1 354 ? -31.710 -2.644 1.026 1.00 94.38 354 MET A CA 1
ATOM 2886 C C . MET A 1 354 ? -30.210 -2.920 1.214 1.00 94.38 354 MET A C 1
ATOM 2888 O O . MET A 1 354 ? -29.492 -2.094 1.774 1.00 94.38 354 MET A O 1
ATOM 2892 N N . GLY A 1 355 ? -29.720 -4.062 0.719 1.00 95.44 355 GLY A N 1
ATOM 2893 C CA . GLY A 1 355 ? -28.298 -4.407 0.763 1.00 95.44 355 GLY A CA 1
ATOM 2894 C C . GLY A 1 355 ? -27.424 -3.407 0.003 1.00 95.44 355 GLY A C 1
ATOM 2895 O O . GLY A 1 355 ? -26.444 -2.906 0.552 1.00 95.44 355 GLY A O 1
ATOM 2896 N N . VAL A 1 356 ? -27.818 -3.045 -1.224 1.00 94.56 356 VAL A N 1
ATOM 2897 C CA . VAL A 1 356 ? -27.103 -2.047 -2.039 1.00 94.56 356 VAL A CA 1
ATOM 2898 C C . VAL A 1 356 ? -27.087 -0.677 -1.357 1.00 94.56 356 VAL A C 1
ATOM 2900 O O . VAL A 1 356 ? -26.045 -0.023 -1.321 1.00 94.56 356 VAL A O 1
ATOM 2903 N N . GLU A 1 357 ? -28.203 -0.245 -0.768 1.00 95.31 357 GLU A N 1
ATOM 2904 C CA . GLU A 1 357 ? -28.260 1.042 -0.064 1.00 95.31 357 GLU A CA 1
ATOM 2905 C C . GLU A 1 357 ? -27.427 1.048 1.229 1.00 95.31 357 GLU A C 1
ATOM 2907 O O . GLU A 1 357 ? -26.801 2.061 1.550 1.00 95.31 357 GLU A O 1
ATOM 2912 N N . LEU A 1 358 ? -27.323 -0.087 1.933 1.00 96.75 358 LEU A N 1
ATOM 2913 C CA . LEU A 1 358 ? -26.404 -0.245 3.068 1.00 96.75 358 LEU A CA 1
ATOM 2914 C C . LEU A 1 358 ? -24.934 -0.154 2.640 1.00 96.75 358 LEU A C 1
ATOM 2916 O O . LEU A 1 358 ? -24.157 0.512 3.322 1.00 96.75 358 LEU A O 1
ATOM 2920 N N . ILE A 1 359 ? -24.561 -0.751 1.502 1.00 96.69 359 ILE A N 1
ATOM 2921 C CA . ILE A 1 359 ? -23.206 -0.626 0.937 1.00 96.69 359 ILE A CA 1
ATOM 2922 C C . ILE A 1 359 ? -22.907 0.842 0.609 1.00 96.69 359 ILE A C 1
ATOM 2924 O O . ILE A 1 359 ? -21.896 1.379 1.060 1.00 96.69 359 ILE A O 1
ATOM 2928 N N . LYS A 1 360 ? -23.810 1.527 -0.110 1.00 96.25 360 LYS A N 1
ATOM 2929 C CA . LYS A 1 360 ? -23.662 2.956 -0.444 1.00 96.25 360 LYS A CA 1
ATOM 2930 C C . LYS A 1 360 ? -23.577 3.833 0.805 1.00 96.25 360 LYS A C 1
ATOM 2932 O O . LYS A 1 360 ? -22.801 4.786 0.841 1.00 96.25 360 LYS A O 1
ATOM 2937 N N . SER A 1 361 ? -24.390 3.545 1.822 1.00 97.00 361 SER A N 1
ATOM 2938 C CA . SER A 1 361 ? -24.356 4.253 3.105 1.00 97.00 361 SER A CA 1
ATOM 2939 C C . SER A 1 361 ? -23.024 4.047 3.821 1.00 97.00 361 SER A C 1
ATOM 2941 O O . SER A 1 361 ? -22.409 5.031 4.225 1.00 97.00 361 SER A O 1
ATOM 2943 N N . GLY A 1 362 ? -22.549 2.801 3.912 1.00 97.31 362 GLY A N 1
ATOM 2944 C CA . GLY A 1 362 ? -21.252 2.478 4.503 1.00 97.31 362 GLY A CA 1
ATOM 2945 C C . GLY A 1 362 ? -20.110 3.194 3.782 1.00 97.31 362 GLY A C 1
ATOM 2946 O O . GLY A 1 362 ? -19.282 3.825 4.428 1.00 97.31 362 GLY A O 1
ATOM 2947 N N . PHE A 1 363 ? -20.121 3.198 2.447 1.00 94.94 363 PHE A N 1
ATOM 2948 C CA . PHE A 1 363 ? -19.123 3.901 1.639 1.00 94.94 363 PHE A CA 1
ATOM 2949 C C . PHE A 1 363 ? -19.123 5.417 1.891 1.00 94.94 363 PHE A C 1
ATOM 2951 O O . PHE A 1 363 ? -18.077 5.994 2.181 1.00 94.94 363 PHE A O 1
ATOM 2958 N N . ARG A 1 364 ? -20.297 6.069 1.872 1.00 96.38 364 ARG A N 1
ATOM 2959 C CA . ARG A 1 364 ? -20.415 7.505 2.199 1.00 96.38 364 ARG A CA 1
ATOM 2960 C C . ARG A 1 364 ? -19.944 7.812 3.620 1.00 96.38 364 ARG A C 1
ATOM 2962 O O . ARG A 1 364 ? -19.252 8.807 3.831 1.00 96.38 364 ARG A O 1
ATOM 2969 N N . ALA A 1 365 ? -20.299 6.962 4.584 1.00 96.88 365 ALA A N 1
ATOM 2970 C CA . ALA A 1 365 ? -19.867 7.111 5.967 1.00 96.88 365 ALA A CA 1
ATOM 2971 C C . ALA A 1 365 ? -18.336 7.040 6.078 1.00 96.88 365 ALA A C 1
ATOM 2973 O O . ALA A 1 365 ? -17.755 7.909 6.727 1.00 96.88 365 ALA A O 1
ATOM 2974 N N . SER A 1 366 ? -17.685 6.108 5.372 1.00 95.31 366 SER A N 1
ATOM 2975 C CA . SER A 1 366 ? -16.220 6.010 5.321 1.00 95.31 366 SER A CA 1
ATOM 2976 C C . SER A 1 366 ? -15.560 7.292 4.802 1.00 95.31 366 SER A C 1
ATOM 2978 O O . SER A 1 366 ? -14.600 7.760 5.406 1.00 95.31 366 SER A O 1
ATOM 2980 N N . TYR A 1 367 ? -16.095 7.918 3.746 1.00 93.69 367 TYR A N 1
ATOM 2981 C CA . TYR A 1 367 ? -15.553 9.191 3.239 1.00 93.69 367 TYR A CA 1
ATOM 2982 C C . TYR A 1 367 ? -15.745 10.350 4.225 1.00 93.69 367 TYR A C 1
ATOM 2984 O O . TYR A 1 367 ? -14.858 11.185 4.382 1.00 93.69 367 TYR A O 1
ATOM 2992 N N . SER A 1 368 ? -16.860 10.376 4.960 1.00 94.50 368 SER A N 1
ATOM 2993 C CA . SER A 1 368 ? -17.120 11.420 5.963 1.00 94.50 368 SER A CA 1
ATOM 2994 C C . SER A 1 368 ? -16.154 11.396 7.160 1.00 94.50 368 SER A C 1
ATOM 2996 O O . SER A 1 368 ? -16.118 12.342 7.956 1.00 94.50 368 SER A O 1
ATOM 2998 N N . ILE A 1 369 ? -15.385 10.314 7.325 1.00 97.00 369 ILE A N 1
ATOM 2999 C CA . ILE A 1 369 ? -14.345 10.205 8.353 1.00 97.00 369 ILE A CA 1
ATOM 3000 C C . ILE A 1 369 ? -13.171 11.136 8.026 1.00 97.00 369 ILE A C 1
ATOM 3002 O O . ILE A 1 369 ? -12.579 11.701 8.948 1.00 97.00 369 ILE A O 1
ATOM 3006 N N . PHE A 1 370 ? -12.865 11.366 6.744 1.00 96.19 370 PHE A N 1
ATOM 3007 C CA . PHE A 1 370 ? -11.761 12.237 6.332 1.00 96.19 370 PHE A CA 1
ATOM 3008 C C . PHE A 1 370 ? -11.925 13.669 6.850 1.00 96.19 370 PHE A C 1
ATOM 3010 O O . PHE A 1 370 ? -10.966 14.246 7.360 1.00 96.19 370 PHE A O 1
ATOM 3017 N N . ASP A 1 371 ? -13.142 14.212 6.849 1.00 93.69 371 ASP A N 1
ATOM 3018 C CA . ASP A 1 371 ? -13.411 15.542 7.415 1.00 93.69 371 ASP A CA 1
ATOM 3019 C C . ASP A 1 371 ? -13.127 15.595 8.924 1.00 93.69 371 ASP A C 1
ATOM 3021 O O . ASP A 1 371 ? -12.660 16.602 9.455 1.00 93.69 371 ASP A O 1
ATOM 3025 N N . LYS A 1 372 ? -13.355 14.491 9.641 1.00 95.81 372 LYS A N 1
ATOM 3026 C CA . LYS A 1 372 ? -13.095 14.396 11.088 1.00 95.81 372 LYS A CA 1
ATOM 3027 C C . LYS A 1 372 ? -11.612 14.249 11.374 1.00 95.81 372 LYS A C 1
ATOM 3029 O O . LYS A 1 372 ? -11.113 14.849 12.323 1.00 95.81 372 LYS A O 1
ATOM 3034 N N . ILE A 1 373 ? -10.899 13.526 10.515 1.00 97.00 373 ILE A N 1
ATOM 3035 C CA . ILE A 1 373 ? -9.437 13.505 10.513 1.00 97.00 373 ILE A CA 1
ATOM 3036 C C . ILE A 1 373 ? -8.896 14.921 10.259 1.00 97.00 373 ILE A C 1
ATOM 3038 O O . ILE A 1 373 ? -8.000 15.360 10.976 1.00 97.00 373 ILE A O 1
ATOM 3042 N N . ALA A 1 374 ? -9.470 15.678 9.319 1.00 95.94 374 ALA A N 1
ATOM 3043 C CA . ALA A 1 374 ? -9.083 17.067 9.070 1.00 95.94 374 ALA A CA 1
ATOM 3044 C C . ALA A 1 374 ? -9.293 17.949 10.312 1.00 95.94 374 ALA A C 1
ATOM 3046 O O . ALA A 1 374 ? -8.385 18.680 10.708 1.00 95.94 374 ALA A O 1
ATOM 3047 N N . LYS A 1 375 ? -10.444 17.827 10.991 1.00 95.44 375 LYS A N 1
ATOM 3048 C CA . LYS A 1 375 ? -10.702 18.516 12.271 1.00 95.44 375 LYS A CA 1
ATOM 3049 C C . LYS A 1 375 ? -9.693 18.128 13.352 1.00 95.44 375 LYS A C 1
ATOM 3051 O O . LYS A 1 375 ? -9.162 19.014 14.022 1.00 95.44 375 LYS A O 1
ATOM 3056 N N . PHE A 1 376 ? -9.381 16.836 13.481 1.00 96.44 376 PHE A N 1
ATOM 3057 C CA . PHE A 1 376 ? -8.359 16.346 14.408 1.00 96.44 376 PHE A CA 1
ATOM 3058 C C . PHE A 1 376 ? -7.006 17.009 14.127 1.00 96.44 376 PHE A C 1
ATOM 3060 O O . PHE A 1 376 ? -6.403 17.578 15.035 1.00 96.44 376 PHE A O 1
ATOM 3067 N N . ILE A 1 377 ? -6.532 16.960 12.877 1.00 95.75 377 ILE A N 1
ATOM 3068 C CA . ILE A 1 377 ? -5.236 17.523 12.470 1.00 95.75 377 ILE A CA 1
ATOM 3069 C C . ILE A 1 377 ? -5.218 19.031 12.718 1.00 95.75 377 ILE A C 1
ATOM 3071 O O . ILE A 1 377 ? -4.287 19.533 13.348 1.00 95.75 377 ILE A O 1
ATOM 3075 N N . SER A 1 378 ? -6.258 19.743 12.278 1.00 95.00 378 SER A N 1
ATOM 3076 C CA . SER A 1 378 ? -6.374 21.191 12.445 1.00 95.00 378 SER A CA 1
ATOM 3077 C C . SER A 1 378 ? -6.290 21.588 13.915 1.00 95.00 378 SER A C 1
ATOM 3079 O O . SER A 1 378 ? -5.509 22.467 14.270 1.00 95.00 378 SER A O 1
ATOM 3081 N N . HIS A 1 379 ? -7.034 20.912 14.791 1.00 94.50 379 HIS A N 1
ATOM 3082 C CA . HIS A 1 379 ? -6.994 21.187 16.225 1.00 94.50 379 HIS A CA 1
ATOM 3083 C C . HIS A 1 379 ? -5.640 20.807 16.850 1.00 94.50 379 HIS A C 1
ATOM 3085 O O . HIS A 1 379 ? -5.074 21.570 17.635 1.00 94.50 379 HIS A O 1
ATOM 3091 N N . TYR A 1 380 ? -5.075 19.653 16.481 1.00 94.12 380 TYR A N 1
ATOM 3092 C CA . TYR A 1 380 ? -3.794 19.192 17.017 1.00 94.12 380 TYR A CA 1
ATOM 3093 C C . TYR A 1 380 ? -2.622 20.100 16.612 1.00 94.12 380 TYR A C 1
ATOM 3095 O O . TYR A 1 380 ? -1.713 20.318 17.412 1.00 94.12 380 TYR A O 1
ATOM 3103 N N . PHE A 1 381 ? -2.623 20.663 15.407 1.00 93.00 381 PHE A N 1
ATOM 3104 C CA . PHE A 1 381 ? -1.559 21.561 14.944 1.00 93.00 381 PHE A CA 1
ATOM 3105 C C . PHE A 1 381 ? -1.892 23.051 15.104 1.00 93.00 381 PHE A C 1
ATOM 3107 O O . PHE A 1 381 ? -1.019 23.881 14.888 1.00 93.00 381 PHE A O 1
ATOM 3114 N N . GLY A 1 382 ? -3.103 23.403 15.548 1.00 91.81 382 GLY A N 1
ATOM 3115 C CA . GLY A 1 382 ? -3.516 24.797 15.740 1.00 91.81 382 GLY A CA 1
ATOM 3116 C C . GLY A 1 382 ? -3.755 25.554 14.429 1.00 91.81 382 GLY A C 1
ATOM 3117 O O . GLY A 1 382 ? -3.516 26.758 14.360 1.00 91.81 382 GLY A O 1
ATOM 3118 N N . LEU A 1 383 ? -4.232 24.869 13.385 1.00 91.38 383 LEU A N 1
ATOM 3119 C CA . LEU A 1 383 ? -4.392 25.396 12.021 1.00 91.38 383 LEU A CA 1
ATOM 3120 C C . LEU A 1 383 ? -5.679 26.228 11.850 1.00 91.38 383 LEU A C 1
ATOM 3122 O O . LEU A 1 383 ? -6.442 26.070 10.899 1.00 91.38 383 LEU A O 1
ATOM 3126 N N . ASN A 1 384 ? -5.922 27.148 12.784 1.00 86.75 384 ASN A N 1
ATOM 3127 C CA . ASN A 1 384 ? -7.187 27.883 12.928 1.00 86.75 384 ASN A CA 1
ATOM 3128 C C . ASN A 1 384 ? -7.450 28.924 11.819 1.00 86.75 384 ASN A C 1
ATOM 3130 O O . ASN A 1 384 ? -8.465 29.618 11.839 1.00 86.75 384 ASN A O 1
ATOM 3134 N N . TYR A 1 385 ? -6.538 29.062 10.856 1.00 87.19 385 TYR A N 1
ATOM 3135 C CA . TYR A 1 385 ? -6.664 29.988 9.731 1.00 87.19 385 TYR A CA 1
ATOM 3136 C C . TYR A 1 385 ? -7.627 29.481 8.639 1.00 87.19 385 TYR A C 1
ATOM 3138 O O . TYR A 1 385 ? -8.123 30.283 7.843 1.00 87.19 385 TYR A O 1
ATOM 3146 N N . ILE A 1 386 ? -7.941 28.177 8.600 1.00 87.00 386 ILE A N 1
ATOM 3147 C CA . ILE A 1 386 ? -9.001 27.628 7.741 1.00 87.00 386 ILE A CA 1
ATOM 3148 C C . ILE A 1 386 ? -10.312 27.639 8.528 1.00 87.00 386 ILE A C 1
ATOM 3150 O O . ILE A 1 386 ? -10.443 26.995 9.565 1.00 87.00 386 ILE A O 1
ATOM 3154 N N . LYS A 1 387 ? -11.310 28.375 8.028 1.00 89.25 387 LYS A N 1
ATOM 3155 C CA . LYS A 1 387 ? -12.648 28.402 8.640 1.00 89.25 387 LYS A CA 1
ATOM 3156 C C . LYS A 1 387 ? -13.260 26.999 8.620 1.00 89.25 387 LYS A C 1
ATOM 3158 O O . LYS A 1 387 ? -13.192 26.334 7.592 1.00 89.25 387 LYS A O 1
ATOM 3163 N N . GLU A 1 388 ? -13.939 26.602 9.696 1.00 88.19 388 GLU A N 1
ATOM 3164 C CA . GLU A 1 388 ? -14.449 25.231 9.876 1.00 88.19 388 GLU A CA 1
ATOM 3165 C C . GLU A 1 388 ? -15.312 24.726 8.704 1.00 88.19 388 GLU A C 1
ATOM 3167 O O . GLU A 1 388 ? -15.103 23.622 8.221 1.00 88.19 388 GLU A O 1
ATOM 3172 N N . HIS A 1 389 ? -16.222 25.549 8.172 1.00 89.56 389 HIS A N 1
ATOM 3173 C CA . HIS A 1 389 ? -17.073 25.187 7.024 1.00 89.56 389 HIS A CA 1
ATOM 3174 C C . HIS A 1 389 ? -16.322 25.078 5.679 1.00 89.56 389 HIS A C 1
ATOM 3176 O O . HIS A 1 389 ? -16.929 24.786 4.652 1.00 89.56 389 HIS A O 1
ATOM 3182 N N . LYS A 1 390 ? -15.020 25.382 5.660 1.00 90.62 390 LYS A N 1
ATOM 3183 C CA . LYS A 1 390 ? -14.119 25.229 4.510 1.00 90.62 390 LYS A CA 1
ATOM 3184 C C . LYS A 1 390 ? -12.965 24.273 4.809 1.00 90.62 390 LYS A C 1
ATOM 3186 O O . LYS A 1 390 ? -12.045 24.197 3.998 1.00 90.62 390 LYS A O 1
ATOM 3191 N N . LEU A 1 391 ? -12.964 23.615 5.967 1.00 92.88 391 LEU A N 1
ATOM 3192 C CA . LEU A 1 391 ? -11.922 22.677 6.352 1.00 92.88 391 LEU A CA 1
ATOM 3193 C C . LEU A 1 391 ? -12.240 21.308 5.761 1.00 92.88 391 LEU A C 1
ATOM 3195 O O . LEU A 1 391 ? -13.236 20.690 6.125 1.00 92.88 391 LEU A O 1
ATOM 3199 N N . TYR A 1 392 ? -11.362 20.841 4.884 1.00 92.69 392 TYR A N 1
ATOM 3200 C CA . TYR A 1 392 ? -11.462 19.542 4.236 1.00 92.69 392 TYR A CA 1
ATOM 3201 C C . TYR A 1 392 ? -10.154 18.782 4.416 1.00 92.69 392 TYR A C 1
ATOM 3203 O O . TYR A 1 392 ? -9.083 19.366 4.603 1.00 92.69 392 TYR A O 1
ATOM 3211 N N . PHE A 1 393 ? -10.219 17.461 4.301 1.00 94.50 393 PHE A N 1
ATOM 3212 C CA . PHE A 1 393 ? -9.023 16.623 4.379 1.00 94.50 393 PHE A CA 1
ATOM 3213 C C . PHE A 1 393 ? -7.980 16.940 3.300 1.00 94.50 393 PHE A C 1
ATOM 3215 O O . PHE A 1 393 ? -6.787 16.805 3.540 1.00 94.50 393 PHE A O 1
ATOM 3222 N N . SER A 1 394 ? -8.425 17.426 2.144 1.00 91.81 394 SER A N 1
ATOM 3223 C CA . SER A 1 394 ? -7.595 17.907 1.038 1.00 91.81 394 SER A CA 1
ATOM 3224 C C . SER A 1 394 ? -6.788 19.166 1.367 1.00 91.81 394 SER A C 1
ATOM 3226 O O . SER A 1 394 ? -5.665 19.338 0.901 1.00 91.81 394 SER A O 1
ATOM 3228 N N . ASN A 1 395 ? -7.338 20.083 2.169 1.00 92.56 395 ASN A N 1
ATOM 3229 C CA . ASN A 1 395 ? -6.745 21.411 2.350 1.00 92.56 395 ASN A CA 1
ATOM 3230 C C . ASN A 1 395 ? -6.110 21.661 3.724 1.00 92.56 395 ASN A C 1
ATOM 3232 O O . ASN A 1 395 ? -5.356 22.624 3.853 1.00 92.56 395 ASN A O 1
ATOM 3236 N N . VAL A 1 396 ? -6.342 20.792 4.716 1.00 94.31 396 VAL A N 1
ATOM 3237 C CA . VAL A 1 396 ? -5.786 20.928 6.079 1.00 94.31 396 VAL A CA 1
ATOM 3238 C C . VAL A 1 396 ? -4.251 20.986 6.116 1.00 94.31 396 VAL A C 1
ATOM 3240 O O . VAL A 1 396 ? -3.664 21.462 7.080 1.00 94.31 396 VAL A O 1
ATOM 3243 N N . TRP A 1 397 ? -3.583 20.529 5.061 1.00 94.44 397 TRP A N 1
ATOM 3244 C CA . TRP A 1 397 ? -2.124 20.457 4.968 1.00 94.44 397 TRP A CA 1
ATOM 3245 C C . TRP A 1 397 ? -1.448 21.779 4.589 1.00 94.44 397 TRP A C 1
ATOM 3247 O O . TRP A 1 397 ? -0.224 21.890 4.648 1.00 94.44 397 TRP A O 1
ATOM 3257 N N . TYR A 1 398 ? -2.222 22.782 4.181 1.00 92.50 398 TYR A N 1
ATOM 3258 C CA . TYR A 1 398 ? -1.722 23.977 3.506 1.00 92.50 398 TYR A CA 1
ATOM 3259 C C . TYR A 1 398 ? -2.023 25.249 4.288 1.00 92.50 398 TYR A C 1
ATOM 3261 O O . TYR A 1 398 ? -3.049 25.336 4.945 1.00 92.50 398 TYR A O 1
ATOM 3269 N N . LYS A 1 399 ? -1.191 26.287 4.122 1.00 86.88 399 LYS A N 1
ATOM 3270 C CA . LYS A 1 399 ? -1.333 27.615 4.763 1.00 86.88 399 LYS A CA 1
ATOM 3271 C C . LYS A 1 399 ? -2.637 28.354 4.446 1.00 86.88 399 LYS A C 1
ATOM 3273 O O . LYS A 1 399 ? -2.943 29.374 5.059 1.00 86.88 399 LYS A O 1
ATOM 3278 N N . SER A 1 400 ? -3.371 27.910 3.437 1.00 78.94 400 SER A N 1
ATOM 3279 C CA . SER A 1 400 ? -4.669 28.455 3.073 1.00 78.94 400 SER A CA 1
ATOM 3280 C C . SER A 1 400 ? -5.493 27.378 2.378 1.00 78.94 400 SER A C 1
ATOM 3282 O O . SER A 1 400 ? -4.951 26.425 1.818 1.00 78.94 400 SER A O 1
ATOM 3284 N N . GLY A 1 401 ? -6.814 27.570 2.337 1.00 65.19 401 GLY A N 1
ATOM 3285 C CA . GLY A 1 401 ? -7.713 26.659 1.625 1.00 65.19 401 GLY A CA 1
ATOM 3286 C C . GLY A 1 401 ? -7.429 26.527 0.118 1.00 65.19 401 GLY A C 1
ATOM 3287 O O . GLY A 1 401 ? -7.937 25.596 -0.494 1.00 65.19 401 GLY A O 1
ATOM 3288 N N . GLY A 1 402 ? -6.622 27.425 -0.467 1.00 69.12 402 GLY A N 1
ATOM 3289 C CA . GLY A 1 402 ? -6.212 27.397 -1.877 1.00 69.12 402 GLY A CA 1
ATOM 3290 C C . GLY A 1 402 ? -5.037 26.465 -2.197 1.00 69.12 402 GLY A C 1
ATOM 3291 O O . GLY A 1 402 ? -4.647 26.388 -3.353 1.00 69.12 402 GLY A O 1
ATOM 3292 N N . LYS A 1 403 ? -4.479 25.757 -1.202 1.00 79.00 403 LYS A N 1
ATOM 3293 C CA . LYS A 1 403 ? -3.361 24.803 -1.364 1.00 79.00 403 LYS A CA 1
ATOM 3294 C C . LYS A 1 403 ? -2.054 25.403 -1.898 1.00 79.00 403 LYS A C 1
ATOM 3296 O O . LYS A 1 403 ? -1.238 24.713 -2.491 1.00 79.00 403 LYS A O 1
ATOM 3301 N N . ASN A 1 404 ? -1.826 26.692 -1.654 1.00 73.75 404 ASN A N 1
ATOM 3302 C CA . ASN A 1 404 ? -0.692 27.411 -2.245 1.00 73.75 404 ASN A CA 1
ATOM 3303 C C . ASN A 1 404 ? 0.677 26.947 -1.712 1.00 73.75 404 ASN A C 1
ATOM 3305 O O . ASN A 1 404 ? 1.659 26.958 -2.444 1.00 73.75 404 ASN A O 1
ATOM 3309 N N . GLN A 1 405 ? 0.769 26.622 -0.417 1.00 87.06 405 GLN A N 1
ATOM 3310 C CA . GLN A 1 405 ? 2.024 26.232 0.233 1.00 87.06 405 GLN A CA 1
ATOM 3311 C C . GLN A 1 405 ? 1.746 25.344 1.446 1.00 87.06 405 GLN A C 1
ATOM 3313 O O . GLN A 1 405 ? 0.848 25.658 2.233 1.00 87.06 405 GLN A O 1
ATOM 3318 N N . LEU A 1 406 ? 2.535 24.278 1.622 1.00 91.75 406 LEU A N 1
ATOM 3319 C CA . LEU A 1 406 ? 2.474 23.409 2.800 1.00 91.75 406 LEU A CA 1
ATOM 3320 C C . LEU A 1 406 ? 2.598 24.227 4.097 1.00 91.75 406 LEU A C 1
ATOM 3322 O O . LEU A 1 406 ? 3.444 25.128 4.204 1.00 91.75 406 LEU A O 1
ATOM 3326 N N . ALA A 1 407 ? 1.761 23.909 5.083 1.00 92.31 407 ALA A N 1
ATOM 3327 C CA . ALA A 1 407 ? 1.782 24.568 6.381 1.00 92.31 407 ALA A CA 1
ATOM 3328 C C . ALA A 1 407 ? 3.142 24.348 7.090 1.00 92.31 407 ALA A C 1
ATOM 3330 O O . ALA A 1 407 ? 3.690 23.241 7.015 1.00 92.31 407 ALA A O 1
ATOM 3331 N N . PRO A 1 408 ? 3.723 25.370 7.757 1.00 90.88 408 PRO A N 1
ATOM 3332 C CA . PRO A 1 408 ? 5.038 25.271 8.405 1.00 90.88 408 PRO A CA 1
ATOM 3333 C C . PRO A 1 408 ? 5.152 24.120 9.406 1.00 90.88 408 PRO A C 1
ATOM 3335 O O . PRO A 1 408 ? 6.227 23.557 9.585 1.00 90.88 408 PRO A O 1
ATOM 3338 N N . GLU A 1 409 ? 4.038 23.735 10.024 1.00 91.62 409 GLU A N 1
ATOM 3339 C CA . GLU A 1 409 ? 3.932 22.643 10.989 1.00 91.62 409 GLU A CA 1
ATOM 3340 C C . GLU A 1 409 ? 4.306 21.280 10.389 1.00 91.62 409 GLU A C 1
ATOM 3342 O O . GLU A 1 409 ? 4.719 20.378 11.123 1.00 91.62 409 GLU A O 1
ATOM 3347 N N . PHE A 1 410 ? 4.184 21.127 9.068 1.00 92.50 410 PHE A N 1
ATOM 3348 C CA . PHE A 1 410 ? 4.528 19.907 8.338 1.00 92.50 410 PHE A CA 1
ATOM 3349 C C . PHE A 1 410 ? 5.893 19.990 7.649 1.00 92.50 410 PHE A C 1
ATOM 3351 O O . PHE A 1 410 ? 6.531 18.957 7.436 1.00 92.50 410 PHE A O 1
ATOM 3358 N N . GLN A 1 411 ? 6.378 21.198 7.345 1.00 86.56 411 GLN A N 1
ATOM 3359 C CA . GLN A 1 411 ? 7.660 21.399 6.667 1.00 86.56 411 GLN A CA 1
ATOM 3360 C C . GLN A 1 411 ? 8.798 20.711 7.439 1.00 86.56 411 GLN A C 1
ATOM 3362 O O . GLN A 1 411 ? 8.937 20.862 8.652 1.00 86.56 411 GLN A O 1
ATOM 3367 N N . ASN A 1 412 ? 9.603 19.913 6.731 1.00 82.88 412 ASN A N 1
ATOM 3368 C CA . ASN A 1 412 ? 10.736 19.145 7.270 1.00 82.88 412 ASN A CA 1
ATOM 3369 C C . ASN A 1 412 ? 10.392 18.134 8.383 1.00 82.88 412 ASN A C 1
ATOM 3371 O O . ASN A 1 412 ? 11.293 17.546 8.993 1.00 82.88 412 ASN A O 1
ATOM 3375 N N . LYS A 1 413 ? 9.107 17.886 8.671 1.00 90.69 413 LYS A N 1
ATOM 3376 C CA . LYS A 1 413 ? 8.717 16.949 9.724 1.00 90.69 413 LYS A CA 1
ATOM 3377 C C . LYS A 1 413 ? 8.903 15.511 9.239 1.00 90.69 413 LYS A C 1
ATOM 3379 O O . LYS A 1 413 ? 8.151 15.020 8.400 1.00 90.69 413 LYS A O 1
ATOM 3384 N N . LYS A 1 414 ? 9.872 14.809 9.832 1.00 92.00 414 LYS A N 1
ATOM 3385 C CA . LYS A 1 414 ? 10.137 13.378 9.604 1.00 92.00 414 LYS A CA 1
ATOM 3386 C C . LYS A 1 414 ? 9.159 12.500 10.392 1.00 92.00 414 LYS A C 1
ATOM 3388 O O . LYS A 1 414 ? 9.536 11.842 11.358 1.00 92.00 414 LYS A O 1
ATOM 3393 N N . ASN A 1 415 ? 7.880 12.548 10.025 1.00 92.25 415 ASN A N 1
ATOM 3394 C CA . ASN A 1 415 ? 6.831 11.717 10.617 1.00 92.25 415 ASN A CA 1
ATOM 3395 C C . ASN A 1 415 ? 6.224 10.822 9.533 1.00 92.25 415 ASN A C 1
ATOM 3397 O O . ASN A 1 415 ? 5.417 11.274 8.726 1.00 92.25 415 ASN A O 1
ATOM 3401 N N . TRP A 1 416 ? 6.651 9.560 9.523 1.00 92.00 416 TRP A N 1
ATOM 3402 C CA . TRP A 1 416 ? 6.263 8.562 8.528 1.00 92.00 416 TRP A CA 1
ATOM 3403 C C . TRP A 1 416 ? 4.733 8.368 8.425 1.00 92.00 416 TRP A C 1
ATOM 3405 O O . TRP A 1 416 ? 4.216 8.561 7.325 1.00 92.00 416 TRP A O 1
ATOM 3415 N N . PRO A 1 417 ? 3.979 8.098 9.519 1.00 92.38 417 PRO A N 1
ATOM 3416 C CA . PRO A 1 417 ? 2.519 7.937 9.431 1.00 92.38 417 PRO A CA 1
ATOM 3417 C C . PRO A 1 417 ? 1.798 9.192 8.954 1.00 92.38 417 PRO A C 1
ATOM 3419 O O . PRO A 1 417 ? 0.869 9.121 8.152 1.00 92.38 417 PRO A O 1
ATOM 3422 N N . LEU A 1 418 ? 2.221 10.358 9.447 1.00 94.50 418 LEU A N 1
ATOM 3423 C CA . LEU A 1 418 ? 1.574 11.618 9.101 1.00 94.50 418 LEU A CA 1
ATOM 3424 C C . LEU A 1 418 ? 1.814 11.990 7.631 1.00 94.50 418 LEU A C 1
ATOM 3426 O O . LEU A 1 418 ? 0.897 12.473 6.973 1.00 94.50 418 LEU A O 1
ATOM 3430 N N . ARG A 1 419 ? 3.013 11.704 7.104 1.00 93.75 419 ARG A N 1
ATOM 3431 C CA . ARG A 1 419 ? 3.318 11.832 5.673 1.00 93.75 419 ARG A CA 1
ATOM 3432 C C . ARG A 1 419 ? 2.450 10.881 4.847 1.00 93.75 419 ARG A C 1
ATOM 3434 O O . ARG A 1 419 ? 1.897 11.306 3.841 1.00 93.75 419 ARG A O 1
ATOM 3441 N N . GLY A 1 420 ? 2.232 9.652 5.317 1.00 94.81 420 GLY A N 1
ATOM 3442 C CA . GLY A 1 420 ? 1.273 8.732 4.701 1.00 94.81 420 GLY A CA 1
ATOM 3443 C C . GLY A 1 420 ? -0.125 9.340 4.606 1.00 94.81 420 GLY A C 1
ATOM 3444 O O . GLY A 1 420 ? -0.729 9.359 3.539 1.00 94.81 420 GLY A O 1
ATOM 3445 N N . LEU A 1 421 ? -0.620 9.922 5.694 1.00 95.31 421 LEU A N 1
ATOM 3446 C CA . LEU A 1 421 ? -1.939 10.551 5.715 1.00 95.31 421 LEU A CA 1
ATOM 3447 C C . LEU A 1 421 ? -2.041 11.762 4.765 1.00 95.31 421 LEU A C 1
ATOM 3449 O O . LEU A 1 421 ? -3.059 11.927 4.096 1.00 95.31 421 LEU A O 1
ATOM 3453 N N . PHE A 1 422 ? -0.974 12.556 4.637 1.00 95.25 422 PHE A N 1
ATOM 3454 C CA . PHE A 1 422 ? -0.878 13.612 3.625 1.00 95.25 422 PHE A CA 1
ATOM 3455 C C . PHE A 1 422 ? -1.010 13.054 2.205 1.00 95.25 422 PHE A C 1
ATOM 3457 O O . PHE A 1 422 ? -1.828 13.532 1.421 1.00 95.25 422 PHE A O 1
ATOM 3464 N N . TRP A 1 423 ? -0.270 11.997 1.883 1.00 94.81 423 TRP A N 1
ATOM 3465 C CA . TRP A 1 423 ? -0.340 11.369 0.566 1.00 94.81 423 TRP A CA 1
ATOM 3466 C C . TRP A 1 423 ? -1.692 10.707 0.278 1.00 94.81 423 TRP A C 1
ATOM 3468 O O . TRP A 1 423 ? -2.112 10.647 -0.875 1.00 94.81 423 TRP A O 1
ATOM 3478 N N . LEU A 1 424 ? -2.409 10.243 1.305 1.00 94.81 424 LEU A N 1
ATOM 3479 C CA . LEU A 1 424 ? -3.797 9.798 1.151 1.00 94.81 424 LEU A CA 1
ATOM 3480 C C . LEU A 1 424 ? -4.721 10.944 0.734 1.00 94.81 424 LEU A C 1
ATOM 3482 O O . LEU A 1 424 ? -5.612 10.732 -0.082 1.00 94.81 424 LEU A O 1
ATOM 3486 N N . SER A 1 425 ? -4.493 12.163 1.230 1.00 93.25 425 SER A N 1
ATOM 3487 C CA . SER A 1 425 ? -5.286 13.318 0.795 1.00 93.25 425 SER A CA 1
ATOM 3488 C C . SER A 1 425 ? -5.094 13.633 -0.691 1.00 93.25 425 SER A C 1
ATOM 3490 O O . SER A 1 425 ? -6.070 13.918 -1.377 1.00 93.25 425 SER A O 1
ATOM 3492 N N . LYS A 1 426 ? -3.866 13.482 -1.206 1.00 89.94 426 LYS A N 1
ATOM 3493 C CA . LYS A 1 426 ? -3.545 13.659 -2.628 1.00 89.94 426 LYS A CA 1
ATOM 3494 C C . LYS A 1 426 ? -4.309 12.660 -3.500 1.00 89.94 426 LYS A C 1
ATOM 3496 O O . LYS A 1 426 ? -4.971 13.060 -4.450 1.00 89.94 426 LYS A O 1
ATOM 3501 N N . ASP A 1 427 ? -4.293 11.377 -3.136 1.00 88.12 427 ASP A N 1
ATOM 3502 C CA . ASP A 1 427 ? -5.015 10.322 -3.869 1.00 88.12 427 ASP A CA 1
ATOM 3503 C C . ASP A 1 427 ? -6.524 10.583 -3.986 1.00 88.12 427 ASP A C 1
ATOM 3505 O O . ASP A 1 427 ? -7.140 10.236 -4.995 1.00 88.12 427 ASP A O 1
ATOM 3509 N N . LEU A 1 428 ? -7.132 11.179 -2.958 1.00 85.19 428 LEU A N 1
ATOM 3510 C CA . LEU A 1 428 ? -8.564 11.482 -2.948 1.00 85.19 428 LEU A CA 1
ATOM 3511 C C . LEU A 1 428 ? -8.928 12.662 -3.855 1.00 85.19 428 LEU A C 1
ATOM 3513 O O . LEU A 1 428 ? -10.065 12.731 -4.309 1.00 85.19 428 LEU A O 1
ATOM 3517 N N . GLU A 1 429 ? -7.985 13.563 -4.133 1.00 76.31 429 GLU A N 1
ATOM 3518 C CA . GLU A 1 429 ? -8.180 14.689 -5.054 1.00 76.31 429 GLU A CA 1
ATOM 3519 C C . GLU A 1 429 ? -7.978 14.299 -6.516 1.00 76.31 429 GLU A C 1
ATOM 3521 O O . GLU A 1 429 ? -8.655 14.822 -7.394 1.00 76.31 429 GLU A O 1
ATOM 3526 N N . PHE A 1 430 ? -7.052 13.380 -6.799 1.00 57.53 430 PHE A N 1
ATOM 3527 C CA . PHE A 1 430 ? -6.786 12.943 -8.174 1.00 57.53 430 PHE A CA 1
ATOM 3528 C C . PHE A 1 430 ? -7.906 12.083 -8.769 1.00 57.53 430 PHE A C 1
ATOM 3530 O O . PHE A 1 430 ? -7.966 11.932 -9.987 1.00 57.53 430 PHE A O 1
ATOM 3537 N N . ASN A 1 431 ? -8.772 11.522 -7.922 1.00 43.97 431 ASN A N 1
ATOM 3538 C CA . ASN A 1 431 ? -9.907 10.689 -8.320 1.00 43.97 431 ASN A CA 1
ATOM 3539 C C . ASN A 1 431 ? -11.263 11.421 -8.241 1.00 43.97 431 ASN A C 1
ATOM 3541 O O . ASN A 1 431 ? -12.298 10.768 -8.392 1.00 43.97 431 ASN A O 1
ATOM 3545 N N . SER A 1 432 ? -11.274 12.732 -7.963 1.00 33.16 432 SER A N 1
ATOM 3546 C CA . SER A 1 432 ? -12.489 13.557 -7.852 1.00 33.16 432 SER A CA 1
ATOM 3547 C C . SER A 1 432 ? -12.701 14.480 -9.039 1.00 33.16 432 SER A C 1
ATOM 3549 O O . SER A 1 432 ? -11.695 15.090 -9.465 1.00 33.16 432 SER A O 1
#

Foldseek 3Di:
DVVLVVQQVVLVVVLVVLQVCCVVCLPVSLVVLVPDQACPSYDLVSSLSSLVSLLSSCLVVLPLVSLVSSLVRLVVSVPDDDDLQSLLSSLQSNLSSLVSNCVSVVVLVDPDLDDVSLVSSLVSLVSSVVTPSVVVDDLVSQLSSLQSNLSSLLSLLNNLSSLVSLVSNQVRPPGDLLSLLVQLLSLLVVLVVDPDPVLSLVSLLSSLVSLVSSQPDPPDDPVSVVVSVVSNVVSPVPPPPCSSPDDDDLQPDDCDDPVSVVLLLVCLVVVLACASVSSRHSHPNSSHNPDADPDDDPPDDPLVVVLRVLVVVLVVLSVVLSVLLVCLVPPDQPDPVCPPPDDDDPVPPDDDDSSVVSNVVSVVSNLVSLLSVQVSLCSNQVLPQEPSVLGGSLQSQANYSVNPHGDPSSPPDPDSNVSSSNVVSVVVVVVD